Protein AF-0000000065952289 (afdb_homodimer)

Secondary structure (DSSP, 8-state):
------------HHHHHHHHT---EETTEEEEEEE--STTHHHHHHHHHHHHHHTT-SEEEEE----SS--HHHHHHHHHHHHHHSEEEE-PPP--TT--SS--HHHHHHHHHTEEEEEEEEE--TTS--SS---EEEEEEE-SSBGGG--EEEEETTEEEEEEEEEHHHHHHHHHHHHHHHHHTT--EEEEEE-TTTSTTHHHHHHHHHHHHHHHH-TTSEEEEEEHHHHHHHHHH-GGG-SEEEE-HHHHHHHHHHHHHHHT-GGG--EEEEESS-EEE--SS----GGGTTSS----HHHHHHHHHHHHHTT-HHHHHHHHHHHHHHHHH-TT--GGGT----HHHHHHHHHHHHHH-/------------HHHHHHHHT---EETTEEEEEEE--STTHHHHHHHHHHHHHHTT-SEEEEE----STT-HHHHHHHHHHHHHHSEEEE-PPP--TT--SS--HHHHHHHHHT--EEEEEEE--TTS--SS---EEEEEEE-SSBGGG--EEEEETTEEEEEEEEEHHHHHHHHHHHHHHHHHTT--EEEEEE-TTTSTTHHHHHHHHHHHHHHHH-TTSEEEEEEHHHHHHHHHH-GGG-SEEEE-HHHHHHHHHHHHHHHT-GGG--EEEE-SS-EEE--SS----GGGTTSS----HHHHHHHHHHHHHTT-HHHHHHHHHHHHHHHHH-TT--GGGT----HHHHHHHHHHHHHH-

Organism: Kluyveromyces lactis (strain ATCC 8585 / CBS 2359 / DSM 70799 / NBRC 1267 / NRRL Y-1140 / WM37) (NCBI:txid284590)

Foldseek 3Di:
DCPPPPPDCPDLVVVVLLVVLFFDQDPNAAEAEEEQAFFCSVLLVVLQVVLCVLVVPRYHYDYQYDDDDDDPVSLVVSLVVCVNRQEYEHEFYDDDPPDPDDADSVLVNCQSQVLFWKKKWQAAFALFDFPDHGFTAMEIEGRHFFQSVPDKDDPDPPDIDGDTDADLVSLQVSLVVQLSVCVVVVHAEEEEEFACVVVVPRRVSSLVSSVVCCVPPPVRHHYHYDYLVVVLVCCQVPNNVHYYYYYYHVSSLVSLQSSQNRNQHQLAMWMWTDDSNHIYTYRNHNDNNNVCGPVQQGRSNRSQLSVLVSCVSNVNNVSSVLLNVLLSVLSNVNAAGGPSRPHPHGSVSSSVSSSVSSVVD/DPPPDPDDPDDLPVVVLLVVLFFDQDPNAAEAEEEQAFFCSVLLVVLQVVLCVLVVPRYHYDYQYDDDDDDPVSLVVSLVVCVNRQEYEHEFYDDDPPDPDDADSVLVNCQSVVLFWKKKWQAAFALFDFPDHGFTAMEIEGRHFFQSVPDKDDPDPPDIDGDTDADLVSLQVSLVVQLSVCVVVVHAEEEEEFACVVVVPRRVSSLVSSVVCCVPPPVRHHYHYDYLVVVLVCCQVPNNVHYYYYYYHVSSLVSLQSSQNRNQHQLAMWMWTDDSNHIYTYRNHNDNNNVCGPVQQGRSNRSQLSVLVVCVSNVNNVSSVLLNVLLSVLSNVNAAGGPSRPHPHGSVSSSVSSSVSSVVD

Structure (mmCIF, N/CA/C/O backbone):
data_AF-0000000065952289-model_v1
#
loop_
_entity.id
_entity.type
_entity.pdbx_description
1 polymer 'Isocitrate dehydrogenase'
#
loop_
_atom_site.group_PDB
_atom_site.id
_atom_site.type_symbol
_atom_site.label_atom_id
_atom_site.label_alt_id
_atom_site.label_comp_id
_atom_site.label_asym_id
_atom_site.label_entity_id
_atom_site.label_seq_id
_atom_site.pdbx_PDB_ins_code
_atom_site.Cartn_x
_atom_site.Cartn_y
_atom_site.Cartn_z
_atom_site.occupancy
_atom_site.B_iso_or_equiv
_atom_site.auth_seq_id
_atom_site.auth_comp_id
_atom_site.auth_asym_id
_atom_site.auth_atom_id
_atom_site.pdbx_PDB_model_num
ATOM 1 N N . MET A 1 1 ? -7.734 -51.312 30.188 1 22.47 1 MET A N 1
ATOM 2 C CA . MET A 1 1 ? -7.016 -52 29.109 1 22.47 1 MET A CA 1
ATOM 3 C C . MET A 1 1 ? -7.164 -51.25 27.797 1 22.47 1 MET A C 1
ATOM 5 O O . MET A 1 1 ? -6.168 -50.844 27.172 1 22.47 1 MET A O 1
ATOM 9 N N . LEU A 1 2 ? -8 -51.656 26.734 1 18.92 2 LEU A N 1
ATOM 10 C CA . LEU A 1 2 ? -7.812 -51.594 25.281 1 18.92 2 LEU A CA 1
ATOM 11 C C . LEU A 1 2 ? -8.328 -50.281 24.719 1 18.92 2 LEU A C 1
ATOM 13 O O . LEU A 1 2 ? -8.812 -50.219 23.594 1 18.92 2 LEU A O 1
ATOM 17 N N . ARG A 1 3 ? -8.82 -49.25 25.484 1 30.06 3 ARG A N 1
ATOM 18 C CA . ARG A 1 3 ? -9.547 -48.188 24.781 1 30.06 3 ARG A CA 1
ATOM 19 C C . ARG A 1 3 ? -8.672 -47.531 23.703 1 30.06 3 ARG A C 1
ATOM 21 O O . ARG A 1 3 ? -7.758 -46.781 24.031 1 30.06 3 ARG A O 1
ATOM 28 N N . GLN A 1 4 ? -8.359 -48.281 22.562 1 25.22 4 GLN A N 1
ATOM 29 C CA . GLN A 1 4 ? -7.594 -48 21.359 1 25.22 4 GLN A CA 1
ATOM 30 C C . GLN A 1 4 ? -8.078 -46.719 20.672 1 25.22 4 GLN A C 1
ATOM 32 O O . GLN A 1 4 ? -9.258 -46.594 20.344 1 25.22 4 GLN A O 1
ATOM 37 N N . GLY A 1 5 ? -7.578 -45.562 20.984 1 28.11 5 GLY A N 1
ATOM 38 C CA . GLY A 1 5 ? -7.828 -44.156 20.625 1 28.11 5 GLY A CA 1
ATOM 39 C C . GLY A 1 5 ? -7.855 -43.938 19.125 1 28.11 5 GLY A C 1
ATOM 40 O O . GLY A 1 5 ? -6.902 -44.281 18.422 1 28.11 5 GLY A O 1
ATOM 41 N N . ILE A 1 6 ? -9.086 -44 18.406 1 31.05 6 ILE A N 1
ATOM 42 C CA . ILE A 1 6 ? -9.453 -43.781 17 1 31.05 6 ILE A CA 1
ATOM 43 C C . ILE A 1 6 ? -8.828 -42.5 16.484 1 31.05 6 ILE A C 1
ATOM 45 O O . ILE A 1 6 ? -9.172 -41.406 16.938 1 31.05 6 ILE A O 1
ATOM 49 N N . ALA A 1 7 ? -7.523 -42.5 16.125 1 31.25 7 ALA A N 1
ATOM 50 C CA . ALA A 1 7 ? -6.711 -41.594 15.328 1 31.25 7 ALA A CA 1
ATOM 51 C C . ALA A 1 7 ? -7.461 -41.125 14.078 1 31.25 7 ALA A C 1
ATOM 53 O O . ALA A 1 7 ? -7.805 -41.969 13.219 1 31.25 7 ALA A O 1
ATOM 54 N N . ALA A 1 8 ? -8.273 -40.031 14.164 1 30.66 8 ALA A N 1
ATOM 55 C CA . ALA A 1 8 ? -9.117 -39.344 13.195 1 30.66 8 ALA A CA 1
ATOM 56 C C . ALA A 1 8 ? -8.383 -39.125 11.875 1 30.66 8 ALA A C 1
ATOM 58 O O . ALA A 1 8 ? -7.297 -38.562 11.852 1 30.66 8 ALA A O 1
ATOM 59 N N . GLN A 1 9 ? -8.672 -39.844 10.812 1 28.78 9 GLN A N 1
ATOM 60 C CA . GLN A 1 9 ? -8.484 -39.781 9.367 1 28.78 9 GLN A CA 1
ATOM 61 C C . GLN A 1 9 ? -8.906 -38.438 8.812 1 28.78 9 GLN A C 1
ATOM 63 O O . GLN A 1 9 ? -9.969 -38.312 8.203 1 28.78 9 GLN A O 1
ATOM 68 N N . LYS A 1 10 ? -8.938 -37.344 9.461 1 28.34 10 LYS A N 1
ATOM 69 C CA . LYS A 1 10 ? -9.43 -36.125 8.789 1 28.34 10 LYS A CA 1
ATOM 70 C C . LYS A 1 10 ? -8.633 -35.844 7.52 1 28.34 10 LYS A C 1
ATOM 72 O O . LYS A 1 10 ? -7.449 -35.531 7.582 1 28.34 10 LYS A O 1
ATOM 77 N N . LYS A 1 11 ? -8.992 -36.531 6.484 1 33.41 11 LYS A N 1
ATOM 78 C CA . LYS A 1 11 ? -8.688 -36.625 5.059 1 33.41 11 LYS A CA 1
ATOM 79 C C . LYS A 1 11 ? -8.578 -35.25 4.426 1 33.41 11 LYS A C 1
ATOM 81 O O . LYS A 1 11 ? -9.398 -34.375 4.703 1 33.41 11 LYS A O 1
ATOM 86 N N . SER A 1 12 ? -7.352 -34.75 3.941 1 30.25 12 SER A N 1
ATOM 87 C CA . SER A 1 12 ? -6.695 -33.625 3.26 1 30.25 12 SER A CA 1
ATOM 88 C C . SER A 1 12 ? -7.539 -33.125 2.1 1 30.25 12 SER A C 1
ATOM 90 O O . SER A 1 12 ? -7.676 -33.781 1.076 1 30.25 12 SER A O 1
ATOM 92 N N . PHE A 1 13 ? -8.617 -32.562 2.215 1 31.38 13 PHE A N 1
ATOM 93 C CA . PHE A 1 13 ? -9.469 -32.125 1.123 1 31.38 13 PHE A CA 1
ATOM 94 C C . PHE A 1 13 ? -8.664 -31.359 0.087 1 31.38 13 PHE A C 1
ATOM 96 O O . PHE A 1 13 ? -8.938 -31.438 -1.112 1 31.38 13 PHE A O 1
ATOM 103 N N . ALA A 1 14 ? -7.77 -30.516 0.42 1 33.34 14 ALA A N 1
ATOM 104 C CA . ALA A 1 14 ? -7.082 -29.703 -0.573 1 33.34 14 ALA A CA 1
ATOM 105 C C . ALA A 1 14 ? -6.18 -30.547 -1.461 1 33.34 14 ALA A C 1
ATOM 107 O O . ALA A 1 14 ? -5.977 -30.234 -2.637 1 33.34 14 ALA A O 1
ATOM 108 N N . THR A 1 15 ? -5.555 -31.625 -0.958 1 34.53 15 THR A N 1
ATOM 109 C CA . THR A 1 15 ? -4.789 -32.594 -1.711 1 34.53 15 THR A CA 1
ATOM 110 C C . THR A 1 15 ? -5.707 -33.438 -2.596 1 34.53 15 THR A C 1
ATOM 112 O O . THR A 1 15 ? -5.352 -33.781 -3.727 1 34.53 15 THR A O 1
ATOM 115 N N . LEU A 1 16 ? -6.875 -33.938 -2.084 1 33.47 16 LEU A N 1
ATOM 116 C CA . LEU A 1 16 ? -7.758 -34.875 -2.768 1 33.47 16 LEU A CA 1
ATOM 117 C C . LEU A 1 16 ? -8.414 -34.219 -3.98 1 33.47 16 LEU A C 1
ATOM 119 O O . LEU A 1 16 ? -8.617 -34.875 -5.004 1 33.47 16 LEU A O 1
ATOM 123 N N . ALA A 1 17 ? -8.742 -32.906 -3.973 1 35.59 17 ALA A N 1
ATOM 124 C CA . ALA A 1 17 ? -9.297 -32.281 -5.168 1 35.59 17 ALA A CA 1
ATOM 125 C C . ALA A 1 17 ? -8.219 -32.062 -6.227 1 35.59 17 ALA A C 1
ATOM 127 O O . ALA A 1 17 ? -8.516 -32 -7.422 1 35.59 17 ALA A O 1
ATOM 128 N N . ALA A 1 18 ? -6.91 -31.953 -6.004 1 39.66 18 ALA A N 1
ATOM 129 C CA . ALA A 1 18 ? -5.789 -31.812 -6.93 1 39.66 18 ALA A CA 1
ATOM 130 C C . ALA A 1 18 ? -5.559 -33.094 -7.707 1 39.66 18 ALA A C 1
ATOM 132 O O . ALA A 1 18 ? -5.18 -33.062 -8.883 1 39.66 18 ALA A O 1
ATOM 133 N N . GLU A 1 19 ? -5.652 -34.188 -7.043 1 37.09 19 GLU A N 1
ATOM 134 C CA . GLU A 1 19 ? -5.324 -35.406 -7.766 1 37.09 19 GLU A CA 1
ATOM 135 C C . GLU A 1 19 ? -6.277 -35.625 -8.945 1 37.09 19 GLU A C 1
ATOM 137 O O . GLU A 1 19 ? -5.863 -36.094 -10 1 37.09 19 GLU A O 1
ATOM 142 N N . GLN A 1 20 ? -7.586 -35.438 -8.703 1 40.56 20 GLN A N 1
ATOM 143 C CA . GLN A 1 20 ? -8.555 -35.844 -9.711 1 40.56 20 GLN A CA 1
ATOM 144 C C . GLN A 1 20 ? -8.617 -34.844 -10.852 1 40.56 20 GLN A C 1
ATOM 146 O O . GLN A 1 20 ? -9.141 -35.156 -11.93 1 40.56 20 GLN A O 1
ATOM 151 N N . LEU A 1 21 ? -8.234 -33.562 -10.57 1 46.16 21 LEU A N 1
ATOM 152 C CA . LEU A 1 21 ? -8.547 -32.594 -11.602 1 46.16 21 LEU A CA 1
ATOM 153 C C . LEU A 1 21 ? -7.301 -32.25 -12.422 1 46.16 21 LEU A C 1
ATOM 155 O O . LEU A 1 21 ? -7.094 -31.109 -12.805 1 46.16 21 LEU A O 1
ATOM 159 N N . LEU A 1 22 ? -6.402 -33.281 -12.359 1 56.31 22 LEU A N 1
ATOM 160 C CA . LEU A 1 22 ? -5.266 -33.031 -13.242 1 56.31 22 LEU A CA 1
ATOM 161 C C . LEU A 1 22 ? -5.684 -33.125 -14.703 1 56.31 22 LEU A C 1
ATOM 163 O O . LEU A 1 22 ? -6.582 -33.875 -15.062 1 56.31 22 LEU A O 1
ATOM 167 N N . PRO A 1 23 ? -5.113 -32.125 -15.5 1 62.31 23 PRO A N 1
ATOM 168 C CA . PRO A 1 23 ? -5.414 -32.156 -16.938 1 62.31 23 PRO A CA 1
ATOM 169 C C . PRO A 1 23 ? -5.145 -33.531 -17.562 1 62.31 23 PRO A C 1
ATOM 171 O O . PRO A 1 23 ? -4.383 -34.312 -17.031 1 62.31 23 PRO A O 1
ATOM 174 N N . LYS A 1 24 ? -5.91 -33.938 -18.562 1 57.72 24 LYS A N 1
ATOM 175 C CA . LYS A 1 24 ? -5.852 -35.188 -19.312 1 57.72 24 LYS A CA 1
ATOM 176 C C . LYS A 1 24 ? -4.48 -35.375 -19.953 1 57.72 24 LYS A C 1
ATOM 178 O O . LYS A 1 24 ? -3.953 -34.469 -20.594 1 57.72 24 LYS A O 1
ATOM 183 N N . LYS A 1 25 ? -3.711 -36.312 -19.531 1 61.06 25 LYS A N 1
ATOM 184 C CA . LYS A 1 25 ? -2.473 -36.781 -20.156 1 61.06 25 LYS A CA 1
ATOM 185 C C . LYS A 1 25 ? -2.764 -37.656 -21.375 1 61.06 25 LYS A C 1
ATOM 187 O O . LYS A 1 25 ? -3.496 -38.656 -21.266 1 61.06 25 LYS A O 1
ATOM 192 N N . TYR A 1 26 ? -2.562 -37.031 -22.531 1 57.19 26 TYR A N 1
ATOM 193 C CA . TYR A 1 26 ? -2.695 -37.875 -23.734 1 57.19 26 TYR A CA 1
ATOM 194 C C . TYR A 1 26 ? -1.333 -38.344 -24.219 1 57.19 26 TYR A C 1
ATOM 196 O O . TYR A 1 26 ? -0.478 -37.531 -24.578 1 57.19 26 TYR A O 1
ATOM 204 N N . GLY A 1 27 ? -1.098 -39.688 -24.359 1 70.12 27 GLY A N 1
ATOM 205 C CA . GLY A 1 27 ? 0.163 -40.219 -24.844 1 70.12 27 GLY A CA 1
ATOM 206 C C . GLY A 1 27 ? 1.355 -39.781 -24.016 1 70.12 27 GLY A C 1
ATOM 207 O O . GLY A 1 27 ? 2.428 -39.5 -24.547 1 70.12 27 GLY A O 1
ATOM 208 N N . GLY A 1 28 ? 1.068 -39.406 -22.797 1 79.12 28 GLY A N 1
ATOM 209 C CA . GLY A 1 28 ? 2.148 -39.031 -21.906 1 79.12 28 GLY A CA 1
ATOM 210 C C . GLY A 1 28 ? 2.465 -37.562 -21.906 1 79.12 28 GLY A C 1
ATOM 211 O O . GLY A 1 28 ? 3.42 -37.094 -21.266 1 79.12 28 GLY A O 1
ATOM 212 N N . ARG A 1 29 ? 1.707 -36.781 -22.672 1 91 29 ARG A N 1
ATOM 213 C CA . ARG A 1 29 ? 1.938 -35.344 -22.781 1 91 29 ARG A CA 1
ATOM 214 C C . ARG A 1 29 ? 0.729 -34.562 -22.281 1 91 29 ARG A C 1
ATOM 216 O O . ARG A 1 29 ? -0.384 -35.094 -22.234 1 91 29 ARG A O 1
ATOM 223 N N . TYR A 1 30 ? 0.925 -33.375 -21.859 1 95.44 30 TYR A N 1
ATOM 224 C CA . TYR A 1 30 ? -0.133 -32.469 -21.406 1 95.44 30 TYR A CA 1
ATOM 225 C C . TYR A 1 30 ? -0.375 -31.359 -22.438 1 95.44 30 TYR A C 1
ATOM 227 O O . TYR A 1 30 ? 0.573 -30.781 -22.969 1 95.44 30 TYR A O 1
ATOM 235 N N . THR A 1 31 ? -1.64 -31.109 -22.734 1 96.81 31 THR A N 1
ATOM 236 C CA . THR A 1 31 ? -1.983 -29.922 -23.516 1 96.81 31 THR A CA 1
ATOM 237 C C . THR A 1 31 ? -2.238 -28.734 -22.609 1 96.81 31 THR A C 1
ATOM 239 O O . THR A 1 31 ? -3.078 -28.797 -21.703 1 96.81 31 THR A O 1
ATOM 242 N N . VAL A 1 32 ? -1.539 -27.688 -22.781 1 97.94 32 VAL A N 1
ATOM 243 C CA . VAL A 1 32 ? -1.631 -26.484 -21.953 1 97.94 32 VAL A CA 1
ATOM 244 C C . VAL A 1 32 ? -2.068 -25.297 -22.812 1 97.94 32 VAL A C 1
ATOM 246 O O . VAL A 1 32 ? -1.548 -25.094 -23.906 1 97.94 32 VAL A O 1
ATOM 249 N N . THR A 1 33 ? -3.068 -24.562 -22.344 1 97.44 33 THR A N 1
ATOM 250 C CA . THR A 1 33 ? -3.469 -23.328 -23 1 97.44 33 THR A CA 1
ATOM 251 C C . THR A 1 33 ? -2.414 -22.25 -22.812 1 97.44 33 THR A C 1
ATOM 253 O O . THR A 1 33 ? -2.035 -21.938 -21.688 1 97.44 33 THR A O 1
ATOM 256 N N . LEU A 1 34 ? -1.9 -21.703 -23.891 1 98 34 LEU A N 1
ATOM 257 C CA . LEU A 1 34 ? -0.94 -20.609 -23.859 1 98 34 LEU A CA 1
ATOM 258 C C . LEU A 1 34 ? -1.574 -19.312 -24.344 1 98 34 LEU A C 1
ATOM 260 O O . LEU A 1 34 ? -2.08 -19.25 -25.469 1 98 34 LEU A O 1
ATOM 264 N N . ILE A 1 35 ? -1.601 -18.328 -23.469 1 95.38 35 ILE A N 1
ATOM 265 C CA . ILE A 1 35 ? -2.078 -17 -23.828 1 95.38 35 ILE A CA 1
ATOM 266 C C . ILE A 1 35 ? -0.953 -15.977 -23.641 1 95.38 35 ILE A C 1
ATOM 268 O O . ILE A 1 35 ? -0.724 -15.484 -22.531 1 95.38 35 ILE A O 1
ATOM 272 N N . PRO A 1 36 ? -0.31 -15.594 -24.641 1 94.75 36 PRO A N 1
ATOM 273 C CA . PRO A 1 36 ? 0.869 -14.734 -24.516 1 94.75 36 PRO A CA 1
ATOM 274 C C . PRO A 1 36 ? 0.558 -13.406 -23.828 1 94.75 36 PRO A C 1
ATOM 276 O O . PRO A 1 36 ? 1.33 -12.945 -22.984 1 94.75 36 PRO A O 1
ATOM 279 N N . GLY A 1 37 ? -0.618 -12.789 -24.141 1 91.19 37 GLY A N 1
ATOM 280 C CA . GLY A 1 37 ? -1 -11.547 -23.516 1 91.19 37 GLY A CA 1
ATOM 281 C C . GLY A 1 37 ? -0.475 -10.32 -24.234 1 91.19 37 GLY A C 1
ATOM 282 O O . GLY A 1 37 ? -0.125 -10.391 -25.406 1 91.19 37 GLY A O 1
ATOM 283 N N . ASP A 1 38 ? -0.465 -9.203 -23.562 1 90.94 38 ASP A N 1
ATOM 284 C CA . ASP A 1 38 ? -0.113 -7.91 -24.141 1 90.94 38 ASP A CA 1
ATOM 285 C C . ASP A 1 38 ? 1.302 -7.496 -23.734 1 90.94 38 ASP A C 1
ATOM 287 O O . ASP A 1 38 ? 1.934 -8.148 -22.906 1 90.94 38 ASP A O 1
ATOM 291 N N . GLY A 1 39 ? 1.779 -6.457 -24.453 1 93.25 39 GLY A N 1
ATOM 292 C CA . GLY A 1 39 ? 3.092 -5.934 -24.109 1 93.25 39 GLY A CA 1
ATOM 293 C C . GLY A 1 39 ? 4.215 -6.918 -24.359 1 93.25 39 GLY A C 1
ATOM 294 O O . GLY A 1 39 ? 4.34 -7.445 -25.469 1 93.25 39 GLY A O 1
ATOM 295 N N . VAL A 1 40 ? 4.883 -7.234 -23.25 1 95.38 40 VAL A N 1
ATOM 296 C CA . VAL A 1 40 ? 6.043 -8.102 -23.391 1 95.38 40 VAL A CA 1
ATOM 297 C C . VAL A 1 40 ? 5.609 -9.562 -23.312 1 95.38 40 VAL A C 1
ATOM 299 O O . VAL A 1 40 ? 6.449 -10.469 -23.281 1 95.38 40 VAL A O 1
ATOM 302 N N . GLY A 1 41 ? 4.336 -9.789 -23.266 1 94.94 41 GLY A N 1
ATOM 303 C CA . GLY A 1 41 ? 3.793 -11.117 -23.062 1 94.94 41 GLY A CA 1
ATOM 304 C C . GLY A 1 41 ? 4.332 -12.148 -24.031 1 94.94 41 GLY A C 1
ATOM 305 O O . GLY A 1 41 ? 4.773 -13.227 -23.625 1 94.94 41 GLY A O 1
ATOM 306 N N . LYS A 1 42 ? 4.309 -11.805 -25.312 1 95.25 42 LYS A N 1
ATOM 307 C CA . LYS A 1 42 ? 4.789 -12.734 -26.328 1 95.25 42 LYS A CA 1
ATOM 308 C C . LYS A 1 42 ? 6.266 -13.062 -26.125 1 95.25 42 LYS A C 1
ATOM 310 O O . LYS A 1 42 ? 6.672 -14.219 -26.219 1 95.25 42 LYS A O 1
ATOM 315 N N . GLU A 1 43 ? 7.062 -12.086 -25.828 1 97.62 43 GLU A N 1
ATOM 316 C CA . GLU A 1 43 ? 8.5 -12.273 -25.656 1 97.62 43 GLU A CA 1
ATOM 317 C C . GLU A 1 43 ? 8.797 -13.203 -24.484 1 97.62 43 GLU A C 1
ATOM 319 O O . GLU A 1 43 ? 9.609 -14.125 -24.609 1 97.62 43 GLU A O 1
ATOM 324 N N . VAL A 1 44 ? 8.094 -13 -23.422 1 97.88 44 VAL A N 1
ATOM 325 C CA . VAL A 1 44 ? 8.438 -13.766 -22.219 1 97.88 44 VAL A CA 1
ATOM 326 C C . VAL A 1 44 ? 7.84 -15.164 -22.312 1 97.88 44 VAL A C 1
ATOM 328 O O . VAL A 1 44 ? 8.43 -16.141 -21.828 1 97.88 44 VAL A O 1
ATOM 331 N N . THR A 1 45 ? 6.691 -15.336 -22.969 1 98 45 THR A N 1
ATOM 332 C CA . THR A 1 45 ? 6.141 -16.672 -23.156 1 98 45 THR A CA 1
ATOM 333 C C . THR A 1 45 ? 6.957 -17.453 -24.172 1 98 45 THR A C 1
ATOM 335 O O . THR A 1 45 ? 7.105 -18.672 -24.062 1 98 45 THR A O 1
ATOM 338 N N . ASP A 1 46 ? 7.48 -16.766 -25.172 1 98.12 46 ASP A N 1
ATOM 339 C CA . ASP A 1 46 ? 8.367 -17.406 -26.141 1 98.12 46 ASP A CA 1
ATOM 340 C C . ASP A 1 46 ? 9.602 -17.984 -25.453 1 98.12 46 ASP A C 1
ATOM 342 O O . ASP A 1 46 ? 10.102 -19.047 -25.844 1 98.12 46 ASP A O 1
ATOM 346 N N . SER A 1 47 ? 10.07 -17.266 -24.5 1 98.75 47 SER A N 1
ATOM 347 C CA . SER A 1 47 ? 11.203 -17.766 -23.719 1 98.75 47 SER A CA 1
ATOM 348 C C . SER A 1 47 ? 10.883 -19.109 -23.078 1 98.75 47 SER A C 1
ATOM 350 O O . SER A 1 47 ? 11.695 -20.031 -23.141 1 98.75 47 SER A O 1
ATOM 352 N N . VAL A 1 48 ? 9.727 -19.219 -22.5 1 98.88 48 VAL A N 1
ATOM 353 C CA . VAL A 1 48 ? 9.312 -20.453 -21.844 1 98.88 48 VAL A CA 1
ATOM 354 C C . VAL A 1 48 ? 9.188 -21.578 -22.859 1 98.88 48 VAL A C 1
ATOM 356 O O . VAL A 1 48 ? 9.672 -22.688 -22.641 1 98.88 48 VAL A O 1
ATOM 359 N N . VAL A 1 49 ? 8.531 -21.312 -23.984 1 98.75 49 VAL A N 1
ATOM 360 C CA . VAL A 1 49 ? 8.32 -22.312 -25.031 1 98.75 49 VAL A CA 1
ATOM 361 C C . VAL A 1 49 ? 9.672 -22.828 -25.516 1 98.75 49 VAL A C 1
ATOM 363 O O . VAL A 1 49 ? 9.852 -24.047 -25.672 1 98.75 49 VAL A O 1
ATOM 366 N N . LYS A 1 50 ? 10.578 -21.922 -25.734 1 98.75 50 LYS A N 1
ATOM 367 C CA . LYS A 1 50 ? 11.906 -22.297 -26.219 1 98.75 50 LYS A CA 1
ATOM 368 C C . LYS A 1 50 ? 12.617 -23.188 -25.219 1 98.75 50 LYS A C 1
ATOM 370 O O . LYS A 1 50 ? 13.234 -24.188 -25.594 1 98.75 50 LYS A O 1
ATOM 375 N N . ILE A 1 51 ? 12.578 -22.828 -23.984 1 98.88 51 ILE A N 1
ATOM 376 C CA . ILE A 1 51 ? 13.211 -23.609 -22.922 1 98.88 51 ILE A CA 1
ATOM 377 C C . ILE A 1 51 ? 12.586 -25 -22.875 1 98.88 51 ILE A C 1
ATOM 379 O O . ILE A 1 51 ? 13.289 -26 -22.781 1 98.88 51 ILE A O 1
ATOM 383 N N . PHE A 1 52 ? 11.219 -25.078 -22.906 1 98.75 52 PHE A N 1
ATOM 384 C CA . PHE A 1 52 ? 10.508 -26.344 -22.828 1 98.75 52 PHE A CA 1
ATOM 385 C C . PHE A 1 52 ? 10.867 -27.234 -24.016 1 98.75 52 PHE A C 1
ATOM 387 O O . PHE A 1 52 ? 11.031 -28.453 -23.859 1 98.75 52 PHE A O 1
ATOM 394 N N . GLU A 1 53 ? 10.984 -26.625 -25.188 1 98.06 53 GLU A N 1
ATOM 395 C CA . GLU A 1 53 ? 11.359 -27.375 -26.391 1 98.06 53 GLU A CA 1
ATOM 396 C C . GLU A 1 53 ? 12.766 -27.953 -26.25 1 98.06 53 GLU A C 1
ATOM 398 O O . GLU A 1 53 ? 12.992 -29.125 -26.594 1 98.06 53 GLU A O 1
ATOM 403 N N . ASN A 1 54 ? 13.617 -27.156 -25.781 1 97.88 54 ASN A N 1
ATOM 404 C CA . ASN A 1 54 ? 15.008 -27.594 -25.641 1 97.88 54 ASN A CA 1
ATOM 405 C C . ASN A 1 54 ? 15.133 -28.734 -24.625 1 97.88 54 ASN A C 1
ATOM 407 O O . ASN A 1 54 ? 16 -29.594 -24.766 1 97.88 54 ASN A O 1
ATOM 411 N N . GLU A 1 55 ? 14.312 -28.75 -23.609 1 97.44 55 GLU A N 1
ATOM 412 C CA . GLU A 1 55 ? 14.352 -29.781 -22.562 1 97.44 55 GLU A CA 1
ATOM 413 C C . GLU A 1 55 ? 13.43 -30.938 -22.906 1 97.44 55 GLU A C 1
ATOM 415 O O . GLU A 1 55 ? 13.312 -31.891 -22.125 1 97.44 55 GLU A O 1
ATOM 420 N N . ASN A 1 56 ? 12.75 -30.938 -24.031 1 96.5 56 ASN A N 1
ATOM 421 C CA . ASN A 1 56 ? 11.812 -31.953 -24.484 1 96.5 56 ASN A CA 1
ATOM 422 C C . ASN A 1 56 ? 10.766 -32.25 -23.406 1 96.5 56 ASN A C 1
ATOM 424 O O . ASN A 1 56 ? 10.539 -33.406 -23.062 1 96.5 56 ASN A O 1
ATOM 428 N N . ILE A 1 57 ? 10.258 -31.234 -22.859 1 97.5 57 ILE A N 1
ATOM 429 C CA . ILE A 1 57 ? 9.227 -31.375 -21.828 1 97.5 57 ILE A CA 1
ATOM 430 C C . ILE A 1 57 ? 7.922 -31.844 -22.469 1 97.5 57 ILE A C 1
ATOM 432 O O . ILE A 1 57 ? 7.547 -31.359 -23.547 1 97.5 57 ILE A O 1
ATOM 436 N N . PRO A 1 58 ? 7.211 -32.781 -21.875 1 96.94 58 PRO A N 1
ATOM 437 C CA . PRO A 1 58 ? 6 -33.375 -22.453 1 96.94 58 PRO A CA 1
ATOM 438 C C . PRO A 1 58 ? 4.797 -32.438 -22.375 1 96.94 58 PRO A C 1
ATOM 440 O O . PRO A 1 58 ? 3.762 -32.812 -21.812 1 96.94 58 PRO A O 1
ATOM 443 N N . ILE A 1 59 ? 4.914 -31.234 -23 1 97.5 59 ILE A N 1
ATOM 444 C CA . ILE A 1 59 ? 3.857 -30.234 -23.047 1 97.5 59 ILE A CA 1
ATOM 445 C C . ILE A 1 59 ? 3.553 -29.859 -24.484 1 97.5 59 ILE A C 1
ATOM 447 O O . ILE A 1 59 ? 4.465 -29.578 -25.266 1 97.5 59 ILE A O 1
ATOM 451 N N . ASP A 1 60 ? 2.303 -29.969 -24.828 1 97.19 60 ASP A N 1
ATOM 452 C CA . ASP A 1 60 ? 1.796 -29.406 -26.078 1 97.19 60 ASP A CA 1
ATOM 453 C C . ASP A 1 60 ? 1.029 -28.109 -25.844 1 97.19 60 ASP A C 1
ATOM 455 O O . ASP A 1 60 ? 0.101 -28.078 -25.031 1 97.19 60 ASP A O 1
ATOM 459 N N . TRP A 1 61 ? 1.364 -27.094 -26.578 1 97.44 61 TRP A N 1
ATOM 460 C CA . TRP A 1 61 ? 0.754 -25.781 -26.359 1 97.44 61 TRP A CA 1
ATOM 461 C C . TRP A 1 61 ? -0.452 -25.594 -27.281 1 97.44 61 TRP A C 1
ATOM 463 O O . TRP A 1 61 ? -0.371 -25.844 -28.484 1 97.44 61 TRP A O 1
ATOM 473 N N . GLU A 1 62 ? -1.532 -25.219 -26.75 1 97.06 62 GLU A N 1
ATOM 474 C CA . GLU A 1 62 ? -2.623 -24.594 -27.5 1 97.06 62 GLU A CA 1
ATOM 475 C C . GLU A 1 62 ? -2.611 -23.078 -27.328 1 97.06 62 GLU A C 1
ATOM 477 O O . GLU A 1 62 ? -3.119 -22.562 -26.328 1 97.06 62 GLU A O 1
ATOM 482 N N . THR A 1 63 ? -2.17 -22.422 -28.312 1 96.12 63 THR A N 1
ATOM 483 C CA . THR A 1 63 ? -1.947 -20.984 -28.203 1 96.12 63 THR A CA 1
ATOM 484 C C . THR A 1 63 ? -3.186 -20.203 -28.641 1 96.12 63 THR A C 1
ATOM 486 O O . THR A 1 63 ? -3.725 -20.453 -29.734 1 96.12 63 THR A O 1
ATOM 489 N N . ILE A 1 64 ? -3.641 -19.406 -27.781 1 92.94 64 ILE A N 1
ATOM 490 C CA . ILE A 1 64 ? -4.738 -18.484 -28.078 1 92.94 64 ILE A CA 1
ATOM 491 C C . ILE A 1 64 ? -4.219 -17.062 -28.141 1 92.94 64 ILE A C 1
ATOM 493 O O . ILE A 1 64 ? -3.975 -16.438 -27.109 1 92.94 64 ILE A O 1
ATOM 497 N N . ASP A 1 65 ? -4.137 -16.5 -29.312 1 85.81 65 ASP A N 1
ATOM 498 C CA . ASP A 1 65 ? -3.635 -15.133 -29.484 1 85.81 65 ASP A CA 1
ATOM 499 C C . ASP A 1 65 ? -4.762 -14.109 -29.359 1 85.81 65 ASP A C 1
ATOM 501 O O . ASP A 1 65 ? -5.664 -14.07 -30.188 1 85.81 65 ASP A O 1
ATOM 505 N N . ILE A 1 66 ? -4.809 -13.625 -28.219 1 74.62 66 ILE A N 1
ATOM 506 C CA . ILE A 1 66 ? -5.789 -12.578 -27.984 1 74.62 66 ILE A CA 1
ATOM 507 C C . ILE A 1 66 ? -5.082 -11.227 -27.875 1 74.62 66 ILE A C 1
ATOM 509 O O . ILE A 1 66 ? -4.105 -11.086 -27.141 1 74.62 66 ILE A O 1
ATOM 513 N N . SER A 1 67 ? -5.02 -10.484 -29 1 57.12 67 SER A N 1
ATOM 514 C CA . SER A 1 67 ? -4.477 -9.125 -28.938 1 57.12 67 SER A CA 1
ATOM 515 C C . SER A 1 67 ? -5.594 -8.086 -28.875 1 57.12 67 SER A C 1
ATOM 517 O O . SER A 1 67 ? -6.691 -8.32 -29.391 1 57.12 67 SER A O 1
ATOM 519 N N . GLY A 1 68 ? -5.457 -6.902 -28 1 52.47 68 GLY A N 1
ATOM 520 C CA . GLY A 1 68 ? -6.242 -5.68 -28.094 1 52.47 68 GLY A CA 1
ATOM 521 C C . GLY A 1 68 ? -7.488 -5.703 -27.234 1 52.47 68 GLY A C 1
ATOM 522 O O . GLY A 1 68 ? -7.812 -6.73 -26.625 1 52.47 68 GLY A O 1
ATOM 523 N N . LEU A 1 69 ? -8.008 -4.453 -26.875 1 49.28 69 LEU A N 1
ATOM 524 C CA . LEU A 1 69 ? -9.125 -3.961 -26.078 1 49.28 69 LEU A CA 1
ATOM 525 C C . LEU A 1 69 ? -10.391 -4.758 -26.359 1 49.28 69 LEU A C 1
ATOM 527 O O . LEU A 1 69 ? -11.383 -4.637 -25.641 1 49.28 69 LEU A O 1
ATOM 531 N N . GLU A 1 70 ? -10.766 -5.059 -27.531 1 51.59 70 GLU A N 1
ATOM 532 C CA . GLU A 1 70 ? -12.188 -5.094 -27.875 1 51.59 70 GLU A CA 1
ATOM 533 C C . GLU A 1 70 ? -12.828 -6.402 -27.438 1 51.59 70 GLU A C 1
ATOM 535 O O . GLU A 1 70 ? -13.953 -6.406 -26.922 1 51.59 70 GLU A O 1
ATOM 540 N N . ASN A 1 71 ? -12.617 -7.762 -27.938 1 59.03 71 ASN A N 1
ATOM 541 C CA . ASN A 1 71 ? -13.695 -8.609 -28.422 1 59.03 71 ASN A CA 1
ATOM 542 C C . ASN A 1 71 ? -14.047 -9.695 -27.406 1 59.03 71 ASN A C 1
ATOM 544 O O . ASN A 1 71 ? -13.18 -10.469 -26.984 1 59.03 71 ASN A O 1
ATOM 548 N N . THR A 1 72 ? -15.031 -9.555 -26.734 1 63.91 72 THR A N 1
ATOM 549 C CA . THR A 1 72 ? -15.719 -10.578 -25.953 1 63.91 72 THR A CA 1
ATOM 550 C C . THR A 1 72 ? -15.523 -11.961 -26.562 1 63.91 72 THR A C 1
ATOM 552 O O . THR A 1 72 ? -15.391 -12.953 -25.844 1 63.91 72 THR A O 1
ATOM 555 N N . GLU A 1 73 ? -15.281 -11.906 -27.812 1 72.06 73 GLU A N 1
ATOM 556 C CA . GLU A 1 73 ? -15.148 -13.195 -28.5 1 72.06 73 GLU A CA 1
ATOM 557 C C . GLU A 1 73 ? -13.797 -13.836 -28.203 1 72.06 73 GLU A C 1
ATOM 559 O O . GLU A 1 73 ? -13.695 -15.055 -28.047 1 72.06 73 GLU A O 1
ATOM 564 N N . ASN A 1 74 ? -12.852 -13 -28 1 76.38 74 ASN A N 1
ATOM 565 C CA . ASN A 1 74 ? -11.516 -13.516 -27.703 1 76.38 74 ASN A CA 1
ATOM 566 C C . ASN A 1 74 ? -11.43 -14.07 -26.281 1 76.38 74 ASN A C 1
ATOM 568 O O . ASN A 1 74 ? -10.805 -15.109 -26.062 1 76.38 74 ASN A O 1
ATOM 572 N N . VAL A 1 75 ? -12.133 -13.508 -25.453 1 81.62 75 VAL A N 1
ATOM 573 C CA . VAL A 1 75 ? -12.141 -14 -24.078 1 81.62 75 VAL A CA 1
ATOM 574 C C . VAL A 1 75 ? -12.828 -15.359 -24.031 1 81.62 75 VAL A C 1
ATOM 576 O O . VAL A 1 75 ? -12.391 -16.266 -23.312 1 81.62 75 VAL A O 1
ATOM 579 N N . GLN A 1 76 ? -13.805 -15.492 -24.828 1 87.69 76 GLN A N 1
ATOM 580 C CA . GLN A 1 76 ? -14.547 -16.75 -24.844 1 87.69 76 GLN A CA 1
ATOM 581 C C . GLN A 1 76 ? -13.68 -17.891 -25.391 1 87.69 76 GLN A C 1
ATOM 583 O O . GLN A 1 76 ? -13.773 -19.016 -24.906 1 87.69 76 GLN A O 1
ATOM 588 N N . ARG A 1 77 ? -12.875 -17.578 -26.359 1 90.12 77 ARG A N 1
ATOM 589 C CA . ARG A 1 77 ? -11.969 -18.594 -26.891 1 90.12 77 ARG A CA 1
ATOM 590 C C . ARG A 1 77 ? -10.977 -19.047 -25.828 1 90.12 77 ARG A C 1
ATOM 592 O O . ARG A 1 77 ? -10.68 -20.234 -25.719 1 90.12 77 ARG A O 1
ATOM 599 N N . ALA A 1 78 ? -10.469 -18.094 -25.141 1 91.25 78 ALA A N 1
ATOM 600 C CA . ALA A 1 78 ? -9.539 -18.422 -24.062 1 91.25 78 ALA A CA 1
ATOM 601 C C . ALA A 1 78 ? -10.219 -19.266 -23 1 91.25 78 ALA A C 1
ATOM 603 O O . ALA A 1 78 ? -9.648 -20.25 -22.5 1 91.25 78 ALA A O 1
ATOM 604 N N . VAL A 1 79 ? -11.422 -18.906 -22.703 1 92.56 79 VAL A N 1
ATOM 605 C CA . VAL A 1 79 ? -12.188 -19.594 -21.672 1 92.56 79 VAL A CA 1
ATOM 606 C C . VAL A 1 79 ? -12.453 -21.047 -22.109 1 92.56 79 VAL A C 1
ATOM 608 O O . VAL A 1 79 ? -12.273 -21.984 -21.328 1 92.56 79 VAL A O 1
ATOM 611 N N . GLU A 1 80 ? -12.828 -21.188 -23.297 1 94.38 80 GLU A N 1
ATOM 612 C CA . GLU A 1 80 ? -13.125 -22.516 -23.812 1 94.38 80 GLU A CA 1
ATOM 613 C C . GLU A 1 80 ? -11.883 -23.391 -23.844 1 94.38 80 GLU A C 1
ATOM 615 O O . GLU A 1 80 ? -11.945 -24.578 -23.484 1 94.38 80 GLU A O 1
ATOM 620 N N . SER A 1 81 ? -10.836 -22.828 -24.25 1 94.81 81 SER A N 1
ATOM 621 C CA . SER A 1 81 ? -9.578 -23.562 -24.25 1 94.81 81 SER A CA 1
ATOM 622 C C . SER A 1 81 ? -9.188 -24 -22.844 1 94.81 81 SER A C 1
ATOM 624 O O . SER A 1 81 ? -8.805 -25.156 -22.625 1 94.81 81 SER A O 1
ATOM 626 N N . LEU A 1 82 ? -9.297 -23.094 -21.922 1 95.19 82 LEU A N 1
ATOM 627 C CA . LEU A 1 82 ? -8.93 -23.375 -20.531 1 95.19 82 LEU A CA 1
ATOM 628 C C . LEU A 1 82 ? -9.875 -24.391 -19.906 1 95.19 82 LEU A C 1
ATOM 630 O O . LEU A 1 82 ? -9.469 -25.203 -19.078 1 95.19 82 LEU A O 1
ATOM 634 N N . LYS A 1 83 ? -11.141 -24.281 -20.312 1 94.56 83 LYS A N 1
ATOM 635 C CA . LYS A 1 83 ? -12.094 -25.281 -19.812 1 94.56 83 LYS A CA 1
ATOM 636 C C . LYS A 1 83 ? -11.734 -26.672 -20.312 1 94.56 83 LYS A C 1
ATOM 638 O O . LYS A 1 83 ? -11.898 -27.656 -19.578 1 94.56 83 LYS A O 1
ATOM 643 N N . ARG A 1 84 ? -11.266 -26.719 -21.5 1 94.88 84 ARG A N 1
ATOM 644 C CA . ARG A 1 84 ? -10.906 -28 -22.094 1 94.88 84 ARG A CA 1
ATOM 645 C C . ARG A 1 84 ? -9.602 -28.516 -21.5 1 94.88 84 ARG A C 1
ATOM 647 O O . ARG A 1 84 ? -9.523 -29.688 -21.109 1 94.88 84 ARG A O 1
ATOM 654 N N . ASN A 1 85 ? -8.633 -27.703 -21.344 1 95.81 85 ASN A N 1
ATOM 655 C CA . ASN A 1 85 ? -7.285 -28.141 -20.984 1 95.81 85 ASN A CA 1
ATOM 656 C C . ASN A 1 85 ? -7.066 -28.078 -19.469 1 95.81 85 ASN A C 1
ATOM 658 O O . ASN A 1 85 ? -6.137 -28.703 -18.953 1 95.81 85 ASN A O 1
ATOM 662 N N . LYS A 1 86 ? -7.816 -27.219 -18.75 1 96.56 86 LYS A N 1
ATOM 663 C CA . LYS A 1 86 ? -7.871 -27.094 -17.297 1 96.56 86 LYS A CA 1
ATOM 664 C C . LYS A 1 86 ? -6.637 -26.375 -16.766 1 96.56 86 LYS A C 1
ATOM 666 O O . LYS A 1 86 ? -6.609 -25.969 -15.602 1 96.56 86 LYS A O 1
ATOM 671 N N . VAL A 1 87 ? -5.602 -26.281 -17.578 1 97.5 87 VAL A N 1
ATOM 672 C CA . VAL A 1 87 ? -4.355 -25.641 -17.188 1 97.5 87 VAL A CA 1
ATOM 673 C C . VAL A 1 87 ? -3.926 -24.641 -18.25 1 97.5 87 VAL A C 1
ATOM 675 O O . VAL A 1 87 ? -4.113 -24.891 -19.453 1 97.5 87 VAL A O 1
ATOM 678 N N . GLY A 1 88 ? -3.404 -23.531 -17.828 1 97.88 88 GLY A N 1
ATOM 679 C CA . GLY A 1 88 ? -2.949 -22.531 -18.781 1 97.88 88 GLY A CA 1
ATOM 680 C C . GLY A 1 88 ? -1.761 -21.734 -18.297 1 97.88 88 GLY A C 1
ATOM 681 O O . GLY A 1 88 ? -1.499 -21.672 -17.094 1 97.88 88 GLY A O 1
ATOM 682 N N . LEU A 1 89 ? -0.974 -21.234 -19.188 1 98.31 89 LEU A N 1
ATOM 683 C CA . LEU A 1 89 ? 0.064 -20.234 -19 1 98.31 89 LEU A CA 1
ATOM 684 C C . LEU A 1 89 ? -0.289 -18.938 -19.734 1 98.31 89 LEU A C 1
ATOM 686 O O . LEU A 1 89 ? -0.584 -18.953 -20.922 1 98.31 89 LEU A O 1
ATOM 690 N N . LYS A 1 90 ? -0.305 -17.875 -18.922 1 95.75 90 LYS A N 1
ATOM 691 C CA . LYS A 1 90 ? -0.869 -16.641 -19.469 1 95.75 90 LYS A CA 1
ATOM 692 C C . LYS A 1 90 ? 0.039 -15.453 -19.172 1 95.75 90 LYS A C 1
ATOM 694 O O . LYS A 1 90 ? 0.571 -15.32 -18.062 1 95.75 90 LYS A O 1
ATOM 699 N N . GLY A 1 91 ? 0.318 -14.648 -20.25 1 94.5 91 GLY A N 1
ATOM 700 C CA . GLY A 1 91 ? 0.862 -13.32 -20.016 1 94.5 91 GLY A CA 1
ATOM 701 C C . GLY A 1 91 ? -0.169 -12.336 -19.5 1 94.5 91 GLY A C 1
ATOM 702 O O . GLY A 1 91 ? -1.335 -12.695 -19.312 1 94.5 91 GLY A O 1
ATOM 703 N N . ILE A 1 92 ? 0.28 -11.125 -19.25 1 90.12 92 ILE A N 1
ATOM 704 C CA . ILE A 1 92 ? -0.595 -10.133 -18.641 1 90.12 92 ILE A CA 1
ATOM 705 C C . ILE A 1 92 ? -1.392 -9.414 -19.734 1 90.12 92 ILE A C 1
ATOM 707 O O . ILE A 1 92 ? -0.852 -9.078 -20.797 1 90.12 92 ILE A O 1
ATOM 711 N N . TRP A 1 93 ? -2.691 -9.25 -19.484 1 87.5 93 TRP A N 1
ATOM 712 C CA . TRP A 1 93 ? -3.523 -8.414 -20.344 1 87.5 93 TRP A CA 1
ATOM 713 C C . TRP A 1 93 ? -3.553 -6.973 -19.844 1 87.5 93 TRP A C 1
ATOM 715 O O . TRP A 1 93 ? -3.674 -6.73 -18.641 1 87.5 93 TRP A O 1
ATOM 725 N N . HIS A 1 94 ? -3.457 -6.086 -20.75 1 83.25 94 HIS A N 1
ATOM 726 C CA . HIS A 1 94 ? -3.529 -4.672 -20.406 1 83.25 94 HIS A CA 1
ATOM 727 C C . HIS A 1 94 ? -4.969 -4.242 -20.141 1 83.25 94 HIS A C 1
ATOM 729 O O . HIS A 1 94 ? -5.879 -4.621 -20.891 1 83.25 94 HIS A O 1
ATOM 735 N N . THR A 1 95 ? -5.219 -3.553 -19.031 1 75.56 95 THR A N 1
ATOM 736 C CA . THR A 1 95 ? -6.512 -2.945 -18.75 1 75.56 95 THR A CA 1
ATOM 737 C C . THR A 1 95 ? -6.402 -1.425 -18.703 1 75.56 95 THR A C 1
ATOM 739 O O . THR A 1 95 ? -5.945 -0.857 -17.719 1 75.56 95 THR A O 1
ATOM 742 N N . PRO A 1 96 ? -6.902 -0.799 -19.75 1 71.62 96 PRO A N 1
ATOM 743 C CA . PRO A 1 96 ? -6.789 0.662 -19.75 1 71.62 96 PRO A CA 1
ATOM 744 C C . PRO A 1 96 ? -7.738 1.335 -18.766 1 71.62 96 PRO A C 1
ATOM 746 O O . PRO A 1 96 ? -8.867 0.871 -18.578 1 71.62 96 PRO A O 1
ATOM 749 N N . ALA A 1 97 ? -7.336 2.395 -18.109 1 65.19 97 ALA A N 1
ATOM 750 C CA . ALA A 1 97 ? -8.156 3.145 -17.156 1 65.19 97 ALA A CA 1
ATOM 751 C C . ALA A 1 97 ? -9.312 3.846 -17.875 1 65.19 97 ALA A C 1
ATOM 753 O O . ALA A 1 97 ? -10.367 4.082 -17.281 1 65.19 97 ALA A O 1
ATOM 754 N N . ASP A 1 98 ? -9.102 4.254 -19.094 1 60.22 98 ASP A N 1
ATOM 755 C CA . ASP A 1 98 ? -10.062 5.074 -19.812 1 60.22 98 ASP A CA 1
ATOM 756 C C . ASP A 1 98 ? -11.094 4.207 -20.531 1 60.22 98 ASP A C 1
ATOM 758 O O . ASP A 1 98 ? -12.016 4.727 -21.172 1 60.22 98 ASP A O 1
ATOM 762 N N . GLN A 1 99 ? -10.922 2.949 -20.453 1 53.78 99 GLN A N 1
ATOM 763 C CA . GLN A 1 99 ? -11.867 2.127 -21.188 1 53.78 99 GLN A CA 1
ATOM 764 C C . GLN A 1 99 ? -13.25 2.166 -20.547 1 53.78 99 GLN A C 1
ATOM 766 O O . GLN A 1 99 ? -13.391 1.898 -19.344 1 53.78 99 GLN A O 1
ATOM 771 N N . THR A 1 100 ? -14.141 2.902 -21.297 1 49.72 100 THR A N 1
ATOM 772 C CA . THR A 1 100 ? -15.555 3.004 -20.953 1 49.72 100 THR A CA 1
ATOM 773 C C . THR A 1 100 ? -16.297 1.717 -21.297 1 49.72 100 THR A C 1
ATOM 775 O O . THR A 1 100 ? -15.977 1.065 -22.297 1 49.72 100 THR A O 1
ATOM 778 N N . GLY A 1 101 ? -17.078 1.104 -20.422 1 50.16 101 GLY A N 1
ATOM 779 C CA . GLY A 1 101 ? -18.156 0.172 -20.688 1 50.16 101 GLY A CA 1
ATOM 780 C C . GLY A 1 101 ? -17.781 -1.271 -20.406 1 50.16 101 GLY A C 1
ATOM 781 O O . GLY A 1 101 ? -18.641 -2.078 -20.047 1 50.16 101 GLY A O 1
ATOM 782 N N . HIS A 1 102 ? -16.516 -1.642 -21.047 1 55.5 102 HIS A N 1
ATOM 783 C CA . HIS A 1 102 ? -16.328 -3.084 -20.938 1 55.5 102 HIS A CA 1
ATOM 784 C C . HIS A 1 102 ? -15.367 -3.432 -19.812 1 55.5 102 HIS A C 1
ATOM 786 O O . HIS A 1 102 ? -14.414 -2.691 -19.547 1 55.5 102 HIS A O 1
ATOM 792 N N . GLY A 1 103 ? -15.891 -4.176 -18.875 1 61.47 103 GLY A N 1
ATOM 793 C CA . GLY A 1 103 ? -15.109 -4.684 -17.75 1 61.47 103 GLY A CA 1
ATOM 794 C C . GLY A 1 103 ? -13.766 -5.242 -18.156 1 61.47 103 GLY A C 1
ATOM 795 O O . GLY A 1 103 ? -13.508 -5.457 -19.344 1 61.47 103 GLY A O 1
ATOM 796 N N . SER A 1 104 ? -12.781 -5.297 -17.328 1 74.06 104 SER A N 1
ATOM 797 C CA . SER A 1 104 ? -11.453 -5.875 -17.5 1 74.06 104 SER A CA 1
ATOM 798 C C . SER A 1 104 ? -11.539 -7.324 -17.969 1 74.06 104 SER A C 1
ATOM 800 O O . SER A 1 104 ? -12.336 -8.109 -17.453 1 74.06 104 SER A O 1
ATOM 802 N N . LEU A 1 105 ? -10.852 -7.68 -19.125 1 76.75 105 LEU A N 1
ATOM 803 C CA . LEU A 1 105 ? -10.773 -9.039 -19.641 1 76.75 105 LEU A CA 1
ATOM 804 C C . LEU A 1 105 ? -10.281 -10.008 -18.562 1 76.75 105 LEU A C 1
ATOM 806 O O . LEU A 1 105 ? -10.766 -11.141 -18.469 1 76.75 105 LEU A O 1
ATOM 810 N N . ASN A 1 106 ? -9.367 -9.469 -17.75 1 82.88 106 ASN A N 1
ATOM 811 C CA . ASN A 1 106 ? -8.844 -10.289 -16.656 1 82.88 106 ASN A CA 1
ATOM 812 C C . ASN A 1 106 ? -9.945 -10.656 -15.664 1 82.88 106 ASN A C 1
ATOM 814 O O . ASN A 1 106 ? -10.039 -11.812 -15.242 1 82.88 106 ASN A O 1
ATOM 818 N N . VAL A 1 107 ? -10.734 -9.672 -15.445 1 79.19 107 VAL A N 1
ATOM 819 C CA . VAL A 1 107 ? -11.805 -9.891 -14.477 1 79.19 107 VAL A CA 1
ATOM 820 C C . VAL A 1 107 ? -12.828 -10.867 -15.047 1 79.19 107 VAL A C 1
ATOM 822 O O . VAL A 1 107 ? -13.305 -11.758 -14.344 1 79.19 107 VAL A O 1
ATOM 825 N N . ALA A 1 108 ? -13.125 -10.758 -16.328 1 80.44 108 ALA A N 1
ATOM 826 C CA . ALA A 1 108 ? -14.086 -11.633 -16.984 1 80.44 108 ALA A CA 1
ATOM 827 C C . ALA A 1 108 ? -13.594 -13.078 -17 1 80.44 108 ALA A C 1
ATOM 829 O O . ALA A 1 108 ? -14.359 -14 -16.703 1 80.44 108 ALA A O 1
ATOM 830 N N . LEU A 1 109 ? -12.352 -13.273 -17.266 1 86.69 109 LEU A N 1
ATOM 831 C CA . LEU A 1 109 ? -11.758 -14.602 -17.297 1 86.69 109 LEU A CA 1
ATOM 832 C C . LEU A 1 109 ? -11.82 -15.266 -15.93 1 86.69 109 LEU A C 1
ATOM 834 O O . LEU A 1 109 ? -12.211 -16.422 -15.812 1 86.69 109 LEU A O 1
ATOM 838 N N . ARG A 1 110 ? -11.508 -14.508 -14.922 1 87.88 110 ARG A N 1
ATOM 839 C CA . ARG A 1 110 ? -11.484 -15.023 -13.555 1 87.88 110 ARG A CA 1
ATOM 840 C C . ARG A 1 110 ? -12.891 -15.375 -13.086 1 87.88 110 ARG A C 1
ATOM 842 O O . ARG A 1 110 ? -13.086 -16.391 -12.398 1 87.88 110 ARG A O 1
ATOM 849 N N . LYS A 1 111 ? -13.797 -14.562 -13.477 1 84.25 111 LYS A N 1
ATOM 850 C CA . LYS A 1 111 ? -15.18 -14.805 -13.062 1 84.25 111 LYS A CA 1
ATOM 851 C C . LYS A 1 111 ? -15.766 -16.016 -13.789 1 84.25 111 LYS A C 1
ATOM 853 O O . LYS A 1 111 ? -16.406 -16.859 -13.164 1 84.25 111 LYS A O 1
ATOM 858 N N . GLN A 1 112 ? -15.516 -16.125 -15.062 1 87.94 112 GLN A N 1
ATOM 859 C CA . GLN A 1 112 ? -16.094 -17.203 -15.859 1 87.94 112 GLN A CA 1
ATOM 860 C C . GLN A 1 112 ? -15.5 -18.562 -15.453 1 87.94 112 GLN A C 1
ATOM 862 O O . GLN A 1 112 ? -16.203 -19.578 -15.5 1 87.94 112 GLN A O 1
ATOM 867 N N . LEU A 1 113 ? -14.281 -18.547 -15.039 1 92.94 113 LEU A N 1
ATOM 868 C CA . LEU A 1 113 ? -13.617 -19.797 -14.672 1 92.94 113 LEU A CA 1
ATOM 869 C C . LEU A 1 113 ? -13.641 -20 -13.164 1 92.94 113 LEU A C 1
ATOM 871 O O . LEU A 1 113 ? -13.203 -21.031 -12.664 1 92.94 113 LEU A O 1
ATOM 875 N N . ASP A 1 114 ? -14.102 -19 -12.453 1 93.06 114 ASP A N 1
ATOM 876 C CA . ASP A 1 114 ? -14.133 -19 -10.992 1 93.06 114 ASP A CA 1
ATOM 877 C C . ASP A 1 114 ? -12.75 -19.25 -10.414 1 93.06 114 ASP A C 1
ATOM 879 O O . ASP A 1 114 ? -12.578 -20.156 -9.578 1 93.06 114 ASP A O 1
ATOM 883 N N . ILE A 1 115 ? -11.836 -18.641 -10.969 1 95.12 115 ILE A N 1
ATOM 884 C CA . ILE A 1 115 ? -10.469 -18.594 -10.461 1 95.12 115 ILE A CA 1
ATOM 885 C C . ILE A 1 115 ? -10.375 -17.594 -9.305 1 95.12 115 ILE A C 1
ATOM 887 O O . ILE A 1 115 ? -10.133 -16.406 -9.531 1 95.12 115 ILE A O 1
ATOM 891 N N . PHE A 1 116 ? -10.445 -18.109 -8.094 1 96.69 116 PHE A N 1
ATOM 892 C CA . PHE A 1 116 ? -10.727 -17.234 -6.969 1 96.69 116 PHE A CA 1
ATOM 893 C C . PHE A 1 116 ? -9.445 -16.922 -6.199 1 96.69 116 PHE A C 1
ATOM 895 O O . PHE A 1 116 ? -9.406 -15.961 -5.418 1 96.69 116 PHE A O 1
ATOM 902 N N . ALA A 1 117 ? -8.398 -17.703 -6.344 1 98.19 117 ALA A N 1
ATOM 903 C CA . ALA A 1 117 ? -7.191 -17.516 -5.535 1 98.19 117 ALA A CA 1
ATOM 904 C C . ALA A 1 117 ? -6.004 -17.125 -6.406 1 98.19 117 ALA A C 1
ATOM 906 O O . ALA A 1 117 ? -5.59 -17.891 -7.281 1 98.19 117 ALA A O 1
ATOM 907 N N . ASN A 1 118 ? -5.516 -15.977 -6.242 1 97.81 118 ASN A N 1
ATOM 908 C CA . ASN A 1 118 ? -4.266 -15.547 -6.859 1 97.81 118 ASN A CA 1
ATOM 909 C C . ASN A 1 118 ? -3.082 -15.719 -5.91 1 97.81 118 ASN A C 1
ATOM 911 O O . ASN A 1 118 ? -3.131 -15.281 -4.762 1 97.81 118 ASN A O 1
ATOM 915 N N . VAL A 1 119 ? -2.064 -16.391 -6.348 1 98.56 119 VAL A N 1
ATOM 916 C CA . VAL A 1 119 ? -0.861 -16.625 -5.555 1 98.56 119 VAL A CA 1
ATOM 917 C C . VAL A 1 119 ? 0.326 -15.906 -6.195 1 98.56 119 VAL A C 1
ATOM 919 O O . VAL A 1 119 ? 0.592 -16.078 -7.387 1 98.56 119 VAL A O 1
ATOM 922 N N . ALA A 1 120 ? 0.982 -15.102 -5.504 1 98.75 120 ALA A N 1
ATOM 923 C CA . ALA A 1 120 ? 2.219 -14.453 -5.938 1 98.75 120 ALA A CA 1
ATOM 924 C C . ALA A 1 120 ? 3.346 -14.703 -4.941 1 98.75 120 ALA A C 1
ATOM 926 O O . ALA A 1 120 ? 3.15 -14.578 -3.73 1 98.75 120 ALA A O 1
ATOM 927 N N . LEU A 1 121 ? 4.48 -15.094 -5.398 1 98.62 121 LEU A N 1
ATOM 928 C CA . LEU A 1 121 ? 5.629 -15.43 -4.562 1 98.62 121 LEU A CA 1
ATOM 929 C C . LEU A 1 121 ? 6.684 -14.328 -4.617 1 98.62 121 LEU A C 1
ATOM 931 O O . LEU A 1 121 ? 7.18 -13.992 -5.695 1 98.62 121 LEU A O 1
ATOM 935 N N . PHE A 1 122 ? 6.98 -13.742 -3.525 1 98.5 122 PHE A N 1
ATOM 936 C CA . PHE A 1 122 ? 7.984 -12.695 -3.43 1 98.5 122 PHE A CA 1
ATOM 937 C C . PHE A 1 122 ? 9.211 -13.18 -2.668 1 98.5 122 PHE A C 1
ATOM 939 O O . PHE A 1 122 ? 9.227 -13.188 -1.436 1 98.5 122 PHE A O 1
ATOM 946 N N . LYS A 1 123 ? 10.172 -13.523 -3.434 1 97.94 123 LYS A N 1
ATOM 947 C CA . LYS A 1 123 ? 11.406 -14.062 -2.865 1 97.94 123 LYS A CA 1
ATOM 948 C C . LYS A 1 123 ? 12.625 -13.336 -3.426 1 97.94 123 LYS A C 1
ATOM 950 O O . LYS A 1 123 ? 12.734 -13.125 -4.637 1 97.94 123 LYS A O 1
ATOM 955 N N . SER A 1 124 ? 13.508 -12.922 -2.492 1 97.88 124 SER A N 1
ATOM 956 C CA . SER A 1 124 ? 14.781 -12.352 -2.93 1 97.88 124 SER A CA 1
ATOM 957 C C . SER A 1 124 ? 15.578 -13.359 -3.75 1 97.88 124 SER A C 1
ATOM 959 O O . SER A 1 124 ? 15.617 -14.547 -3.422 1 97.88 124 SER A O 1
ATOM 961 N N . ILE A 1 125 ? 16.109 -12.914 -4.793 1 97.19 125 ILE A N 1
ATOM 962 C CA . ILE A 1 125 ? 16.922 -13.758 -5.668 1 97.19 125 ILE A CA 1
ATOM 963 C C . ILE A 1 125 ? 18.391 -13.336 -5.566 1 97.19 125 ILE A C 1
ATOM 965 O O . ILE A 1 125 ? 18.734 -12.188 -5.84 1 97.19 125 ILE A O 1
ATOM 969 N N . PRO A 1 126 ? 19.266 -14.289 -5.203 1 95.94 126 PRO A N 1
ATOM 970 C CA . PRO A 1 126 ? 20.688 -13.938 -5.215 1 95.94 126 PRO A CA 1
ATOM 971 C C . PRO A 1 126 ? 21.156 -13.383 -6.559 1 95.94 126 PRO A C 1
ATOM 973 O O . PRO A 1 126 ? 20.797 -13.922 -7.609 1 95.94 126 PRO A O 1
ATOM 976 N N . GLY A 1 127 ? 21.875 -12.336 -6.535 1 96.06 127 GLY A N 1
ATOM 977 C CA . GLY A 1 127 ? 22.328 -11.703 -7.762 1 96.06 127 GLY A CA 1
ATOM 978 C C . GLY A 1 127 ? 21.578 -10.43 -8.094 1 96.06 127 GLY A C 1
ATOM 979 O O . GLY A 1 127 ? 22.047 -9.602 -8.867 1 96.06 127 GLY A O 1
ATOM 980 N N . VAL A 1 128 ? 20.406 -10.336 -7.578 1 97.31 128 VAL A N 1
ATOM 981 C CA . VAL A 1 128 ? 19.625 -9.117 -7.762 1 97.31 128 VAL A CA 1
ATOM 982 C C . VAL A 1 128 ? 19.906 -8.148 -6.617 1 97.31 128 VAL A C 1
ATOM 984 O O . VAL A 1 128 ? 19.719 -8.484 -5.445 1 97.31 128 VAL A O 1
ATOM 987 N N . LYS A 1 129 ? 20.359 -6.992 -6.93 1 94.19 129 LYS A N 1
ATOM 988 C CA . LYS A 1 129 ? 20.672 -5.988 -5.914 1 94.19 129 LYS A CA 1
ATOM 989 C C . LYS A 1 129 ? 19.406 -5.281 -5.438 1 94.19 129 LYS A C 1
ATOM 991 O O . LYS A 1 129 ? 18.734 -4.621 -6.227 1 94.19 129 LYS A O 1
ATOM 996 N N . THR A 1 130 ? 19.047 -5.484 -4.176 1 94.44 130 THR A N 1
ATOM 997 C CA . THR A 1 130 ? 17.906 -4.828 -3.561 1 94.44 130 THR A CA 1
ATOM 998 C C . THR A 1 130 ? 18.297 -4.188 -2.23 1 94.44 130 THR A C 1
ATOM 1000 O O . THR A 1 130 ? 19.391 -4.426 -1.723 1 94.44 130 THR A O 1
ATOM 1003 N N . ARG A 1 131 ? 17.469 -3.355 -1.755 1 91.25 131 ARG A N 1
ATOM 1004 C CA . ARG A 1 131 ? 17.734 -2.652 -0.505 1 91.25 131 ARG A CA 1
ATOM 1005 C C . ARG A 1 131 ? 17.594 -3.588 0.691 1 91.25 131 ARG A C 1
ATOM 1007 O O . ARG A 1 131 ? 18.25 -3.396 1.715 1 91.25 131 ARG A O 1
ATOM 1014 N N . LEU A 1 132 ? 16.688 -4.527 0.57 1 93.25 132 LEU A N 1
ATOM 1015 C CA . LEU A 1 132 ? 16.516 -5.594 1.547 1 93.25 132 LEU A CA 1
ATOM 1016 C C . LEU A 1 132 ? 16.75 -6.957 0.912 1 93.25 132 LEU A C 1
ATOM 1018 O O . LEU A 1 132 ? 16.469 -7.16 -0.27 1 93.25 132 LEU A O 1
ATOM 1022 N N . ASN A 1 133 ? 17.281 -7.828 1.753 1 94.69 133 ASN A N 1
ATOM 1023 C CA . ASN A 1 133 ? 17.547 -9.18 1.276 1 94.69 133 ASN A CA 1
ATOM 1024 C C . ASN A 1 133 ? 16.781 -10.227 2.084 1 94.69 133 ASN A C 1
ATOM 1026 O O . ASN A 1 133 ? 16.109 -9.891 3.066 1 94.69 133 ASN A O 1
ATOM 1030 N N . ASN A 1 134 ? 16.719 -11.359 1.529 1 97 134 ASN A N 1
ATOM 1031 C CA . ASN A 1 134 ? 16.172 -12.539 2.195 1 97 134 ASN A CA 1
ATOM 1032 C C . ASN A 1 134 ? 14.664 -12.398 2.432 1 97 134 ASN A C 1
ATOM 1034 O O . ASN A 1 134 ? 14.156 -12.812 3.475 1 97 134 ASN A O 1
ATOM 1038 N N . ILE A 1 135 ? 14.078 -11.711 1.544 1 97.94 135 ILE A N 1
ATOM 1039 C CA . ILE A 1 135 ? 12.617 -11.641 1.582 1 97.94 135 ILE A CA 1
ATOM 1040 C C . ILE A 1 135 ? 12.023 -12.945 1.062 1 97.94 135 ILE A C 1
ATOM 1042 O O . ILE A 1 135 ? 12.516 -13.508 0.08 1 97.94 135 ILE A O 1
ATOM 1046 N N . ASP A 1 136 ? 11.094 -13.5 1.742 1 98.38 136 ASP A N 1
ATOM 1047 C CA . ASP A 1 136 ? 10.328 -14.672 1.335 1 98.38 136 ASP A CA 1
ATOM 1048 C C . ASP A 1 136 ? 8.891 -14.602 1.842 1 98.38 136 ASP A C 1
ATOM 1050 O O . ASP A 1 136 ? 8.578 -15.109 2.922 1 98.38 136 ASP A O 1
ATOM 1054 N N . MET A 1 137 ? 8.031 -14.016 1.08 1 98.06 137 MET A N 1
ATOM 1055 C CA . MET A 1 137 ? 6.629 -13.922 1.479 1 98.06 137 MET A CA 1
ATOM 1056 C C . MET A 1 137 ? 5.707 -14.297 0.325 1 98.06 137 MET A C 1
ATOM 1058 O O . MET A 1 137 ? 6.094 -14.203 -0.841 1 98.06 137 MET A O 1
ATOM 1062 N N . VAL A 1 138 ? 4.566 -14.766 0.65 1 98.81 138 VAL A N 1
ATOM 1063 C CA . VAL A 1 138 ? 3.547 -15.172 -0.312 1 98.81 138 VAL A CA 1
ATOM 1064 C C . VAL A 1 138 ? 2.273 -14.359 -0.091 1 98.81 138 VAL A C 1
ATOM 1066 O O . VAL A 1 138 ? 1.862 -14.141 1.051 1 98.81 138 VAL A O 1
ATOM 1069 N N . ILE A 1 139 ? 1.744 -13.883 -1.12 1 98.81 139 ILE A N 1
ATOM 1070 C CA . ILE A 1 139 ? 0.458 -13.203 -1.035 1 98.81 139 ILE A CA 1
ATOM 1071 C C . ILE A 1 139 ? -0.607 -14.016 -1.77 1 98.81 139 ILE A C 1
ATOM 1073 O O . ILE A 1 139 ? -0.444 -14.336 -2.947 1 98.81 139 ILE A O 1
ATOM 1077 N N . ILE A 1 140 ? -1.595 -14.383 -1.072 1 98.88 140 ILE A N 1
ATOM 1078 C CA . ILE A 1 140 ? -2.775 -15.055 -1.603 1 98.88 140 ILE A CA 1
ATOM 1079 C C . ILE A 1 140 ? -3.963 -14.094 -1.599 1 98.88 140 ILE A C 1
ATOM 1081 O O . ILE A 1 140 ? -4.438 -13.688 -0.535 1 98.88 140 ILE A O 1
ATOM 1085 N N . ARG A 1 141 ? -4.426 -13.766 -2.734 1 98.06 141 ARG A N 1
ATOM 1086 C CA . ARG A 1 141 ? -5.418 -12.719 -2.93 1 98.06 141 ARG A CA 1
ATOM 1087 C C . ARG A 1 141 ? -6.734 -13.289 -3.439 1 98.06 141 ARG A C 1
ATOM 1089 O O . ARG A 1 141 ? -6.746 -14.07 -4.395 1 98.06 141 ARG A O 1
ATOM 1096 N N . GLU A 1 142 ? -7.895 -12.93 -2.766 1 97.56 142 GLU A N 1
ATOM 1097 C CA . GLU A 1 142 ? -9.227 -13.242 -3.279 1 97.56 142 GLU A CA 1
ATOM 1098 C C . GLU A 1 142 ? -9.508 -12.477 -4.57 1 97.56 142 GLU A C 1
ATOM 1100 O O . GLU A 1 142 ? -9.391 -11.25 -4.613 1 97.56 142 GLU A O 1
ATOM 1105 N N . ASN A 1 143 ? -9.93 -13.125 -5.609 1 93.31 143 ASN A N 1
ATOM 1106 C CA . ASN A 1 143 ? -9.867 -12.539 -6.945 1 93.31 143 ASN A CA 1
ATOM 1107 C C . ASN A 1 143 ? -11.25 -12.344 -7.543 1 93.31 143 ASN A C 1
ATOM 1109 O O . ASN A 1 143 ? -11.391 -11.867 -8.672 1 93.31 143 ASN A O 1
ATOM 1113 N N . THR A 1 144 ? -12.312 -12.648 -6.84 1 92.5 144 THR A N 1
ATOM 1114 C CA . THR A 1 144 ? -13.594 -12.711 -7.531 1 92.5 144 THR A CA 1
ATOM 1115 C C . THR A 1 144 ? -14.57 -11.688 -6.961 1 92.5 144 THR A C 1
ATOM 1117 O O . THR A 1 144 ? -15.641 -11.453 -7.531 1 92.5 144 THR A O 1
ATOM 1120 N N . GLU A 1 145 ? -14.242 -11.109 -5.793 1 92.81 145 GLU A N 1
ATOM 1121 C CA . GLU A 1 145 ? -15.164 -10.125 -5.234 1 92.81 145 GLU A CA 1
ATOM 1122 C C . GLU A 1 145 ? -14.414 -8.93 -4.648 1 92.81 145 GLU A C 1
ATOM 1124 O O . GLU A 1 145 ? -13.312 -8.602 -5.105 1 92.81 145 GLU A O 1
ATOM 1129 N N . GLY A 1 146 ? -15.031 -8.148 -3.789 1 92.44 146 GLY A N 1
ATOM 1130 C CA . GLY A 1 146 ? -14.469 -6.902 -3.297 1 92.44 146 GLY A CA 1
ATOM 1131 C C . GLY A 1 146 ? -14.82 -5.707 -4.164 1 92.44 146 GLY A C 1
ATOM 1132 O O . GLY A 1 146 ? -15.945 -5.594 -4.652 1 92.44 146 GLY A O 1
ATOM 1133 N N . GLU A 1 147 ? -13.891 -4.852 -4.316 1 89.44 147 GLU A N 1
ATOM 1134 C CA . GLU A 1 147 ? -14.078 -3.652 -5.129 1 89.44 147 GLU A CA 1
ATOM 1135 C C . GLU A 1 147 ? -14.125 -3.992 -6.613 1 89.44 147 GLU A C 1
ATOM 1137 O O . GLU A 1 147 ? -14.562 -3.178 -7.43 1 89.44 147 GLU A O 1
ATOM 1142 N N . TYR A 1 148 ? -13.711 -5.16 -6.941 1 80.69 148 TYR A N 1
ATOM 1143 C CA . TYR A 1 148 ? -13.586 -5.562 -8.336 1 80.69 148 TYR A CA 1
ATOM 1144 C C . TYR A 1 148 ? -14.883 -6.184 -8.844 1 80.69 148 TYR A C 1
ATOM 1146 O O . TYR A 1 148 ? -14.938 -6.715 -9.953 1 80.69 148 TYR A O 1
ATOM 1154 N N . SER A 1 149 ? -15.891 -6.082 -8.023 1 79 149 SER A N 1
ATOM 1155 C CA . SER A 1 149 ? -17.203 -6.562 -8.43 1 79 149 SER A CA 1
ATOM 1156 C C . SER A 1 149 ? -17.781 -5.703 -9.547 1 79 149 SER A C 1
ATOM 1158 O O . SER A 1 149 ? -18.719 -6.117 -10.234 1 79 149 SER A O 1
ATOM 1160 N N . GLY A 1 150 ? -17.25 -4.508 -9.703 1 75.5 150 GLY A N 1
ATOM 1161 C CA . GLY A 1 150 ? -17.656 -3.637 -10.797 1 75.5 150 GLY A CA 1
ATOM 1162 C C . GLY A 1 150 ? -19.031 -3.029 -10.609 1 75.5 150 GLY A C 1
ATOM 1163 O O . GLY A 1 150 ? -19.688 -2.639 -11.578 1 75.5 150 GLY A O 1
ATOM 1164 N N . LEU A 1 151 ? -19.438 -2.961 -9.391 1 85.19 151 LEU A N 1
ATOM 1165 C CA . LEU A 1 151 ? -20.766 -2.418 -9.102 1 85.19 151 LEU A CA 1
ATOM 1166 C C . LEU A 1 151 ? -20.672 -0.958 -8.672 1 85.19 151 LEU A C 1
ATOM 1168 O O . LEU A 1 151 ? -20.328 -0.667 -7.52 1 85.19 151 LEU A O 1
ATOM 1172 N N . GLU A 1 152 ? -20.828 -0.112 -9.672 1 91.19 152 GLU A N 1
ATOM 1173 C CA . GLU A 1 152 ? -20.828 1.328 -9.438 1 91.19 152 GLU A CA 1
ATOM 1174 C C . GLU A 1 152 ? -22.078 1.99 -10.008 1 91.19 152 GLU A C 1
ATOM 1176 O O . GLU A 1 152 ? -22.594 1.555 -11.031 1 91.19 152 GLU A O 1
ATOM 1181 N N . HIS A 1 153 ? -22.547 2.955 -9.375 1 91.44 153 HIS A N 1
ATOM 1182 C CA . HIS A 1 153 ? -23.703 3.697 -9.859 1 91.44 153 HIS A CA 1
ATOM 1183 C C . HIS A 1 153 ? -23.578 5.184 -9.539 1 91.44 153 HIS A C 1
ATOM 1185 O O . HIS A 1 153 ? -23 5.559 -8.523 1 91.44 153 HIS A O 1
ATOM 1191 N N . GLU A 1 154 ? -23.984 5.922 -10.477 1 90.5 154 GLU A N 1
ATOM 1192 C CA . GLU A 1 154 ? -24.125 7.359 -10.25 1 90.5 154 GLU A CA 1
ATOM 1193 C C . GLU A 1 154 ? -25.594 7.734 -10 1 90.5 154 GLU A C 1
ATOM 1195 O O . GLU A 1 154 ? -26.375 7.871 -10.938 1 90.5 154 GLU A O 1
ATOM 1200 N N . SER A 1 155 ? -26 7.992 -8.789 1 82.81 155 SER A N 1
ATOM 1201 C CA . SER A 1 155 ? -27.375 8.25 -8.398 1 82.81 155 SER A CA 1
ATOM 1202 C C . SER A 1 155 ? -27.844 9.625 -8.875 1 82.81 155 SER A C 1
ATOM 1204 O O . SER A 1 155 ? -28.984 9.781 -9.32 1 82.81 155 SER A O 1
ATOM 1206 N N . VAL A 1 156 ? -27.016 10.609 -8.68 1 88.31 156 VAL A N 1
ATOM 1207 C CA . VAL A 1 156 ? -27.172 11.961 -9.203 1 88.31 156 VAL A CA 1
ATOM 1208 C C . VAL A 1 156 ? -25.844 12.445 -9.789 1 88.31 156 VAL A C 1
ATOM 1210 O O . VAL A 1 156 ? -24.781 11.961 -9.398 1 88.31 156 VAL A O 1
ATOM 1213 N N . PRO A 1 157 ? -25.984 13.266 -10.672 1 89.12 157 PRO A N 1
ATOM 1214 C CA . PRO A 1 157 ? -24.734 13.719 -11.289 1 89.12 157 PRO A CA 1
ATOM 1215 C C . PRO A 1 157 ? -23.703 14.188 -10.258 1 89.12 157 PRO A C 1
ATOM 1217 O O . PRO A 1 157 ? -24.031 15 -9.383 1 89.12 157 PRO A O 1
ATOM 1220 N N . GLY A 1 158 ? -22.594 13.57 -10.367 1 92.56 158 GLY A N 1
ATOM 1221 C CA . GLY A 1 158 ? -21.5 14 -9.508 1 92.56 158 GLY A CA 1
ATOM 1222 C C . GLY A 1 158 ? -21.422 13.227 -8.203 1 92.56 158 GLY A C 1
ATOM 1223 O O . GLY A 1 158 ? -20.594 13.508 -7.348 1 92.56 158 GLY A O 1
ATOM 1224 N N . VAL A 1 159 ? -22.281 12.352 -8.016 1 94 159 VAL A N 1
ATOM 1225 C CA . VAL A 1 159 ? -22.25 11.5 -6.836 1 94 159 VAL A CA 1
ATOM 1226 C C . VAL A 1 159 ? -22.188 10.031 -7.258 1 94 159 VAL A C 1
ATOM 1228 O O . VAL A 1 159 ? -23.172 9.484 -7.77 1 94 159 VAL A O 1
ATOM 1231 N N . VAL A 1 160 ? -21.047 9.422 -7.02 1 94.44 160 VAL A N 1
ATOM 1232 C CA . VAL A 1 160 ? -20.859 8.039 -7.445 1 94.44 160 VAL A CA 1
ATOM 1233 C C . VAL A 1 160 ? -20.734 7.133 -6.223 1 94.44 160 VAL A C 1
ATOM 1235 O O . VAL A 1 160 ? -20.062 7.484 -5.246 1 94.44 160 VAL A O 1
ATOM 1238 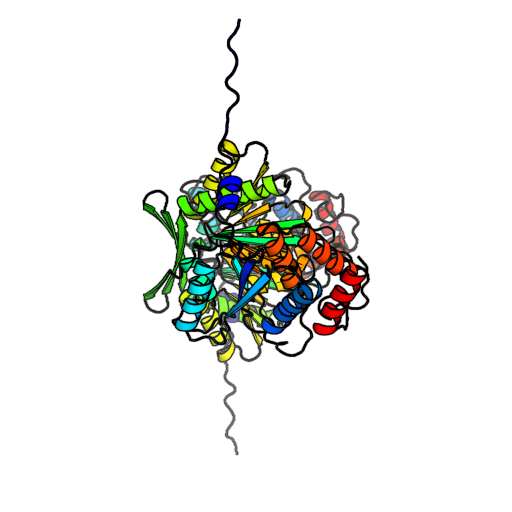N N . GLU A 1 161 ? -21.406 6.043 -6.273 1 93.75 161 GLU A N 1
ATOM 1239 C CA . GLU A 1 161 ? -21.328 4.992 -5.262 1 93.75 161 GLU A CA 1
ATOM 1240 C C . GLU A 1 161 ? -20.719 3.719 -5.844 1 93.75 161 GLU A C 1
ATOM 1242 O O . GLU A 1 161 ? -21.172 3.227 -6.879 1 93.75 161 GLU A O 1
ATOM 1247 N N . SER A 1 162 ? -19.656 3.285 -5.242 1 92.75 162 SER A N 1
ATOM 1248 C CA . SER A 1 162 ? -19.031 2.014 -5.605 1 92.75 162 SER A CA 1
ATOM 1249 C C . SER A 1 162 ? -19.219 0.973 -4.508 1 92.75 162 SER A C 1
ATOM 1251 O O . SER A 1 162 ? -19 1.256 -3.33 1 92.75 162 SER A O 1
ATOM 1253 N N . LEU A 1 163 ? -19.609 -0.181 -4.871 1 92 163 LEU A N 1
ATOM 1254 C CA . LEU A 1 163 ? -19.906 -1.224 -3.896 1 92 163 LEU A CA 1
ATOM 1255 C C . LEU A 1 163 ? -18.734 -2.182 -3.748 1 92 163 LEU A C 1
ATOM 1257 O O . LEU A 1 163 ? -18.156 -2.619 -4.746 1 92 163 LEU A O 1
ATOM 1261 N N . LYS A 1 164 ? -18.312 -2.379 -2.607 1 94.06 164 LYS A N 1
ATOM 1262 C CA . LYS A 1 164 ? -17.438 -3.477 -2.23 1 94.06 164 LYS A CA 1
ATOM 1263 C C . LYS A 1 164 ? -18.219 -4.633 -1.615 1 94.06 164 LYS A C 1
ATOM 1265 O O . LYS A 1 164 ? -18.891 -4.457 -0.6 1 94.06 164 LYS A O 1
ATOM 1270 N N . ILE A 1 165 ? -18.141 -5.805 -2.203 1 94.25 165 ILE A N 1
ATOM 1271 C CA . ILE A 1 165 ? -18.891 -6.957 -1.717 1 94.25 165 ILE A CA 1
ATOM 1272 C C . ILE A 1 165 ? -17.938 -7.945 -1.044 1 94.25 165 ILE A C 1
ATOM 1274 O O . ILE A 1 165 ? -16.859 -8.242 -1.57 1 94.25 165 ILE A O 1
ATOM 1278 N N . MET A 1 166 ? -18.312 -8.391 0.117 1 96.06 166 MET A N 1
ATOM 1279 C CA . MET A 1 166 ? -17.625 -9.453 0.842 1 96.06 166 MET A CA 1
ATOM 1280 C C . MET A 1 166 ? -18.609 -10.531 1.293 1 96.06 166 MET A C 1
ATOM 1282 O O . MET A 1 166 ? -19.625 -10.227 1.905 1 96.06 166 MET A O 1
ATOM 1286 N N . THR A 1 167 ? -18.344 -11.773 0.973 1 97.06 167 THR A N 1
ATOM 1287 C CA . THR A 1 167 ? -19.234 -12.859 1.377 1 97.06 167 THR A CA 1
ATOM 1288 C C . THR A 1 167 ? -18.484 -13.867 2.244 1 97.06 167 THR A C 1
ATOM 1290 O O . THR A 1 167 ? -17.281 -14.078 2.074 1 97.06 167 THR A O 1
ATOM 1293 N N . ARG A 1 168 ? -19.219 -14.453 3.096 1 97.81 168 ARG A N 1
ATOM 1294 C CA . ARG A 1 168 ? -18.656 -15.492 3.945 1 97.81 168 ARG A CA 1
ATOM 1295 C C . ARG A 1 168 ? -18.156 -16.672 3.111 1 97.81 168 ARG A C 1
ATOM 1297 O O . ARG A 1 168 ? -17.062 -17.188 3.359 1 97.81 168 ARG A O 1
ATOM 1304 N N . ALA A 1 169 ? -18.938 -17.078 2.172 1 97.19 169 ALA A N 1
ATOM 1305 C CA . ALA A 1 169 ? -18.594 -18.234 1.338 1 97.19 169 ALA A CA 1
ATOM 1306 C C . ALA A 1 169 ? -17.25 -18.047 0.642 1 97.19 169 ALA A C 1
ATOM 1308 O O . ALA A 1 169 ? -16.406 -18.938 0.643 1 97.19 169 ALA A O 1
ATOM 1309 N N . LYS A 1 170 ? -17.047 -16.891 0.056 1 97 170 LYS A N 1
ATOM 1310 C CA . LYS A 1 170 ? -15.82 -16.641 -0.692 1 97 170 LYS A CA 1
ATOM 1311 C C . LYS A 1 170 ? -14.648 -16.375 0.248 1 97 170 LYS A C 1
ATOM 1313 O O . LYS A 1 170 ? -13.5 -16.688 -0.067 1 97 170 LYS A O 1
ATOM 1318 N N . SER A 1 171 ? -14.914 -15.766 1.434 1 98.5 171 SER A N 1
ATOM 1319 C CA . SER A 1 171 ? -13.883 -15.602 2.455 1 98.5 171 SER A CA 1
ATOM 1320 C C . SER A 1 171 ? -13.422 -16.953 2.996 1 98.5 171 SER A C 1
ATOM 1322 O O . SER A 1 171 ? -12.227 -17.156 3.24 1 98.5 171 SER A O 1
ATOM 1324 N N . GLU A 1 172 ? -14.367 -17.906 3.143 1 98.56 172 GLU A N 1
ATOM 1325 C CA . GLU A 1 172 ? -14.039 -19.234 3.65 1 98.56 172 GLU A CA 1
ATOM 1326 C C . GLU A 1 172 ? -13.133 -19.984 2.678 1 98.56 172 GLU A C 1
ATOM 1328 O O . GLU A 1 172 ? -12.133 -20.578 3.084 1 98.56 172 GLU A O 1
ATOM 1333 N N . ARG A 1 173 ? -13.508 -20.016 1.454 1 97.94 173 ARG A N 1
ATOM 1334 C CA . ARG A 1 173 ? -12.758 -20.797 0.488 1 97.94 173 ARG A CA 1
ATOM 1335 C C . ARG A 1 173 ? -11.336 -20.266 0.315 1 97.94 173 ARG A C 1
ATOM 1337 O O . ARG A 1 173 ? -10.383 -21.031 0.2 1 97.94 173 ARG A O 1
ATOM 1344 N N . ILE A 1 174 ? -11.172 -18.859 0.285 1 98.62 174 ILE A N 1
ATOM 1345 C CA . ILE A 1 174 ? -9.828 -18.312 0.124 1 98.62 174 ILE A CA 1
ATOM 1346 C C . ILE A 1 174 ? -9.008 -18.578 1.388 1 98.62 174 ILE A C 1
ATOM 1348 O O . ILE A 1 174 ? -7.793 -18.781 1.317 1 98.62 174 ILE A O 1
ATOM 1352 N N . ALA A 1 175 ? -9.664 -18.531 2.541 1 98.81 175 ALA A N 1
ATOM 1353 C CA . ALA A 1 175 ? -8.977 -18.844 3.793 1 98.81 175 ALA A CA 1
ATOM 1354 C C . ALA A 1 175 ? -8.438 -20.281 3.779 1 98.81 175 ALA A C 1
ATOM 1356 O O . ALA A 1 175 ? -7.262 -20.516 4.059 1 98.81 175 ALA A O 1
ATOM 1357 N N . ARG A 1 176 ? -9.273 -21.203 3.453 1 98.69 176 ARG A N 1
ATOM 1358 C CA . ARG A 1 176 ? -8.859 -22.594 3.41 1 98.69 176 ARG A CA 1
ATOM 1359 C C . ARG A 1 176 ? -7.742 -22.812 2.391 1 98.69 176 ARG A C 1
ATOM 1361 O O . ARG A 1 176 ? -6.797 -23.547 2.645 1 98.69 176 ARG A O 1
ATOM 1368 N N . PHE A 1 177 ? -7.918 -22.172 1.275 1 98.56 177 PHE A N 1
ATOM 1369 C CA . PHE A 1 177 ? -6.859 -22.25 0.274 1 98.56 177 PHE A CA 1
ATOM 1370 C C . PHE A 1 177 ? -5.527 -21.781 0.852 1 98.56 177 PHE A C 1
ATOM 1372 O O . PHE A 1 177 ? -4.5 -22.438 0.664 1 98.56 177 PHE A O 1
ATOM 1379 N N . ALA A 1 178 ? -5.516 -20.609 1.508 1 98.88 178 ALA A N 1
ATOM 1380 C CA . ALA A 1 178 ? -4.293 -20.031 2.062 1 98.88 178 ALA A CA 1
ATOM 1381 C C . ALA A 1 178 ? -3.672 -20.969 3.105 1 98.88 178 ALA A C 1
ATOM 1383 O O . ALA A 1 178 ? -2.455 -21.156 3.119 1 98.88 178 ALA A O 1
ATOM 1384 N N . PHE A 1 179 ? -4.488 -21.531 3.979 1 98.81 179 PHE A N 1
ATOM 1385 C CA . PHE A 1 179 ? -3.984 -22.422 5.016 1 98.81 179 PHE A CA 1
ATOM 1386 C C . PHE A 1 179 ? -3.463 -23.719 4.41 1 98.81 179 PHE A C 1
ATOM 1388 O O . PHE A 1 179 ? -2.424 -24.234 4.832 1 98.81 179 PHE A O 1
ATOM 1395 N N . ASP A 1 180 ? -4.188 -24.266 3.451 1 98.31 180 ASP A N 1
ATOM 1396 C CA . ASP A 1 180 ? -3.717 -25.453 2.746 1 98.31 180 ASP A CA 1
ATOM 1397 C C . ASP A 1 180 ? -2.369 -25.203 2.074 1 98.31 180 ASP A C 1
ATOM 1399 O O . ASP A 1 180 ? -1.465 -26.031 2.143 1 98.31 180 ASP A O 1
ATOM 1403 N N . PHE A 1 181 ? -2.314 -24.094 1.439 1 97.69 181 PHE A N 1
ATOM 1404 C CA . PHE A 1 181 ? -1.06 -23.719 0.8 1 97.69 181 PHE A CA 1
ATOM 1405 C C . PHE A 1 181 ? 0.074 -23.672 1.817 1 97.69 181 PHE A C 1
ATOM 1407 O O . PHE A 1 181 ? 1.171 -24.156 1.556 1 97.69 181 PHE A O 1
ATOM 1414 N N . ALA A 1 182 ? -0.182 -22.969 2.896 1 98.56 182 ALA A N 1
ATOM 1415 C CA . ALA A 1 182 ? 0.83 -22.812 3.941 1 98.56 182 ALA A CA 1
ATOM 1416 C C . ALA A 1 182 ? 1.321 -24.188 4.418 1 98.56 182 ALA A C 1
ATOM 1418 O O . ALA A 1 182 ? 2.529 -24.422 4.512 1 98.56 182 ALA A O 1
ATOM 1419 N N . LEU A 1 183 ? 0.44 -25.094 4.648 1 97.62 183 LEU A N 1
ATOM 1420 C CA . LEU A 1 183 ? 0.805 -26.438 5.117 1 97.62 183 LEU A CA 1
ATOM 1421 C C . LEU A 1 183 ? 1.611 -27.172 4.055 1 97.62 183 LEU A C 1
ATOM 1423 O O . LEU A 1 183 ? 2.658 -27.75 4.359 1 97.62 183 LEU A O 1
ATOM 1427 N N . LYS A 1 184 ? 1.126 -27.141 2.844 1 95.5 184 LYS A N 1
ATOM 1428 C CA . LYS A 1 184 ? 1.746 -27.875 1.748 1 95.5 184 LYS A CA 1
ATOM 1429 C C . LYS A 1 184 ? 3.154 -27.359 1.465 1 95.5 184 LYS A C 1
ATOM 1431 O O . LYS A 1 184 ? 4.012 -28.109 0.993 1 95.5 184 LYS A O 1
ATOM 1436 N N . ASN A 1 185 ? 3.393 -26.109 1.747 1 96.31 185 ASN A N 1
ATOM 1437 C CA . ASN A 1 185 ? 4.676 -25.5 1.401 1 96.31 185 ASN A CA 1
ATOM 1438 C C . ASN A 1 185 ? 5.512 -25.219 2.645 1 96.31 185 ASN A C 1
ATOM 1440 O O . ASN A 1 185 ? 6.406 -24.375 2.611 1 96.31 185 ASN A O 1
ATOM 1444 N N . ASN A 1 186 ? 5.203 -25.828 3.803 1 96.81 186 ASN A N 1
ATOM 1445 C CA . ASN A 1 186 ? 5.945 -25.766 5.055 1 96.81 186 ASN A CA 1
ATOM 1446 C C . ASN A 1 186 ? 6.086 -24.344 5.562 1 96.81 186 ASN A C 1
ATOM 1448 O O . ASN A 1 186 ? 7.172 -23.922 5.961 1 96.81 186 ASN A O 1
ATOM 1452 N N . ARG A 1 187 ? 5.027 -23.578 5.352 1 98.25 187 ARG A N 1
ATOM 1453 C CA . ARG A 1 187 ? 4.945 -22.25 5.949 1 98.25 187 ARG A CA 1
ATOM 1454 C C . ARG A 1 187 ? 4.441 -22.328 7.387 1 98.25 187 ARG A C 1
ATOM 1456 O O . ARG A 1 187 ? 3.928 -23.359 7.812 1 98.25 187 ARG A O 1
ATOM 1463 N N . LYS A 1 188 ? 4.582 -21.188 8.125 1 98.25 188 LYS A N 1
ATOM 1464 C CA . LYS A 1 188 ? 4.34 -21.266 9.562 1 98.25 188 LYS A CA 1
ATOM 1465 C C . LYS A 1 188 ? 3.141 -20.406 9.961 1 98.25 188 LYS A C 1
ATOM 1467 O O . LYS A 1 188 ? 2.539 -20.625 11.016 1 98.25 188 LYS A O 1
ATOM 1472 N N . SER A 1 189 ? 2.82 -19.438 9.172 1 98.69 189 SER A N 1
ATOM 1473 C CA . SER A 1 189 ? 1.772 -18.516 9.594 1 98.69 189 SER A CA 1
ATOM 1474 C C . SER A 1 189 ? 1.011 -17.953 8.398 1 98.69 189 SER A C 1
ATOM 1476 O O . SER A 1 189 ? 1.552 -17.875 7.293 1 98.69 189 SER A O 1
ATOM 1478 N N . VAL A 1 190 ? -0.266 -17.672 8.594 1 98.88 190 VAL A N 1
ATOM 1479 C CA . VAL A 1 190 ? -1.134 -16.969 7.66 1 98.88 190 VAL A CA 1
ATOM 1480 C C . VAL A 1 190 ? -1.674 -15.703 8.305 1 98.88 190 VAL A C 1
ATOM 1482 O O . VAL A 1 190 ? -2.234 -15.742 9.406 1 98.88 190 VAL A O 1
ATOM 1485 N N . CYS A 1 191 ? -1.471 -14.602 7.68 1 98.88 191 CYS A N 1
ATOM 1486 C CA . CYS A 1 191 ? -1.899 -13.312 8.195 1 98.88 191 CYS A CA 1
ATOM 1487 C C . CYS A 1 191 ? -3.025 -12.727 7.344 1 98.88 191 CYS A C 1
ATOM 1489 O O . CYS A 1 191 ? -2.844 -12.477 6.152 1 98.88 191 CYS A O 1
ATOM 1491 N N . ALA A 1 192 ? -4.195 -12.508 7.977 1 98.88 192 ALA A N 1
ATOM 1492 C CA . ALA A 1 192 ? -5.32 -11.883 7.293 1 98.88 192 ALA A CA 1
ATOM 1493 C C . ALA A 1 192 ? -5.148 -10.367 7.227 1 98.88 192 ALA A C 1
ATOM 1495 O O . ALA A 1 192 ? -5.008 -9.711 8.258 1 98.88 192 ALA A O 1
ATOM 1496 N N . VAL A 1 193 ? -5.148 -9.844 6.059 1 98.81 193 VAL A N 1
ATOM 1497 C CA . VAL A 1 193 ? -5.059 -8.398 5.848 1 98.81 193 VAL A CA 1
ATOM 1498 C C . VAL A 1 193 ? -6.461 -7.82 5.656 1 98.81 193 VAL A C 1
ATOM 1500 O O . VAL A 1 193 ? -7.25 -8.336 4.863 1 98.81 193 VAL A O 1
ATOM 1503 N N . HIS A 1 194 ? -6.766 -6.781 6.332 1 97.75 194 HIS A N 1
ATOM 1504 C CA . HIS A 1 194 ? -8.117 -6.23 6.32 1 97.75 194 HIS A CA 1
ATOM 1505 C C . HIS A 1 194 ? -8.117 -4.758 6.715 1 97.75 194 HIS A C 1
ATOM 1507 O O . HIS A 1 194 ? -7.051 -4.168 6.934 1 97.75 194 HIS A O 1
ATOM 1513 N N . LYS A 1 195 ? -9.211 -4.148 6.648 1 95.62 195 LYS A N 1
ATOM 1514 C CA . LYS A 1 195 ? -9.453 -2.805 7.16 1 95.62 195 LYS A CA 1
ATOM 1515 C C . LYS A 1 195 ? -10.68 -2.775 8.062 1 95.62 195 LYS A C 1
ATOM 1517 O O . LYS A 1 195 ? -11.539 -1.904 7.926 1 95.62 195 LYS A O 1
ATOM 1522 N N . ALA A 1 196 ? -10.758 -3.592 9.031 1 93.81 196 ALA A N 1
ATOM 1523 C CA . ALA A 1 196 ? -11.953 -3.826 9.836 1 93.81 196 ALA A CA 1
ATOM 1524 C C . ALA A 1 196 ? -12.172 -2.699 10.836 1 93.81 196 ALA A C 1
ATOM 1526 O O . ALA A 1 196 ? -13.258 -2.57 11.414 1 93.81 196 ALA A O 1
ATOM 1527 N N . ASN A 1 197 ? -11.195 -1.829 11.078 1 87.25 197 ASN A N 1
ATOM 1528 C CA . ASN A 1 197 ? -11.398 -0.692 11.969 1 87.25 197 ASN A CA 1
ATOM 1529 C C . ASN A 1 197 ? -12.297 0.365 11.336 1 87.25 197 ASN A C 1
ATOM 1531 O O . ASN A 1 197 ? -12.922 1.163 12.031 1 87.25 197 ASN A O 1
ATOM 1535 N N . ILE A 1 198 ? -12.312 0.32 10.023 1 87.94 198 ILE A N 1
ATOM 1536 C CA . ILE A 1 198 ? -13.148 1.275 9.312 1 87.94 198 ILE A CA 1
ATOM 1537 C C . ILE A 1 198 ? -14.352 0.553 8.703 1 87.94 198 ILE A C 1
ATOM 1539 O O . ILE A 1 198 ? -15.492 0.991 8.859 1 87.94 198 ILE A O 1
ATOM 1543 N N . MET A 1 199 ? -14.086 -0.485 7.953 1 92.06 199 MET A N 1
ATOM 1544 C CA . MET A 1 199 ? -15.148 -1.312 7.395 1 92.06 199 MET A CA 1
ATOM 1545 C C . MET A 1 199 ? -15.43 -2.516 8.289 1 92.06 199 MET A C 1
ATOM 1547 O O . MET A 1 199 ? -14.977 -3.625 8.008 1 92.06 199 MET A O 1
ATOM 1551 N N . LYS A 1 200 ? -16.219 -2.338 9.242 1 91.19 200 LYS A N 1
ATOM 1552 C CA . LYS A 1 200 ? -16.406 -3.256 10.359 1 91.19 200 LYS A CA 1
ATOM 1553 C C . LYS A 1 200 ? -17.156 -4.508 9.922 1 91.19 200 LYS A C 1
ATOM 1555 O O . LYS A 1 200 ? -16.859 -5.613 10.367 1 91.19 200 LYS A O 1
ATOM 1560 N N . LEU A 1 201 ? -18.125 -4.312 9.008 1 93 201 LEU A N 1
ATOM 1561 C CA . LEU A 1 201 ? -18.922 -5.461 8.602 1 93 201 LEU A CA 1
ATOM 1562 C C . LEU A 1 201 ? -18.234 -6.25 7.496 1 93 201 LEU A C 1
ATOM 1564 O O . LEU A 1 201 ? -17.984 -7.449 7.641 1 93 201 LEU A O 1
ATOM 1568 N N . GLY A 1 202 ? -17.875 -5.547 6.426 1 94.25 202 GLY A N 1
ATOM 1569 C CA . GLY A 1 202 ? -17.266 -6.227 5.293 1 94.25 202 GLY A CA 1
ATOM 1570 C C . GLY A 1 202 ? -15.914 -6.836 5.617 1 94.25 202 GLY A C 1
ATOM 1571 O O . GLY A 1 202 ? -15.758 -8.055 5.59 1 94.25 202 GLY A O 1
ATOM 1572 N N . ASP A 1 203 ? -14.969 -6.016 5.969 1 96.25 203 ASP A N 1
ATOM 1573 C CA . ASP A 1 203 ? -13.633 -6.496 6.305 1 96.25 203 ASP A CA 1
ATOM 1574 C C . ASP A 1 203 ? -13.641 -7.277 7.617 1 96.25 203 ASP A C 1
ATOM 1576 O O . ASP A 1 203 ? -12.828 -8.188 7.816 1 96.25 203 ASP A O 1
ATOM 1580 N N . GLY A 1 204 ? -14.57 -6.855 8.516 1 95.69 204 GLY A N 1
ATOM 1581 C CA . GLY A 1 204 ? -14.742 -7.668 9.711 1 95.69 204 GLY A CA 1
ATOM 1582 C C . GLY A 1 204 ? -15.133 -9.102 9.406 1 95.69 204 GLY A C 1
ATOM 1583 O O . GLY A 1 204 ? -14.617 -10.031 10.031 1 95.69 204 GLY A O 1
ATOM 1584 N N . LEU A 1 205 ? -16.047 -9.273 8.453 1 96.81 205 LEU A N 1
ATOM 1585 C CA . LEU A 1 205 ? -16.453 -10.602 8.023 1 96.81 205 LEU A CA 1
ATOM 1586 C C . LEU A 1 205 ? -15.258 -11.398 7.512 1 96.81 205 LEU A C 1
ATOM 1588 O O . LEU A 1 205 ? -15.094 -12.57 7.855 1 96.81 205 LEU A O 1
ATOM 1592 N N . PHE A 1 206 ? -14.445 -10.805 6.695 1 98.19 206 PHE A N 1
ATOM 1593 C CA . PHE A 1 206 ? -13.273 -11.461 6.133 1 98.19 206 PHE A CA 1
ATOM 1594 C C . PHE A 1 206 ? -12.305 -11.883 7.238 1 98.19 206 PHE A C 1
ATOM 1596 O O . PHE A 1 206 ? -11.922 -13.047 7.312 1 98.19 206 PHE A O 1
ATOM 1603 N N . ARG A 1 207 ? -11.922 -10.93 8.07 1 98.19 207 ARG A N 1
ATOM 1604 C CA . ARG A 1 207 ? -11 -11.172 9.172 1 98.19 207 ARG A CA 1
ATOM 1605 C C . ARG A 1 207 ? -11.5 -12.297 10.078 1 98.19 207 ARG A C 1
ATOM 1607 O O . ARG A 1 207 ? -10.758 -13.227 10.383 1 98.19 207 ARG A O 1
ATOM 1614 N N . ASN A 1 208 ? -12.75 -12.203 10.5 1 97.69 208 ASN A N 1
ATOM 1615 C CA . ASN A 1 208 ? -13.32 -13.18 11.422 1 97.69 208 ASN A CA 1
ATOM 1616 C C . ASN A 1 208 ? -13.398 -14.57 10.797 1 97.69 208 ASN A C 1
ATOM 1618 O O . ASN A 1 208 ? -13.148 -15.57 11.477 1 97.69 208 ASN A O 1
ATOM 1622 N N . THR A 1 209 ? -13.781 -14.594 9.547 1 98.5 209 THR A N 1
ATOM 1623 C CA . THR A 1 209 ? -13.883 -15.867 8.844 1 98.5 209 THR A CA 1
ATOM 1624 C C . THR A 1 209 ? -12.523 -16.562 8.766 1 98.5 209 THR A C 1
ATOM 1626 O O . THR A 1 209 ? -12.398 -17.75 9.047 1 98.5 209 THR A O 1
ATOM 1629 N N . VAL A 1 210 ? -11.461 -15.852 8.383 1 98.75 210 VAL A N 1
ATOM 1630 C CA . VAL A 1 210 ? -10.117 -16.406 8.289 1 98.75 210 VAL A CA 1
ATOM 1631 C C . VAL A 1 210 ? -9.664 -16.922 9.656 1 98.75 210 VAL A C 1
ATOM 1633 O O . VAL A 1 210 ? -9.117 -18.016 9.766 1 98.75 210 VAL A O 1
ATOM 1636 N N . ASN A 1 211 ? -9.914 -16.094 10.695 1 98.62 211 ASN A N 1
ATOM 1637 C CA . ASN A 1 211 ? -9.531 -16.484 12.047 1 98.62 211 ASN A CA 1
ATOM 1638 C C . ASN A 1 211 ? -10.234 -17.766 12.484 1 98.62 211 ASN A C 1
ATOM 1640 O O . ASN A 1 211 ? -9.609 -18.656 13.07 1 98.62 211 ASN A O 1
ATOM 1644 N N . GLU A 1 212 ? -11.523 -17.812 12.211 1 98.5 212 GLU A N 1
ATOM 1645 C CA . GLU A 1 212 ? -12.32 -18.969 12.602 1 98.5 212 GLU A CA 1
ATOM 1646 C C . GLU A 1 212 ? -11.828 -20.234 11.906 1 98.5 212 GLU A C 1
ATOM 1648 O O . GLU A 1 212 ? -11.648 -21.266 12.555 1 98.5 212 GLU A O 1
ATOM 1653 N N . ILE A 1 213 ? -11.617 -20.141 10.664 1 98.69 213 ILE A N 1
ATOM 1654 C CA . ILE A 1 213 ? -11.148 -21.297 9.898 1 98.69 213 ILE A CA 1
ATOM 1655 C C . ILE A 1 213 ? -9.766 -21.719 10.383 1 98.69 213 ILE A C 1
ATOM 1657 O O . ILE A 1 213 ? -9.508 -22.906 10.594 1 98.69 213 ILE A O 1
ATOM 1661 N N . GLY A 1 214 ? -8.844 -20.75 10.57 1 98.56 214 GLY A N 1
ATOM 1662 C CA . GLY A 1 214 ? -7.508 -21.047 11.062 1 98.56 214 GLY A CA 1
ATOM 1663 C C . GLY A 1 214 ? -7.508 -21.734 12.414 1 98.56 214 GLY A C 1
ATOM 1664 O O . GLY A 1 214 ? -6.84 -22.766 12.594 1 98.56 214 GLY A O 1
ATOM 1665 N N . ALA A 1 215 ? -8.281 -21.266 13.352 1 97.94 215 ALA A N 1
ATOM 1666 C CA . ALA A 1 215 ? -8.328 -21.781 14.719 1 97.94 215 ALA A CA 1
ATOM 1667 C C . ALA A 1 215 ? -8.953 -23.172 14.75 1 97.94 215 ALA A C 1
ATOM 1669 O O . ALA A 1 215 ? -8.5 -24.047 15.492 1 97.94 215 ALA A O 1
ATOM 1670 N N . ASN A 1 216 ? -9.961 -23.406 13.93 1 98.19 216 ASN A N 1
ATOM 1671 C CA . ASN A 1 216 ? -10.758 -24.625 14.039 1 98.19 216 ASN A CA 1
ATOM 1672 C C . ASN A 1 216 ? -10.211 -25.734 13.141 1 98.19 216 ASN A C 1
ATOM 1674 O O . ASN A 1 216 ? -10.312 -26.922 13.477 1 98.19 216 ASN A O 1
ATOM 1678 N N . GLU A 1 217 ? -9.703 -25.328 12.031 1 98.25 217 GLU A N 1
ATOM 1679 C CA . GLU A 1 217 ? -9.391 -26.344 11.031 1 98.25 217 GLU A CA 1
ATOM 1680 C C . GLU A 1 217 ? -7.883 -26.484 10.852 1 98.25 217 GLU A C 1
ATOM 1682 O O . GLU A 1 217 ? -7.406 -27.516 10.359 1 98.25 217 GLU A O 1
ATOM 1687 N N . TYR A 1 218 ? -7.113 -25.484 11.289 1 98.31 218 TYR A N 1
ATOM 1688 C CA . TYR A 1 218 ? -5.672 -25.516 11.07 1 98.31 218 TYR A CA 1
ATOM 1689 C C . TYR A 1 218 ? -4.922 -25.094 12.328 1 98.31 218 TYR A C 1
ATOM 1691 O O . TYR A 1 218 ? -4.109 -24.156 12.289 1 98.31 218 TYR A O 1
ATOM 1699 N N . PRO A 1 219 ? -4.977 -25.75 13.406 1 97.06 219 PRO A N 1
ATOM 1700 C CA . PRO A 1 219 ? -4.395 -25.344 14.688 1 97.06 219 PRO A CA 1
ATOM 1701 C C . PRO A 1 219 ? -2.869 -25.344 14.672 1 97.06 219 PRO A C 1
ATOM 1703 O O . PRO A 1 219 ? -2.238 -24.719 15.531 1 97.06 219 PRO A O 1
ATOM 1706 N N . GLU A 1 220 ? -2.242 -26 13.727 1 97.12 220 GLU A N 1
ATOM 1707 C CA . GLU A 1 220 ? -0.787 -26.094 13.664 1 97.12 220 GLU A CA 1
ATOM 1708 C C . GLU A 1 220 ? -0.173 -24.812 13.117 1 97.12 220 GLU A C 1
ATOM 1710 O O . GLU A 1 220 ? 1.035 -24.594 13.227 1 97.12 220 GLU A O 1
ATOM 1715 N N . LEU A 1 221 ? -0.961 -23.953 12.477 1 98.38 221 LEU A N 1
ATOM 1716 C CA . LEU A 1 221 ? -0.476 -22.719 11.891 1 98.38 221 LEU A CA 1
ATOM 1717 C C . LEU A 1 221 ? -0.803 -21.531 12.781 1 98.38 221 LEU A C 1
ATOM 1719 O O . LEU A 1 221 ? -1.842 -21.516 13.445 1 98.38 221 LEU A O 1
ATOM 1723 N N . ASP A 1 222 ? 0.066 -20.562 12.781 1 98.5 222 ASP A N 1
ATOM 1724 C CA . ASP A 1 222 ? -0.22 -19.297 13.453 1 98.5 222 ASP A CA 1
ATOM 1725 C C . ASP A 1 222 ? -1.116 -18.406 12.586 1 98.5 222 ASP A C 1
ATOM 1727 O O . ASP A 1 222 ? -0.83 -18.188 11.406 1 98.5 222 ASP A O 1
ATOM 1731 N N . VAL A 1 223 ? -2.232 -17.953 13.203 1 98.56 223 VAL A N 1
ATOM 1732 C CA . VAL A 1 223 ? -3.131 -17.047 12.508 1 98.56 223 VAL A CA 1
ATOM 1733 C C . VAL A 1 223 ? -2.902 -15.617 13.008 1 98.56 223 VAL A C 1
ATOM 1735 O O . VAL A 1 223 ? -2.963 -15.359 14.211 1 98.56 223 VAL A O 1
ATOM 1738 N N . LYS A 1 224 ? -2.639 -14.703 12.164 1 98.31 224 LYS A N 1
ATOM 1739 C CA . LYS A 1 224 ? -2.373 -13.305 12.492 1 98.31 224 LYS A CA 1
ATOM 1740 C C . LYS A 1 224 ? -3.318 -12.375 11.734 1 98.31 224 LYS A C 1
ATOM 1742 O O . LYS A 1 224 ? -3.99 -12.797 10.797 1 98.31 224 LYS A O 1
ATOM 1747 N N . ASN A 1 225 ? -3.439 -11.172 12.234 1 97.94 225 ASN A N 1
ATOM 1748 C CA . ASN A 1 225 ? -4.246 -10.125 11.617 1 97.94 225 ASN A CA 1
ATOM 1749 C C . ASN A 1 225 ? -3.479 -8.805 11.523 1 97.94 225 ASN A C 1
ATOM 1751 O O . ASN A 1 225 ? -2.678 -8.484 12.398 1 97.94 225 ASN A O 1
ATOM 1755 N N . ILE A 1 226 ? -3.801 -8.07 10.477 1 97.44 226 ILE A N 1
ATOM 1756 C CA . ILE A 1 226 ? -3.168 -6.762 10.336 1 97.44 226 ILE A CA 1
ATOM 1757 C C . ILE A 1 226 ? -4.016 -5.871 9.43 1 97.44 226 ILE A C 1
ATOM 1759 O O . ILE A 1 226 ? -4.586 -6.348 8.445 1 97.44 226 ILE A O 1
ATOM 1763 N N . ILE A 1 227 ? -4.129 -4.629 9.719 1 95.94 227 ILE A N 1
ATOM 1764 C CA . ILE A 1 227 ? -4.852 -3.705 8.852 1 95.94 227 ILE A CA 1
ATOM 1765 C C . ILE A 1 227 ? -3.979 -3.334 7.652 1 95.94 227 ILE A C 1
ATOM 1767 O O . ILE A 1 227 ? -2.76 -3.201 7.781 1 95.94 227 ILE A O 1
ATOM 1771 N N . VAL A 1 228 ? -4.555 -3.094 6.535 1 97.75 228 VAL A N 1
ATOM 1772 C CA . VAL A 1 228 ? -3.873 -2.996 5.25 1 97.75 228 VAL A CA 1
ATOM 1773 C C . VAL A 1 228 ? -2.873 -1.841 5.281 1 97.75 228 VAL A C 1
ATOM 1775 O O . VAL A 1 228 ? -1.792 -1.932 4.695 1 97.75 228 VAL A O 1
ATOM 1778 N N . ASP A 1 229 ? -3.207 -0.706 5.922 1 95.75 229 ASP A N 1
ATOM 1779 C CA . ASP A 1 229 ? -2.268 0.41 5.969 1 95.75 229 ASP A CA 1
ATOM 1780 C C . ASP A 1 229 ? -1.01 0.037 6.754 1 95.75 229 ASP A C 1
ATOM 1782 O O . ASP A 1 229 ? 0.107 0.329 6.32 1 95.75 229 ASP A O 1
ATOM 1786 N N . ASN A 1 230 ? -1.239 -0.6 7.91 1 95.94 230 ASN A N 1
ATOM 1787 C CA . ASN A 1 230 ? -0.078 -1.047 8.672 1 95.94 230 ASN A CA 1
ATOM 1788 C C . ASN A 1 230 ? 0.662 -2.174 7.953 1 95.94 230 ASN A C 1
ATOM 1790 O O . ASN A 1 230 ? 1.884 -2.287 8.062 1 95.94 230 ASN A O 1
ATOM 1794 N N . ALA A 1 231 ? -0.076 -3.078 7.301 1 98.38 231 ALA A N 1
ATOM 1795 C CA . ALA A 1 231 ? 0.564 -4.117 6.5 1 98.38 231 ALA A CA 1
ATOM 1796 C C . ALA A 1 231 ? 1.517 -3.51 5.473 1 98.38 231 ALA A C 1
ATOM 1798 O O . ALA A 1 231 ? 2.621 -4.016 5.27 1 98.38 231 ALA A O 1
ATOM 1799 N N . SER A 1 232 ? 1.072 -2.467 4.863 1 98.19 232 SER A N 1
ATOM 1800 C CA . SER A 1 232 ? 1.896 -1.783 3.873 1 98.19 232 SER A CA 1
ATOM 1801 C C . SER A 1 232 ? 3.145 -1.181 4.508 1 98.19 232 SER A C 1
ATOM 1803 O O . SER A 1 232 ? 4.238 -1.269 3.949 1 98.19 232 SER A O 1
ATOM 1805 N N . MET A 1 233 ? 2.957 -0.568 5.672 1 97.31 233 MET A N 1
ATOM 1806 C CA . MET A 1 233 ? 4.102 -0.024 6.398 1 97.31 233 MET A CA 1
ATOM 1807 C C . MET A 1 233 ? 5.102 -1.123 6.742 1 97.31 233 MET A C 1
ATOM 1809 O O . MET A 1 233 ? 6.297 -0.979 6.492 1 97.31 233 MET A O 1
ATOM 1813 N N . GLN A 1 234 ? 4.629 -2.223 7.293 1 97.44 234 GLN A N 1
ATOM 1814 C CA . GLN A 1 234 ? 5.473 -3.312 7.77 1 97.44 234 GLN A CA 1
ATOM 1815 C C . GLN A 1 234 ? 6.148 -4.031 6.605 1 97.44 234 GLN A C 1
ATOM 1817 O O . GLN A 1 234 ? 7.277 -4.504 6.73 1 97.44 234 GLN A O 1
ATOM 1822 N N . ALA A 1 235 ? 5.414 -4.137 5.52 1 98.25 235 ALA A N 1
ATOM 1823 C CA . ALA A 1 235 ? 6.016 -4.758 4.34 1 98.25 235 ALA A CA 1
ATOM 1824 C C . ALA A 1 235 ? 7.262 -3.998 3.898 1 98.25 235 ALA A C 1
ATOM 1826 O O . ALA A 1 235 ? 8.234 -4.602 3.439 1 98.25 235 ALA A O 1
ATOM 1827 N N . VAL A 1 236 ? 7.25 -2.701 4.039 1 97.31 236 VAL A N 1
ATOM 1828 C CA . VAL A 1 236 ? 8.367 -1.865 3.625 1 97.31 236 VAL A CA 1
ATOM 1829 C C . VAL A 1 236 ? 9.445 -1.869 4.707 1 97.31 236 VAL A C 1
ATOM 1831 O O . VAL A 1 236 ? 10.641 -1.977 4.406 1 97.31 236 VAL A O 1
ATOM 1834 N N . ALA A 1 237 ? 9.023 -1.838 5.973 1 95.75 237 ALA A N 1
ATOM 1835 C CA . ALA A 1 237 ? 9.953 -1.669 7.078 1 95.75 237 ALA A CA 1
ATOM 1836 C C . ALA A 1 237 ? 10.547 -3.01 7.508 1 95.75 237 ALA A C 1
ATOM 1838 O O . ALA A 1 237 ? 11.758 -3.119 7.734 1 95.75 237 ALA A O 1
ATOM 1839 N N . LYS A 1 238 ? 9.672 -4.004 7.676 1 96.44 238 LYS A N 1
ATOM 1840 C CA . LYS A 1 238 ? 10.062 -5.301 8.219 1 96.44 238 LYS A CA 1
ATOM 1841 C C . LYS A 1 238 ? 9.352 -6.441 7.5 1 96.44 238 LYS A C 1
ATOM 1843 O O . LYS A 1 238 ? 8.664 -7.246 8.133 1 96.44 238 LYS A O 1
ATOM 1848 N N . PRO A 1 239 ? 9.656 -6.617 6.23 1 97.56 239 PRO A N 1
ATOM 1849 C CA . PRO A 1 239 ? 8.93 -7.613 5.441 1 97.56 239 PRO A CA 1
ATOM 1850 C C . PRO A 1 239 ? 9.18 -9.039 5.918 1 97.56 239 PRO A C 1
ATOM 1852 O O . PRO A 1 239 ? 8.375 -9.938 5.66 1 97.56 239 PRO A O 1
ATOM 1855 N N . HIS A 1 240 ? 10.266 -9.352 6.664 1 97.81 240 HIS A N 1
ATOM 1856 C CA . HIS A 1 240 ? 10.664 -10.688 7.086 1 97.81 240 HIS A CA 1
ATOM 1857 C C . HIS A 1 240 ? 9.656 -11.273 8.07 1 97.81 240 HIS A C 1
ATOM 1859 O O . HIS A 1 240 ? 9.633 -12.484 8.289 1 97.81 240 HIS A O 1
ATOM 1865 N N . GLN A 1 241 ? 8.883 -10.43 8.648 1 97.75 241 GLN A N 1
ATOM 1866 C CA . GLN A 1 241 ? 7.906 -10.914 9.625 1 97.75 241 GLN A CA 1
ATOM 1867 C C . GLN A 1 241 ? 6.758 -11.641 8.93 1 97.75 241 GLN A C 1
ATOM 1869 O O . GLN A 1 241 ? 6.004 -12.375 9.57 1 97.75 241 GLN A O 1
ATOM 1874 N N . PHE A 1 242 ? 6.609 -11.391 7.625 1 98.31 242 PHE A N 1
ATOM 1875 C CA . PHE A 1 242 ? 5.484 -11.961 6.895 1 98.31 242 PHE A CA 1
ATOM 1876 C C . PHE A 1 242 ? 5.855 -13.312 6.301 1 98.31 242 PHE A C 1
ATOM 1878 O O . PHE A 1 242 ? 6.984 -13.508 5.836 1 98.31 242 PHE A O 1
ATOM 1885 N N . ASP A 1 243 ? 4.969 -14.227 6.352 1 98.69 243 ASP A N 1
ATOM 1886 C CA . ASP A 1 243 ? 5.059 -15.547 5.742 1 98.69 243 ASP A CA 1
ATOM 1887 C C . ASP A 1 243 ? 4.027 -15.711 4.629 1 98.69 243 ASP A C 1
ATOM 1889 O O . ASP A 1 243 ? 4.262 -15.289 3.492 1 98.69 243 ASP A O 1
ATOM 1893 N N . VAL A 1 244 ? 2.793 -16 4.938 1 98.88 244 VAL A N 1
ATOM 1894 C CA . VAL A 1 244 ? 1.696 -16.016 3.975 1 98.88 244 VAL A CA 1
ATOM 1895 C C . VAL A 1 244 ? 0.675 -14.938 4.348 1 98.88 244 VAL A C 1
ATOM 1897 O O . VAL A 1 244 ? 0.198 -14.891 5.484 1 98.88 244 VAL A O 1
ATOM 1900 N N . LEU A 1 245 ? 0.379 -14.062 3.424 1 98.94 245 LEU A N 1
ATOM 1901 C CA . LEU A 1 245 ? -0.691 -13.086 3.594 1 98.94 245 LEU A CA 1
ATOM 1902 C C . LEU A 1 245 ? -1.915 -13.469 2.77 1 98.94 245 LEU A C 1
ATOM 1904 O O . LEU A 1 245 ? -1.795 -13.789 1.585 1 98.94 245 LEU A O 1
ATOM 1908 N N . VAL A 1 246 ? -3.055 -13.523 3.381 1 98.94 246 VAL A N 1
ATOM 1909 C CA . VAL A 1 246 ? -4.316 -13.703 2.67 1 98.94 246 VAL A CA 1
ATOM 1910 C C . VAL A 1 246 ? -5.105 -12.398 2.678 1 98.94 246 VAL A C 1
ATOM 1912 O O . VAL A 1 246 ? -5.234 -11.75 3.717 1 98.94 246 VAL A O 1
ATOM 1915 N N . THR A 1 247 ? -5.551 -12 1.5 1 98.88 247 THR A N 1
ATOM 1916 C CA . THR A 1 247 ? -6.059 -10.633 1.363 1 98.88 247 THR A CA 1
ATOM 1917 C C . THR A 1 247 ? -7.305 -10.609 0.485 1 98.88 247 THR A C 1
ATOM 1919 O O . THR A 1 247 ? -7.465 -11.453 -0.402 1 98.88 247 THR A O 1
ATOM 1922 N N . PRO A 1 248 ? -8.188 -9.586 0.721 1 98 248 PRO A N 1
ATOM 1923 C CA . PRO A 1 248 ? -9.141 -9.219 -0.332 1 98 248 PRO A CA 1
ATOM 1924 C C . PRO A 1 248 ? -8.453 -8.688 -1.588 1 98 248 PRO A C 1
ATOM 1926 O O . PRO A 1 248 ? -7.246 -8.438 -1.578 1 98 248 PRO A O 1
ATOM 1929 N N . ASN A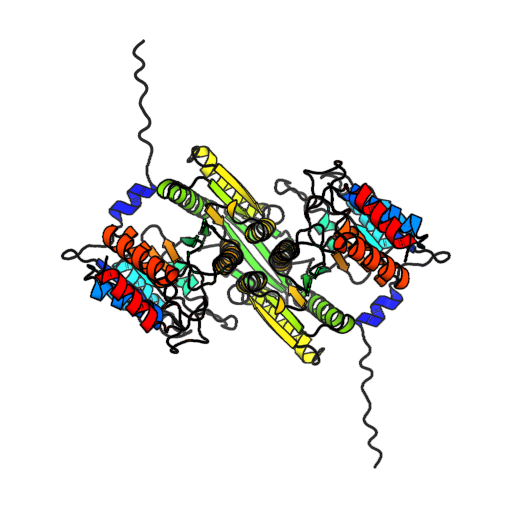 1 249 ? -9.203 -8.477 -2.609 1 95.81 249 ASN A N 1
ATOM 1930 C CA . ASN A 1 249 ? -8.734 -8.219 -3.965 1 95.81 249 ASN A CA 1
ATOM 1931 C C . ASN A 1 249 ? -7.848 -6.973 -4.023 1 95.81 249 ASN A C 1
ATOM 1933 O O . ASN A 1 249 ? -6.668 -7.062 -4.375 1 95.81 249 ASN A O 1
ATOM 1937 N N . LEU A 1 250 ? -8.336 -5.863 -3.578 1 96.5 250 LEU A N 1
ATOM 1938 C CA . LEU A 1 250 ? -7.625 -4.598 -3.693 1 96.5 250 LEU A CA 1
ATOM 1939 C C . LEU A 1 250 ? -6.367 -4.602 -2.83 1 96.5 250 LEU A C 1
ATOM 1941 O O . LEU A 1 250 ? -5.309 -4.141 -3.264 1 96.5 250 LEU A O 1
ATOM 1945 N N . TYR A 1 251 ? -6.473 -5.109 -1.619 1 98.31 251 TYR A N 1
ATOM 1946 C CA . TYR A 1 251 ? -5.359 -5.102 -0.681 1 98.31 251 TYR A CA 1
ATOM 1947 C C . TYR A 1 251 ? -4.211 -5.965 -1.194 1 98.31 251 TYR A C 1
ATOM 1949 O O . TYR A 1 251 ? -3.043 -5.578 -1.09 1 98.31 251 TYR A O 1
ATOM 1957 N N . GLY A 1 252 ? -4.586 -7.086 -1.778 1 98.19 252 GLY A N 1
ATOM 1958 C CA . GLY A 1 252 ? -3.572 -7.949 -2.361 1 98.19 252 GLY A CA 1
ATOM 1959 C C . GLY A 1 252 ? -2.842 -7.309 -3.527 1 98.19 252 GLY A C 1
ATOM 1960 O O . GLY A 1 252 ? -1.634 -7.492 -3.686 1 98.19 252 GLY A O 1
ATOM 1961 N N . SER A 1 253 ? -3.598 -6.609 -4.324 1 96.44 253 SER A N 1
ATOM 1962 C CA . SER A 1 253 ? -2.986 -5.906 -5.445 1 96.44 253 SER A CA 1
ATOM 1963 C C . SER A 1 253 ? -1.964 -4.879 -4.965 1 96.44 253 SER A C 1
ATOM 1965 O O . SER A 1 253 ? -0.856 -4.801 -5.5 1 96.44 253 SER A O 1
ATOM 1967 N N . ILE A 1 254 ? -2.295 -4.152 -3.959 1 98.06 254 ILE A N 1
ATOM 1968 C CA . ILE A 1 254 ? -1.425 -3.104 -3.436 1 98.06 254 ILE A CA 1
ATOM 1969 C C . ILE A 1 254 ? -0.191 -3.73 -2.793 1 98.06 254 ILE A C 1
ATOM 1971 O O . ILE A 1 254 ? 0.941 -3.377 -3.133 1 98.06 254 ILE A O 1
ATOM 1975 N N . LEU A 1 255 ? -0.395 -4.723 -1.938 1 98.75 255 LEU A N 1
ATOM 1976 C CA . LEU A 1 255 ? 0.713 -5.367 -1.243 1 98.75 255 LEU A CA 1
ATOM 1977 C C . LEU A 1 255 ? 1.599 -6.129 -2.223 1 98.75 255 LEU A C 1
ATOM 1979 O O . LEU A 1 255 ? 2.814 -6.211 -2.033 1 98.75 255 LEU A O 1
ATOM 1983 N N . GLY A 1 256 ? 0.967 -6.715 -3.242 1 98.38 256 GLY A N 1
ATOM 1984 C CA . GLY A 1 256 ? 1.747 -7.379 -4.273 1 98.38 256 GLY A CA 1
ATOM 1985 C C . GLY A 1 256 ? 2.713 -6.449 -4.984 1 98.38 256 GLY A C 1
ATOM 1986 O O . GLY A 1 256 ? 3.852 -6.824 -5.266 1 98.38 256 GLY A O 1
ATOM 1987 N N . ASN A 1 257 ? 2.273 -5.27 -5.266 1 98 257 ASN A N 1
ATOM 1988 C CA . ASN A 1 257 ? 3.139 -4.293 -5.914 1 98 257 ASN A CA 1
ATOM 1989 C C . ASN A 1 257 ? 4.258 -3.826 -4.988 1 98 257 ASN A C 1
ATOM 1991 O O . ASN A 1 257 ? 5.383 -3.602 -5.43 1 98 257 ASN A O 1
ATOM 1995 N N . ILE A 1 258 ? 3.93 -3.67 -3.713 1 98.38 258 ILE A N 1
ATOM 1996 C CA . ILE A 1 258 ? 4.969 -3.381 -2.73 1 98.38 258 ILE A CA 1
ATOM 1997 C C . ILE A 1 258 ? 6.004 -4.5 -2.732 1 98.38 258 ILE A C 1
ATOM 1999 O O . ILE A 1 258 ? 7.207 -4.242 -2.811 1 98.38 258 ILE A O 1
ATOM 2003 N N . GLY A 1 259 ? 5.539 -5.766 -2.697 1 98.19 259 GLY A N 1
ATOM 2004 C CA . GLY A 1 259 ? 6.434 -6.91 -2.742 1 98.19 259 GLY A CA 1
ATOM 2005 C C . GLY A 1 259 ? 7.332 -6.918 -3.963 1 98.19 259 GLY A C 1
ATOM 2006 O O . GLY A 1 259 ? 8.523 -7.223 -3.863 1 98.19 259 GLY A O 1
ATOM 2007 N N . SER A 1 260 ? 6.746 -6.598 -5.105 1 97.88 260 SER A N 1
ATOM 2008 C CA . SER A 1 260 ? 7.512 -6.551 -6.348 1 97.88 260 SER A CA 1
ATOM 2009 C C . SER A 1 260 ? 8.672 -5.566 -6.246 1 97.88 260 SER A C 1
ATOM 2011 O O . SER A 1 260 ? 9.789 -5.863 -6.676 1 97.88 260 SER A O 1
ATOM 2013 N N . ALA A 1 261 ? 8.383 -4.402 -5.695 1 97.12 261 ALA A N 1
ATOM 2014 C CA . ALA A 1 261 ? 9.414 -3.381 -5.547 1 97.12 261 ALA A CA 1
ATOM 2015 C C . ALA A 1 261 ? 10.516 -3.848 -4.602 1 97.12 261 ALA A C 1
ATOM 2017 O O . ALA A 1 261 ? 11.688 -3.541 -4.809 1 97.12 261 ALA A O 1
ATOM 2018 N N . LEU A 1 262 ? 10.156 -4.605 -3.578 1 97.38 262 LEU A N 1
ATOM 2019 C CA . LEU A 1 262 ? 11.094 -5.027 -2.539 1 97.38 262 LEU A CA 1
ATOM 2020 C C . LEU A 1 262 ? 12.102 -6.027 -3.09 1 97.38 262 LEU A C 1
ATOM 2022 O O . LEU A 1 262 ? 13.258 -6.051 -2.662 1 97.38 262 LEU A O 1
ATOM 2026 N N . ILE A 1 263 ? 11.695 -6.836 -4.051 1 97.38 263 ILE A N 1
ATOM 2027 C CA . ILE A 1 263 ? 12.586 -7.926 -4.441 1 97.38 263 ILE A CA 1
ATOM 2028 C C . ILE A 1 263 ? 13.305 -7.562 -5.738 1 97.38 263 ILE A C 1
ATOM 2030 O O . ILE A 1 263 ? 14.062 -8.375 -6.281 1 97.38 263 ILE A O 1
ATOM 2034 N N . GLY A 1 264 ? 12.992 -6.449 -6.293 1 96.06 264 GLY A N 1
ATOM 2035 C CA . GLY A 1 264 ? 13.805 -6 -7.406 1 96.06 264 GLY A CA 1
ATOM 2036 C C . GLY A 1 264 ? 12.984 -5.602 -8.625 1 96.06 264 GLY A C 1
ATOM 2037 O O . GLY A 1 264 ? 13.508 -4.973 -9.547 1 96.06 264 GLY A O 1
ATOM 2038 N N . GLY A 1 265 ? 11.719 -6.027 -8.633 1 95.62 265 GLY A N 1
ATOM 2039 C CA . GLY A 1 265 ? 10.883 -5.59 -9.742 1 95.62 265 GLY A CA 1
ATOM 2040 C C . GLY A 1 265 ? 9.82 -6.602 -10.133 1 95.62 265 GLY A C 1
ATOM 2041 O O . GLY A 1 265 ? 9.875 -7.758 -9.695 1 95.62 265 GLY A O 1
ATOM 2042 N N . PRO A 1 266 ? 8.93 -6.148 -10.953 1 94.88 266 PRO A N 1
ATOM 2043 C CA . PRO A 1 266 ? 7.805 -7.012 -11.336 1 94.88 266 PRO A CA 1
ATOM 2044 C C . PRO A 1 266 ? 8.234 -8.188 -12.203 1 94.88 266 PRO A C 1
ATOM 2046 O O . PRO A 1 266 ? 7.551 -9.211 -12.25 1 94.88 266 PRO A O 1
ATOM 2049 N N . GLY A 1 267 ? 9.367 -8.109 -12.922 1 96.31 267 GLY A N 1
ATOM 2050 C CA . GLY A 1 267 ? 9.836 -9.172 -13.797 1 96.31 267 GLY A CA 1
ATOM 2051 C C . GLY A 1 267 ? 10.359 -10.383 -13.039 1 96.31 267 GLY A C 1
ATOM 2052 O O . GLY A 1 267 ? 10.727 -11.391 -13.648 1 96.31 267 GLY A O 1
ATOM 2053 N N . LEU A 1 268 ? 10.273 -10.352 -11.734 1 98.06 268 LEU A N 1
ATOM 2054 C CA . LEU A 1 268 ? 10.898 -11.406 -10.938 1 98.06 268 LEU A CA 1
ATOM 2055 C C . LEU A 1 268 ? 9.852 -12.203 -10.172 1 98.06 268 LEU A C 1
ATOM 2057 O O . LEU A 1 268 ? 10.18 -13.195 -9.516 1 98.06 268 LEU A O 1
ATOM 2061 N N . VAL A 1 269 ? 8.586 -11.867 -10.273 1 98.44 269 VAL A N 1
ATOM 2062 C CA . VAL A 1 269 ? 7.582 -12.383 -9.352 1 98.44 269 VAL A CA 1
ATOM 2063 C C . VAL A 1 269 ? 6.75 -13.461 -10.039 1 98.44 269 VAL A C 1
ATOM 2065 O O . VAL A 1 269 ? 5.852 -13.156 -10.828 1 98.44 269 VAL A O 1
ATOM 2068 N N . PRO A 1 270 ? 6.949 -14.734 -9.711 1 98.56 270 PRO A N 1
ATOM 2069 C CA . PRO A 1 270 ? 6.062 -15.766 -10.258 1 98.56 270 PRO A CA 1
ATOM 2070 C C . PRO A 1 270 ? 4.688 -15.773 -9.594 1 98.56 270 PRO A C 1
ATOM 2072 O O . PRO A 1 270 ? 4.543 -15.297 -8.461 1 98.56 270 PRO A O 1
ATOM 2075 N N . GLY A 1 271 ? 3.725 -16.281 -10.305 1 98.25 271 GLY A N 1
ATOM 2076 C CA . GLY A 1 271 ? 2.377 -16.344 -9.758 1 98.25 271 GLY A CA 1
ATOM 2077 C C . GLY A 1 271 ? 1.511 -17.406 -10.422 1 98.25 271 GLY A C 1
ATOM 2078 O O . GLY A 1 271 ? 1.951 -18.078 -11.359 1 98.25 271 GLY A O 1
ATOM 2079 N N . ALA A 1 272 ? 0.376 -17.562 -9.898 1 98.06 272 ALA A N 1
ATOM 2080 C CA . ALA A 1 272 ? -0.625 -18.516 -10.367 1 98.06 272 ALA A CA 1
ATOM 2081 C C . ALA A 1 272 ? -2.02 -18.125 -9.883 1 98.06 272 ALA A C 1
ATOM 2083 O O . ALA A 1 272 ? -2.164 -17.422 -8.883 1 98.06 272 ALA A O 1
ATOM 2084 N N . ASN A 1 273 ? -2.965 -18.5 -10.609 1 97.19 273 ASN A N 1
ATOM 2085 C CA . ASN A 1 273 ? -4.379 -18.359 -10.273 1 97.19 273 ASN A CA 1
ATOM 2086 C C . ASN A 1 273 ? -5.078 -19.719 -10.234 1 97.19 273 ASN A C 1
ATOM 2088 O O . ASN A 1 273 ? -4.965 -20.5 -11.172 1 97.19 273 ASN A O 1
ATOM 2092 N N . PHE A 1 274 ? -5.793 -19.906 -9.164 1 97.5 274 PHE A N 1
ATOM 2093 C CA . PHE A 1 274 ? -6.406 -21.203 -8.969 1 97.5 274 PHE A CA 1
ATOM 2094 C C . PHE A 1 274 ? -7.914 -21.078 -8.781 1 97.5 274 PHE A C 1
ATOM 2096 O O . PHE A 1 274 ? -8.383 -20.141 -8.125 1 97.5 274 PHE A O 1
ATOM 2103 N N . GLY A 1 275 ? -8.594 -21.922 -9.391 1 95.31 275 GLY A N 1
ATOM 2104 C CA . GLY A 1 275 ? -9.977 -22.234 -9.078 1 95.31 275 GLY A CA 1
ATOM 2105 C C . GLY A 1 275 ? -10.18 -23.672 -8.617 1 95.31 275 GLY A C 1
ATOM 2106 O O . GLY A 1 275 ? -9.219 -24.344 -8.227 1 95.31 275 GLY A O 1
ATOM 2107 N N . ARG A 1 276 ? -11.391 -24.047 -8.57 1 91.5 276 ARG A N 1
ATOM 2108 C CA . ARG A 1 276 ? -11.688 -25.422 -8.172 1 91.5 276 ARG A CA 1
ATOM 2109 C C . ARG A 1 276 ? -11.258 -26.406 -9.25 1 91.5 276 ARG A C 1
ATOM 2111 O O . ARG A 1 276 ? -10.773 -27.5 -8.945 1 91.5 276 ARG A O 1
ATOM 2118 N N . GLU A 1 277 ? -11.391 -25.938 -10.5 1 93.69 277 GLU A N 1
ATOM 2119 C CA . GLU A 1 277 ? -11.195 -26.875 -11.602 1 93.69 277 GLU A CA 1
ATOM 2120 C C . GLU A 1 277 ? -10.047 -26.453 -12.5 1 93.69 277 GLU A C 1
ATOM 2122 O O . GLU A 1 277 ? -9.531 -27.25 -13.281 1 93.69 277 GLU A O 1
ATOM 2127 N N . TYR A 1 278 ? -9.68 -25.266 -12.383 1 95.44 278 TYR A N 1
ATOM 2128 C CA . TYR A 1 278 ? -8.75 -24.703 -13.359 1 95.44 278 TYR A CA 1
ATOM 2129 C C . TYR A 1 278 ? -7.562 -24.047 -12.672 1 95.44 278 TYR A C 1
ATOM 2131 O O . TYR A 1 278 ? -7.688 -23.562 -11.547 1 95.44 278 TYR A O 1
ATOM 2139 N N . ALA A 1 279 ? -6.43 -24.062 -13.281 1 97.5 279 ALA A N 1
ATOM 2140 C CA . ALA A 1 279 ? -5.227 -23.359 -12.828 1 97.5 279 ALA A CA 1
ATOM 2141 C C . ALA A 1 279 ? -4.578 -22.578 -13.969 1 97.5 279 ALA A C 1
ATOM 2143 O O . ALA A 1 279 ? -4.348 -23.125 -15.055 1 97.5 279 ALA A O 1
ATOM 2144 N N . VAL A 1 280 ? -4.371 -21.359 -13.75 1 97.44 280 VAL A N 1
ATOM 2145 C CA . VAL A 1 280 ? -3.727 -20.5 -14.742 1 97.44 280 VAL A CA 1
ATOM 2146 C C . VAL A 1 280 ? -2.477 -19.859 -14.141 1 97.44 280 VAL A C 1
ATOM 2148 O O . VAL A 1 280 ? -2.559 -19.141 -13.141 1 97.44 280 VAL A O 1
ATOM 2151 N N . PHE A 1 281 ? -1.38 -20.125 -14.703 1 98.19 281 PHE A N 1
ATOM 2152 C CA . PHE A 1 281 ? -0.106 -19.609 -14.219 1 98.19 281 PHE A CA 1
ATOM 2153 C C . PHE A 1 281 ? 0.286 -18.344 -14.969 1 98.19 281 PHE A C 1
ATOM 2155 O O . PHE A 1 281 ? 0.152 -18.281 -16.188 1 98.19 281 PHE A O 1
ATOM 2162 N N . GLU A 1 282 ? 0.646 -17.375 -14.219 1 97.12 282 GLU A N 1
ATOM 2163 C CA . GLU A 1 282 ? 0.946 -16.031 -14.734 1 97.12 282 GLU A CA 1
ATOM 2164 C C . GLU A 1 282 ? 1.892 -15.289 -13.797 1 97.12 282 GLU A C 1
ATOM 2166 O O . GLU A 1 282 ? 1.912 -15.547 -12.594 1 97.12 282 GLU A O 1
ATOM 2171 N N . PRO A 1 283 ? 2.711 -14.344 -14.383 1 97.44 283 PRO A N 1
ATOM 2172 C CA . PRO A 1 283 ? 3.525 -13.531 -13.484 1 97.44 283 PRO A CA 1
ATOM 2173 C C . PRO A 1 283 ? 2.709 -12.898 -12.359 1 97.44 283 PRO A C 1
ATOM 2175 O O . PRO A 1 283 ? 1.567 -12.484 -12.578 1 97.44 283 PRO A O 1
ATOM 2178 N N . GLY A 1 284 ? 3.303 -12.805 -11.211 1 95.69 284 GLY A N 1
ATOM 2179 C CA . GLY A 1 284 ? 2.604 -12.359 -10.016 1 95.69 284 GLY A CA 1
ATOM 2180 C C . GLY A 1 284 ? 2.346 -10.867 -9.992 1 95.69 284 GLY A C 1
ATOM 2181 O O . GLY A 1 284 ? 1.465 -10.398 -9.273 1 95.69 284 GLY A O 1
ATOM 2182 N N . SER A 1 285 ? 3.127 -10.125 -10.625 1 90.31 285 SER A N 1
ATOM 2183 C CA . SER A 1 285 ? 2.904 -8.688 -10.758 1 90.31 285 SER A CA 1
ATOM 2184 C C . SER A 1 285 ? 2.316 -8.344 -12.117 1 90.31 285 SER A C 1
ATOM 2186 O O . SER A 1 285 ? 2.859 -8.734 -13.148 1 90.31 285 SER A O 1
ATOM 2188 N N . ARG A 1 286 ? 1.33 -7.621 -12.18 1 83.06 286 ARG A N 1
ATOM 2189 C CA . ARG A 1 286 ? 0.549 -7.422 -13.398 1 83.06 286 ARG A CA 1
ATOM 2190 C C . ARG A 1 286 ? 1.006 -6.172 -14.141 1 83.06 286 ARG A C 1
ATOM 2192 O O . ARG A 1 286 ? 0.186 -5.328 -14.508 1 83.06 286 ARG A O 1
ATOM 2199 N N . HIS A 1 287 ? 2.246 -6.152 -14.422 1 86.81 287 HIS A N 1
ATOM 2200 C CA . HIS A 1 287 ? 2.816 -5.113 -15.273 1 86.81 287 HIS A CA 1
ATOM 2201 C C . HIS A 1 287 ? 3.018 -5.617 -16.703 1 86.81 287 HIS A C 1
ATOM 2203 O O . HIS A 1 287 ? 3.803 -6.539 -16.922 1 86.81 287 HIS A O 1
ATOM 2209 N N . VAL A 1 288 ? 2.492 -4.953 -17.609 1 87.56 288 VAL A N 1
ATOM 2210 C CA . VAL A 1 288 ? 2.361 -5.449 -18.984 1 87.56 288 VAL A CA 1
ATOM 2211 C C . VAL A 1 288 ? 3.602 -5.074 -19.781 1 87.56 288 VAL A C 1
ATOM 2213 O O . VAL A 1 288 ? 3.898 -5.703 -20.812 1 87.56 288 VAL A O 1
ATOM 2216 N N . GLY A 1 289 ? 4.27 -4.012 -19.438 1 90.06 289 GLY A N 1
ATOM 2217 C CA . GLY A 1 289 ? 5.477 -3.588 -20.141 1 90.06 289 GLY A CA 1
ATOM 2218 C C . GLY A 1 289 ? 5.215 -3.111 -21.547 1 90.06 289 GLY A C 1
ATOM 2219 O O . GLY A 1 289 ? 5.906 -3.518 -22.484 1 90.06 289 GLY A O 1
ATOM 2220 N N . LEU A 1 290 ? 4.227 -2.328 -21.703 1 89.12 290 LEU A N 1
ATOM 2221 C CA . LEU A 1 290 ? 3.848 -1.825 -23.016 1 89.12 290 LEU A CA 1
ATOM 2222 C C . LEU A 1 290 ? 4.969 -0.985 -23.625 1 89.12 290 LEU A C 1
ATOM 2224 O O . LEU A 1 290 ? 5.18 -1.011 -24.844 1 89.12 290 LEU A O 1
ATOM 2228 N N . ASP A 1 291 ? 5.695 -0.318 -22.828 1 90.38 291 ASP A N 1
ATOM 2229 C CA . ASP A 1 291 ? 6.711 0.631 -23.266 1 90.38 291 ASP A CA 1
ATOM 2230 C C . ASP A 1 291 ? 7.926 -0.094 -23.844 1 90.38 291 ASP A C 1
ATOM 2232 O O . ASP A 1 291 ? 8.695 0.486 -24.609 1 90.38 291 ASP A O 1
ATOM 2236 N N . ILE A 1 292 ? 8.078 -1.335 -23.547 1 94.06 292 ILE A N 1
ATOM 2237 C CA . ILE A 1 292 ? 9.258 -2.043 -24.016 1 94.06 292 ILE A CA 1
ATOM 2238 C C . ILE A 1 292 ? 8.836 -3.211 -24.906 1 94.06 292 ILE A C 1
ATOM 2240 O O . ILE A 1 292 ? 9.656 -4.078 -25.234 1 94.06 292 ILE A O 1
ATOM 2244 N N . LYS A 1 293 ? 7.598 -3.201 -25.297 1 94.25 293 LYS A N 1
ATOM 2245 C CA . LYS A 1 293 ? 7.09 -4.254 -26.172 1 94.25 293 LYS A CA 1
ATOM 2246 C C . LYS A 1 293 ? 7.945 -4.387 -27.422 1 94.25 293 LYS A C 1
ATOM 2248 O O . LYS A 1 293 ? 8.25 -3.393 -28.078 1 94.25 293 LYS A O 1
ATOM 2253 N N . GLY A 1 294 ? 8.32 -5.605 -27.672 1 94.75 294 GLY A N 1
ATOM 2254 C CA . GLY A 1 294 ? 8.984 -5.895 -28.938 1 94.75 294 GLY A CA 1
ATOM 2255 C C . GLY A 1 294 ? 10.438 -5.453 -28.953 1 94.75 294 GLY A C 1
ATOM 2256 O O . GLY A 1 294 ? 11.102 -5.531 -29.984 1 94.75 294 GLY A O 1
ATOM 2257 N N . GLN A 1 295 ? 10.961 -5.055 -27.828 1 97.25 295 GLN A N 1
ATOM 2258 C CA . GLN A 1 295 ? 12.312 -4.504 -27.797 1 97.25 295 GLN A CA 1
ATOM 2259 C C . GLN A 1 295 ? 13.328 -5.551 -27.344 1 97.25 295 GLN A C 1
ATOM 2261 O O . GLN A 1 295 ? 14.531 -5.293 -27.328 1 97.25 295 GLN A O 1
ATOM 2266 N N . ASN A 1 296 ? 12.867 -6.699 -27.016 1 98.06 296 ASN A N 1
ATOM 2267 C CA . ASN A 1 296 ? 13.742 -7.789 -26.625 1 98.06 296 ASN A CA 1
ATOM 2268 C C . ASN A 1 296 ? 14.578 -7.422 -25.391 1 98.06 296 ASN A C 1
ATOM 2270 O O . ASN A 1 296 ? 15.766 -7.742 -25.328 1 98.06 296 ASN A O 1
ATOM 2274 N N . VAL A 1 297 ? 13.977 -6.664 -24.438 1 97.81 297 VAL A N 1
ATOM 2275 C CA . VAL A 1 297 ? 14.711 -6.262 -23.25 1 97.81 297 VAL A CA 1
ATOM 2276 C C . VAL A 1 297 ? 13.969 -6.723 -22 1 97.81 297 VAL A C 1
ATOM 2278 O O . VAL A 1 297 ? 14.438 -6.52 -20.875 1 97.81 297 VAL A O 1
ATOM 2281 N N . ALA A 1 298 ? 12.805 -7.383 -22.141 1 97.62 298 ALA A N 1
ATOM 2282 C CA . ALA A 1 298 ? 11.969 -7.812 -21.016 1 97.62 298 ALA A CA 1
ATOM 2283 C C . ALA A 1 298 ? 12.648 -8.93 -20.234 1 97.62 298 ALA A C 1
ATOM 2285 O O . ALA A 1 298 ? 13.281 -9.812 -20.812 1 97.62 298 ALA A O 1
ATOM 2286 N N . ASN A 1 299 ? 12.562 -8.898 -18.969 1 98.06 299 ASN A N 1
ATOM 2287 C CA . ASN A 1 299 ? 13.016 -9.969 -18.078 1 98.06 299 ASN A CA 1
ATOM 2288 C C . ASN A 1 299 ? 12.016 -11.125 -18.047 1 98.06 299 ASN A C 1
ATOM 2290 O O . ASN A 1 299 ? 10.906 -10.984 -17.531 1 98.06 299 ASN A O 1
ATOM 2294 N N . PRO A 1 300 ? 12.391 -12.266 -18.547 1 98.44 300 PRO A N 1
ATOM 2295 C CA . PRO A 1 300 ? 11.414 -13.352 -18.625 1 98.44 300 PRO A CA 1
ATOM 2296 C C . PRO A 1 300 ? 11.359 -14.188 -17.344 1 98.44 300 PRO A C 1
ATOM 2298 O O . PRO A 1 300 ? 10.648 -15.195 -17.297 1 98.44 300 PRO A O 1
ATOM 2301 N N . THR A 1 301 ? 12.055 -13.812 -16.297 1 98.69 301 THR A N 1
ATOM 2302 C CA . THR A 1 301 ? 12.234 -14.617 -15.094 1 98.69 301 THR A CA 1
ATOM 2303 C C . THR A 1 301 ? 10.891 -14.961 -14.461 1 98.69 301 THR A C 1
ATOM 2305 O O . THR A 1 301 ? 10.633 -16.125 -14.133 1 98.69 301 THR A O 1
ATOM 2308 N N . ALA A 1 302 ? 10.039 -13.961 -14.289 1 98.62 302 ALA A N 1
ATOM 2309 C CA . ALA A 1 302 ? 8.742 -14.195 -13.656 1 98.62 302 ALA A CA 1
ATOM 2310 C C . ALA A 1 302 ? 7.938 -15.242 -14.422 1 98.62 302 ALA A C 1
ATOM 2312 O O . ALA A 1 302 ? 7.32 -16.125 -13.82 1 98.62 302 ALA A O 1
ATOM 2313 N N . MET A 1 303 ? 7.93 -15.156 -15.734 1 98.62 303 MET A N 1
ATOM 2314 C CA . MET A 1 303 ? 7.188 -16.094 -16.562 1 98.62 303 MET A CA 1
ATOM 2315 C C . MET A 1 303 ? 7.801 -17.5 -16.484 1 98.62 303 MET A C 1
ATOM 2317 O O . MET A 1 303 ? 7.086 -18.484 -16.375 1 98.62 303 MET A O 1
ATOM 2321 N N . ILE A 1 304 ? 9.117 -17.578 -16.562 1 98.88 304 ILE A N 1
ATOM 2322 C CA . ILE A 1 304 ? 9.82 -18.859 -16.469 1 98.88 304 ILE A CA 1
ATOM 2323 C C . ILE A 1 304 ? 9.492 -19.531 -15.133 1 98.88 304 ILE A C 1
ATOM 2325 O O . ILE A 1 304 ? 9.117 -20.703 -15.094 1 98.88 304 ILE A O 1
ATOM 2329 N N . LEU A 1 305 ? 9.617 -18.734 -14.086 1 98.81 305 LEU A N 1
ATOM 2330 C CA . LEU A 1 305 ? 9.367 -19.312 -12.766 1 98.81 305 LEU A CA 1
ATOM 2331 C C . LEU A 1 305 ? 7.895 -19.672 -12.594 1 98.81 305 LEU A C 1
ATOM 2333 O O . LEU A 1 305 ? 7.559 -20.641 -11.922 1 98.81 305 LEU A O 1
ATOM 2337 N N . SER A 1 306 ? 6.949 -18.875 -13.188 1 98.75 306 SER A N 1
ATOM 2338 C CA . SER A 1 306 ? 5.535 -19.25 -13.188 1 98.75 306 SER A CA 1
ATOM 2339 C C . SER A 1 306 ? 5.316 -20.578 -13.914 1 98.75 306 SER A C 1
ATOM 2341 O O . SER A 1 306 ? 4.48 -21.391 -13.508 1 98.75 306 SER A O 1
ATOM 2343 N N . SER A 1 307 ? 6.035 -20.781 -14.984 1 98.81 307 SER A N 1
ATOM 2344 C CA . SER A 1 307 ? 5.918 -22.047 -15.719 1 98.81 307 SER A CA 1
ATOM 2345 C C . SER A 1 307 ? 6.43 -23.219 -14.883 1 98.81 307 SER A C 1
ATOM 2347 O O . SER A 1 307 ? 5.941 -24.344 -15.023 1 98.81 307 SER A O 1
ATOM 2349 N N . THR A 1 308 ? 7.422 -23 -14.023 1 98.69 308 THR A N 1
ATOM 2350 C CA . THR A 1 308 ? 7.879 -24.062 -13.141 1 98.69 308 THR A CA 1
ATOM 2351 C C . THR A 1 308 ? 6.805 -24.422 -12.117 1 98.69 308 THR A C 1
ATOM 2353 O O . THR A 1 308 ? 6.672 -25.578 -11.727 1 98.69 308 THR A O 1
ATOM 2356 N N . LEU A 1 309 ? 6.055 -23.375 -11.68 1 98.38 309 LEU A N 1
ATOM 2357 C CA . LEU A 1 309 ? 4.898 -23.656 -10.836 1 98.38 309 LEU A CA 1
ATOM 2358 C C . LEU A 1 309 ? 3.893 -24.531 -11.57 1 98.38 309 LEU A C 1
ATOM 2360 O O . LEU A 1 309 ? 3.307 -25.453 -10.984 1 98.38 309 LEU A O 1
ATOM 2364 N N . MET A 1 310 ? 3.682 -24.25 -12.828 1 98.5 310 MET A N 1
ATOM 2365 C CA . MET A 1 310 ? 2.781 -25.031 -13.664 1 98.5 310 MET A CA 1
ATOM 2366 C C . MET A 1 310 ? 3.252 -26.484 -13.766 1 98.5 310 MET A C 1
ATOM 2368 O O . MET A 1 310 ? 2.457 -27.422 -13.617 1 98.5 310 MET A O 1
ATOM 2372 N N . LEU A 1 311 ? 4.543 -26.703 -13.977 1 98.31 311 LEU A N 1
ATOM 2373 C CA . LEU A 1 311 ? 5.105 -28.047 -14.078 1 98.31 311 LEU A CA 1
ATOM 2374 C C . LEU A 1 311 ? 4.91 -28.812 -12.773 1 98.31 311 LEU A C 1
ATOM 2376 O O . LEU A 1 311 ? 4.582 -30 -12.789 1 98.31 311 LEU A O 1
ATOM 2380 N N . ARG A 1 312 ? 5.125 -28.125 -11.656 1 97 312 ARG A N 1
ATOM 2381 C CA . ARG A 1 312 ? 4.902 -28.781 -10.367 1 97 312 ARG A CA 1
ATOM 2382 C C . ARG A 1 312 ? 3.438 -29.172 -10.203 1 97 312 ARG A C 1
ATOM 2384 O O . ARG A 1 312 ? 3.135 -30.219 -9.641 1 97 312 ARG A O 1
ATOM 2391 N N . HIS A 1 313 ? 2.574 -28.297 -10.672 1 96.12 313 HIS A N 1
ATOM 2392 C CA . HIS A 1 313 ? 1.144 -28.594 -10.633 1 96.12 313 HIS A CA 1
ATOM 2393 C C . HIS A 1 313 ? 0.81 -29.844 -11.438 1 96.12 313 HIS A C 1
ATOM 2395 O O . HIS A 1 313 ? -0.093 -30.594 -11.07 1 96.12 313 HIS A O 1
ATOM 2401 N N . LEU A 1 314 ? 1.557 -30.109 -12.453 1 96.12 314 LEU A N 1
ATOM 2402 C CA . LEU A 1 314 ? 1.319 -31.25 -13.344 1 96.12 314 LEU A CA 1
ATOM 2403 C C . LEU A 1 314 ? 2.102 -32.469 -12.883 1 96.12 314 LEU A C 1
ATOM 2405 O O . LEU A 1 314 ? 2.074 -33.5 -13.547 1 96.12 314 LEU A O 1
ATOM 2409 N N . GLY A 1 315 ? 2.887 -32.344 -11.812 1 94.94 315 GLY A N 1
ATOM 2410 C CA . GLY A 1 315 ? 3.658 -33.469 -11.281 1 94.94 315 GLY A CA 1
ATOM 2411 C C . GLY A 1 315 ? 5 -33.625 -11.969 1 94.94 315 GLY A C 1
ATOM 2412 O O . GLY A 1 315 ? 5.652 -34.656 -11.805 1 94.94 315 GLY A O 1
ATOM 2413 N N . LEU A 1 316 ? 5.332 -32.719 -12.781 1 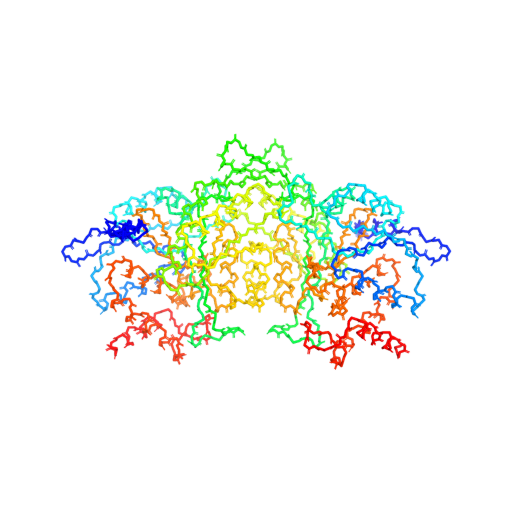96.88 316 LEU A N 1
ATOM 2414 C CA . LEU A 1 316 ? 6.602 -32.75 -13.492 1 96.88 316 LEU A CA 1
ATOM 2415 C C . LEU A 1 316 ? 7.691 -32.031 -12.711 1 96.88 316 LEU A C 1
ATOM 2417 O O . LEU A 1 316 ? 8.367 -31.141 -13.242 1 96.88 316 LEU A O 1
ATOM 2421 N N . ASN A 1 317 ? 8 -32.469 -11.508 1 97.38 317 ASN A N 1
ATOM 2422 C CA . ASN A 1 317 ? 8.82 -31.797 -10.508 1 97.38 317 ASN A CA 1
ATOM 2423 C C . ASN A 1 317 ? 10.289 -31.719 -10.938 1 97.38 317 ASN A C 1
ATOM 2425 O O . ASN A 1 317 ? 10.961 -30.719 -10.695 1 97.38 317 ASN A O 1
ATOM 2429 N N . ALA A 1 318 ? 10.742 -32.75 -11.531 1 97.69 318 ALA A N 1
ATOM 2430 C CA . ALA A 1 318 ? 12.148 -32.812 -11.914 1 97.69 318 ALA A CA 1
ATOM 2431 C C . ALA A 1 318 ? 12.477 -31.719 -12.938 1 97.69 318 ALA A C 1
ATOM 2433 O O . ALA A 1 318 ? 13.516 -31.062 -12.836 1 97.69 318 ALA A O 1
ATOM 2434 N N . TYR A 1 319 ? 11.555 -31.609 -13.922 1 98 319 TYR A N 1
ATOM 2435 C CA . TYR A 1 319 ? 11.734 -30.547 -14.914 1 98 319 TYR A CA 1
ATOM 2436 C C . TYR A 1 319 ? 11.68 -29.172 -14.258 1 98 319 TYR A C 1
ATOM 2438 O O . TYR A 1 319 ? 12.492 -28.297 -14.562 1 98 319 TYR A O 1
ATOM 2446 N N . ALA A 1 320 ? 10.727 -28.969 -13.359 1 98.56 320 ALA A N 1
ATOM 2447 C CA . ALA A 1 320 ? 10.547 -27.703 -12.648 1 98.56 320 ALA A CA 1
ATOM 2448 C C . ALA A 1 320 ? 11.797 -27.328 -11.859 1 98.56 320 ALA A C 1
ATOM 2450 O O . ALA A 1 320 ? 12.258 -26.188 -11.914 1 98.56 320 ALA A O 1
ATOM 2451 N N . ASP A 1 321 ? 12.375 -28.281 -11.148 1 98.25 321 ASP A N 1
ATOM 2452 C CA . ASP A 1 321 ? 13.555 -28.047 -10.32 1 98.25 321 ASP A CA 1
ATOM 2453 C C . ASP A 1 321 ? 14.758 -27.641 -11.18 1 98.25 321 ASP A C 1
ATOM 2455 O O . ASP A 1 321 ? 15.5 -26.734 -10.82 1 98.25 321 ASP A O 1
ATOM 2459 N N . ARG A 1 322 ? 14.922 -28.359 -12.312 1 98.38 322 ARG A N 1
ATOM 2460 C CA . ARG A 1 322 ? 16.047 -28.078 -13.203 1 98.38 322 ARG A CA 1
ATOM 2461 C C . ARG A 1 322 ? 15.945 -26.672 -13.773 1 98.38 322 ARG A C 1
ATOM 2463 O O . ARG A 1 322 ? 16.922 -25.922 -13.758 1 98.38 322 ARG A O 1
ATOM 2470 N N . ILE A 1 323 ? 14.812 -26.328 -14.219 1 98.81 323 ILE A N 1
ATOM 2471 C CA . ILE A 1 323 ? 14.625 -25.031 -14.859 1 98.81 323 ILE A CA 1
ATOM 2472 C C . ILE A 1 323 ? 14.781 -23.922 -13.828 1 98.81 323 ILE A C 1
ATOM 2474 O O . ILE A 1 323 ? 15.438 -22.906 -14.094 1 98.81 323 ILE A O 1
ATOM 2478 N N . SER A 1 324 ? 14.148 -24.062 -12.672 1 98.5 324 SER A N 1
ATOM 2479 C CA . SER A 1 324 ? 14.273 -23.062 -11.609 1 98.5 324 SER A CA 1
ATOM 2480 C C . SER A 1 324 ? 15.734 -22.875 -11.211 1 98.5 324 SER A C 1
ATOM 2482 O O . SER A 1 324 ? 16.203 -21.734 -11.086 1 98.5 324 SER A O 1
ATOM 2484 N N . LYS A 1 325 ? 16.422 -23.969 -11.008 1 98.44 325 LYS A N 1
ATOM 2485 C CA . LYS A 1 325 ? 17.812 -23.891 -10.617 1 98.44 325 LYS A CA 1
ATOM 2486 C C . LYS A 1 325 ? 18.641 -23.172 -11.68 1 98.44 325 LYS A C 1
ATOM 2488 O O . LYS A 1 325 ? 19.453 -22.297 -11.352 1 98.44 325 LYS A O 1
ATOM 2493 N N . ALA A 1 326 ? 18.453 -23.531 -12.922 1 98.81 326 ALA A N 1
ATOM 2494 C CA . ALA A 1 326 ? 19.188 -22.906 -14.016 1 98.81 326 ALA A CA 1
ATOM 2495 C C . ALA A 1 326 ? 18.922 -21.406 -14.062 1 98.81 326 ALA A C 1
ATOM 2497 O O . ALA A 1 326 ? 19.844 -20.609 -14.273 1 98.81 326 ALA A O 1
ATOM 2498 N N . THR A 1 327 ? 17.688 -21.047 -13.898 1 98.81 327 THR A N 1
ATOM 2499 C CA . THR A 1 327 ? 17.297 -19.641 -13.938 1 98.81 327 THR A CA 1
ATOM 2500 C C . THR A 1 327 ? 17.953 -18.859 -12.812 1 98.81 327 THR A C 1
ATOM 2502 O O . THR A 1 327 ? 18.531 -17.797 -13.039 1 98.81 327 THR A O 1
ATOM 2505 N N . TYR A 1 328 ? 17.891 -19.406 -11.586 1 98.44 328 TYR A N 1
ATOM 2506 C CA . TYR A 1 328 ? 18.5 -18.75 -10.438 1 98.44 328 TYR A CA 1
ATOM 2507 C C . TYR A 1 328 ? 20.016 -18.656 -10.602 1 98.44 328 TYR A C 1
ATOM 2509 O O . TYR A 1 328 ? 20.625 -17.656 -10.234 1 98.44 328 TYR A O 1
ATOM 2517 N N . ASP A 1 329 ? 20.594 -19.688 -11.148 1 98.38 329 ASP A N 1
ATOM 2518 C CA . ASP A 1 329 ? 22.047 -19.688 -11.352 1 98.38 329 ASP A CA 1
ATOM 2519 C C . ASP A 1 329 ? 22.469 -18.594 -12.328 1 98.38 329 ASP A C 1
ATOM 2521 O O . ASP A 1 329 ? 23.469 -17.906 -12.109 1 98.38 329 ASP A O 1
ATOM 2525 N N . VAL A 1 330 ? 21.75 -18.484 -13.406 1 98.62 330 VAL A N 1
ATOM 2526 C CA . VAL A 1 330 ? 22.062 -17.469 -14.406 1 98.62 330 VAL A CA 1
ATOM 2527 C C . VAL A 1 330 ? 22 -16.078 -13.766 1 98.62 330 VAL A C 1
ATOM 2529 O O . VAL A 1 330 ? 22.891 -15.242 -13.992 1 98.62 330 VAL A O 1
ATOM 2532 N N . ILE A 1 331 ? 21 -15.836 -12.938 1 98.56 331 ILE A N 1
ATOM 2533 C CA . ILE A 1 331 ? 20.828 -14.539 -12.289 1 98.56 331 ILE A CA 1
ATOM 2534 C C . ILE A 1 331 ? 21.953 -14.32 -11.281 1 98.56 331 ILE A C 1
ATOM 2536 O O . ILE A 1 331 ? 22.547 -13.242 -11.219 1 98.56 331 ILE A O 1
ATOM 2540 N N . SER A 1 332 ? 22.281 -15.328 -10.531 1 97.62 332 SER A N 1
ATOM 2541 C CA . SER A 1 332 ? 23.297 -15.242 -9.5 1 97.62 332 SER A CA 1
ATOM 2542 C C . SER A 1 332 ? 24.672 -14.953 -10.102 1 97.62 332 SER A C 1
ATOM 2544 O O . SER A 1 332 ? 25.484 -14.234 -9.516 1 97.62 332 SER A O 1
ATOM 2546 N N . GLU A 1 333 ? 24.938 -15.516 -11.25 1 96.88 333 GLU A N 1
ATOM 2547 C CA . GLU A 1 333 ? 26.203 -15.305 -11.93 1 96.88 333 GLU A CA 1
ATOM 2548 C C . GLU A 1 333 ? 26.312 -13.883 -12.469 1 96.88 333 GLU A C 1
ATOM 2550 O O . GLU A 1 333 ? 27.406 -13.32 -12.547 1 96.88 333 GLU A O 1
ATOM 2555 N N . GLY A 1 334 ? 25.203 -13.312 -12.969 1 96.88 334 GLY A N 1
ATOM 2556 C CA . GLY A 1 334 ? 25.141 -11.891 -13.281 1 96.88 334 GLY A CA 1
ATOM 2557 C C . GLY A 1 334 ? 25.672 -11.562 -14.664 1 96.88 334 GLY A C 1
ATOM 2558 O O . GLY A 1 334 ? 25.734 -10.398 -15.055 1 96.88 334 GLY A O 1
ATOM 2559 N N . LYS A 1 335 ? 26 -12.547 -15.469 1 96.5 335 LYS A N 1
ATOM 2560 C CA . LYS A 1 335 ? 26.656 -12.32 -16.75 1 96.5 335 LYS A CA 1
ATOM 2561 C C . LYS A 1 335 ? 25.641 -12.008 -17.844 1 96.5 335 LYS A C 1
ATOM 2563 O O . LYS A 1 335 ? 25.938 -11.273 -18.797 1 96.5 335 LYS A O 1
ATOM 2568 N N . SER A 1 336 ? 24.484 -12.57 -17.766 1 97.88 336 SER A N 1
ATOM 2569 C CA . SER A 1 336 ? 23.484 -12.453 -18.812 1 97.88 336 SER A CA 1
ATOM 2570 C C . SER A 1 336 ? 22.141 -12.031 -18.25 1 97.88 336 SER A C 1
ATOM 2572 O O . SER A 1 336 ? 21.109 -12.641 -18.547 1 97.88 336 SER A O 1
ATOM 2574 N N . THR A 1 337 ? 22.172 -11.023 -17.375 1 98 337 THR A N 1
ATOM 2575 C CA . THR A 1 337 ? 20.922 -10.539 -16.797 1 98 337 THR A CA 1
ATOM 2576 C C . THR A 1 337 ? 20.406 -9.312 -17.547 1 98 337 THR A C 1
ATOM 2578 O O . THR A 1 337 ? 21.188 -8.633 -18.234 1 98 337 THR A O 1
ATOM 2581 N N . THR A 1 338 ? 19.141 -9.109 -17.484 1 98.12 338 THR A N 1
ATOM 2582 C CA . THR A 1 338 ? 18.5 -8.031 -18.219 1 98.12 338 THR A CA 1
ATOM 2583 C C . THR A 1 338 ? 18.672 -6.699 -17.5 1 98.12 338 THR A C 1
ATOM 2585 O O . THR A 1 338 ? 19.156 -6.66 -16.375 1 98.12 338 THR A O 1
ATOM 2588 N N . ARG A 1 339 ? 18.312 -5.609 -18.141 1 96.06 339 ARG A N 1
ATOM 2589 C CA . ARG A 1 339 ? 18.594 -4.242 -17.703 1 96.06 339 ARG A CA 1
ATOM 2590 C C . ARG A 1 339 ? 17.859 -3.92 -16.406 1 96.06 339 ARG A C 1
ATOM 2592 O O . ARG A 1 339 ? 18.375 -3.18 -15.57 1 96.06 339 ARG A O 1
ATOM 2599 N N . ASP A 1 340 ? 16.672 -4.441 -16.219 1 95.12 340 ASP A N 1
ATOM 2600 C CA . ASP A 1 340 ? 15.859 -4.113 -15.047 1 95.12 340 ASP A CA 1
ATOM 2601 C C . ASP A 1 340 ? 16.562 -4.535 -13.75 1 95.12 340 ASP A C 1
ATOM 2603 O O . ASP A 1 340 ? 16.297 -3.975 -12.688 1 95.12 340 ASP A O 1
ATOM 2607 N N . ILE A 1 341 ? 17.422 -5.488 -13.875 1 96.94 341 ILE A N 1
ATOM 2608 C CA . ILE A 1 341 ? 18.109 -5.922 -12.656 1 96.94 341 ILE A CA 1
ATOM 2609 C C . ILE A 1 341 ? 19.609 -5.672 -12.789 1 96.94 341 ILE A C 1
ATOM 2611 O O . ILE A 1 341 ? 20.406 -6.398 -12.211 1 96.94 341 ILE A O 1
ATOM 2615 N N . GLY A 1 342 ? 19.984 -4.742 -13.664 1 95.12 342 GLY A N 1
ATOM 2616 C CA . GLY A 1 342 ? 21.328 -4.203 -13.664 1 95.12 342 GLY A CA 1
ATOM 2617 C C . GLY A 1 342 ? 22.203 -4.75 -14.789 1 95.12 342 GLY A C 1
ATOM 2618 O O . GLY A 1 342 ? 23.375 -4.422 -14.883 1 95.12 342 GLY A O 1
ATOM 2619 N N . GLY A 1 343 ? 21.656 -5.59 -15.602 1 97.25 343 GLY A N 1
ATOM 2620 C CA . GLY A 1 343 ? 22.422 -6.156 -16.688 1 97.25 343 GLY A CA 1
ATOM 2621 C C . GLY A 1 343 ? 22.188 -5.461 -18.016 1 97.25 343 GLY A C 1
ATOM 2622 O O . GLY A 1 343 ? 21.672 -4.34 -18.047 1 97.25 343 GLY A O 1
ATOM 2623 N N . SER A 1 344 ? 22.672 -6.141 -19.078 1 97.81 344 SER A N 1
ATOM 2624 C CA . SER A 1 344 ? 22.531 -5.562 -20.422 1 97.81 344 SER A CA 1
ATOM 2625 C C . SER A 1 344 ? 22.031 -6.602 -21.422 1 97.81 344 SER A C 1
ATOM 2627 O O . SER A 1 344 ? 21.844 -6.293 -22.594 1 97.81 344 SER A O 1
ATOM 2629 N N . ALA A 1 345 ? 21.781 -7.758 -20.938 1 98.5 345 ALA A N 1
ATOM 2630 C CA . ALA A 1 345 ? 21.359 -8.836 -21.828 1 98.5 345 ALA A CA 1
ATOM 2631 C C . ALA A 1 345 ? 19.953 -8.602 -22.344 1 98.5 345 ALA A C 1
ATOM 2633 O O . ALA A 1 345 ? 19.109 -8.008 -21.656 1 98.5 345 ALA A O 1
ATOM 2634 N N . SER A 1 346 ? 19.703 -9.07 -23.516 1 98.62 346 SER A N 1
ATOM 2635 C CA . SER A 1 346 ? 18.359 -9.094 -24.062 1 98.62 346 SER A CA 1
ATOM 2636 C C . SER A 1 346 ? 17.547 -10.25 -23.484 1 98.62 346 SER A C 1
ATOM 2638 O O . SER A 1 346 ? 18.078 -11.125 -22.812 1 98.62 346 SER A O 1
ATOM 2640 N N . THR A 1 347 ? 16.234 -10.203 -23.766 1 98.62 347 THR A N 1
ATOM 2641 C CA . THR A 1 347 ? 15.367 -11.312 -23.375 1 98.62 347 THR A CA 1
ATOM 2642 C C . THR A 1 347 ? 15.891 -12.625 -23.953 1 98.62 347 THR A C 1
ATOM 2644 O O . THR A 1 347 ? 15.961 -13.633 -23.25 1 98.62 347 THR A O 1
ATOM 2647 N N . SER A 1 348 ? 16.281 -12.57 -25.219 1 98.62 348 SER A N 1
ATOM 2648 C CA . SER A 1 348 ? 16.766 -13.766 -25.922 1 98.62 348 SER A CA 1
ATOM 2649 C C . SER A 1 348 ? 18.094 -14.25 -25.344 1 98.62 348 SER A C 1
ATOM 2651 O O . SER A 1 348 ? 18.312 -15.453 -25.203 1 98.62 348 SER A O 1
ATOM 2653 N N . GLU A 1 349 ? 18.938 -13.289 -25.047 1 98.75 349 GLU A N 1
ATOM 2654 C CA . GLU A 1 349 ? 20.219 -13.656 -24.469 1 98.75 349 GLU A CA 1
ATOM 2655 C C . GLU A 1 349 ? 20.047 -14.312 -23.094 1 98.75 349 GLU A C 1
ATOM 2657 O O . GLU A 1 349 ? 20.719 -15.289 -22.781 1 98.75 349 GLU A O 1
ATOM 2662 N N . PHE A 1 350 ? 19.203 -13.789 -22.312 1 98.81 350 PHE A N 1
ATOM 2663 C CA . PHE A 1 350 ? 18.906 -14.391 -21.016 1 98.81 350 PHE A CA 1
ATOM 2664 C C . PHE A 1 350 ? 18.344 -15.797 -21.188 1 98.81 350 PHE A C 1
ATOM 2666 O O . PHE A 1 350 ? 18.781 -16.719 -20.5 1 98.81 350 PHE A O 1
ATOM 2673 N N . THR A 1 351 ? 17.406 -15.977 -22.078 1 98.88 351 THR A N 1
ATOM 2674 C CA . THR A 1 351 ? 16.781 -17.266 -22.344 1 98.88 351 THR A CA 1
ATOM 2675 C C . THR A 1 351 ? 17.828 -18.297 -22.781 1 98.88 351 THR A C 1
ATOM 2677 O O . THR A 1 351 ? 17.828 -19.422 -22.297 1 98.88 351 THR A O 1
ATOM 2680 N N . ASN A 1 352 ? 18.672 -17.875 -23.656 1 98.81 352 ASN A N 1
ATOM 2681 C CA . ASN A 1 352 ? 19.734 -18.766 -24.141 1 98.81 352 ASN A CA 1
ATOM 2682 C C . ASN A 1 352 ? 20.688 -19.141 -23.016 1 98.81 352 ASN A C 1
ATOM 2684 O O . ASN A 1 352 ? 21.172 -20.281 -22.953 1 98.81 352 ASN A O 1
ATOM 2688 N N . ALA A 1 353 ? 20.953 -18.203 -22.156 1 98.81 353 ALA A N 1
ATOM 2689 C CA . ALA A 1 353 ? 21.812 -18.484 -21.016 1 98.81 353 ALA A CA 1
ATOM 2690 C C . ALA A 1 353 ? 21.188 -19.562 -20.125 1 98.81 353 ALA A C 1
ATOM 2692 O O . ALA A 1 353 ? 21.906 -20.422 -19.594 1 98.81 353 ALA A O 1
ATOM 2693 N N . VAL A 1 354 ? 19.922 -19.469 -19.906 1 98.88 354 VAL A N 1
ATOM 2694 C CA . VAL A 1 354 ? 19.219 -20.469 -19.109 1 98.88 354 VAL A CA 1
ATOM 2695 C C . VAL A 1 354 ? 19.312 -21.828 -19.781 1 98.88 354 VAL A C 1
ATOM 2697 O O . VAL A 1 354 ? 19.594 -22.844 -19.125 1 98.88 354 VAL A O 1
ATOM 2700 N N . ILE A 1 355 ? 19.141 -21.891 -21.094 1 98.81 355 ILE A N 1
ATOM 2701 C CA . ILE A 1 355 ? 19.203 -23.125 -21.859 1 98.81 355 ILE A CA 1
ATOM 2702 C C . ILE A 1 355 ? 20.609 -23.719 -21.766 1 98.81 355 ILE A C 1
ATOM 2704 O O . ILE A 1 355 ? 20.766 -24.938 -21.578 1 98.81 355 ILE A O 1
ATOM 2708 N N . GLU A 1 356 ? 21.594 -22.828 -21.891 1 98.5 356 GLU A N 1
ATOM 2709 C CA . GLU A 1 356 ? 22.969 -23.281 -21.781 1 98.5 356 GLU A CA 1
ATOM 2710 C C . GLU A 1 356 ? 23.25 -23.859 -20.391 1 98.5 356 GLU A C 1
ATOM 2712 O O . GLU A 1 356 ? 23.953 -24.859 -20.266 1 98.5 356 GLU A O 1
ATOM 2717 N N . LYS A 1 357 ? 22.734 -23.188 -19.422 1 98.38 357 LYS A N 1
ATOM 2718 C CA . LYS A 1 357 ? 22.906 -23.672 -18.062 1 98.38 357 LYS A CA 1
ATOM 2719 C C . LYS A 1 357 ? 22.234 -25.031 -17.875 1 98.38 357 LYS A C 1
ATOM 2721 O O . LYS A 1 357 ? 22.781 -25.906 -17.188 1 98.38 357 LYS A O 1
ATOM 2726 N N . LEU A 1 358 ? 21.078 -25.234 -18.438 1 98.44 358 LEU A N 1
ATOM 2727 C CA . LEU A 1 358 ? 20.328 -26.484 -18.359 1 98.44 358 LEU A CA 1
ATOM 2728 C C . LEU A 1 358 ? 21.125 -27.625 -18.984 1 98.44 358 LEU A C 1
ATOM 2730 O O . LEU A 1 358 ? 21.109 -28.75 -18.469 1 98.44 358 LEU A O 1
ATOM 2734 N N . ALA A 1 359 ? 21.828 -27.344 -20.016 1 97.12 359 ALA A N 1
ATOM 2735 C CA . ALA A 1 359 ? 22.625 -28.359 -20.703 1 97.12 359 ALA A CA 1
ATOM 2736 C C . ALA A 1 359 ? 23.766 -28.859 -19.828 1 97.12 359 ALA A C 1
ATOM 2738 O O . ALA A 1 359 ? 24.25 -29.984 -20 1 97.12 359 ALA A O 1
ATOM 2739 N N . LYS A 1 360 ? 24.125 -28.047 -18.891 1 94.81 360 LYS A N 1
ATOM 2740 C CA . LYS A 1 360 ? 25.266 -28.375 -18.031 1 94.81 360 LYS A CA 1
ATOM 2741 C C . LYS A 1 360 ? 24.797 -29.031 -16.734 1 94.81 360 LYS A C 1
ATOM 2743 O O . LYS A 1 360 ? 25.609 -29.562 -15.969 1 94.81 360 LYS A O 1
ATOM 2748 N N . LEU A 1 361 ? 23.578 -28.875 -16.438 1 91.31 361 LEU A N 1
ATOM 2749 C CA . LEU A 1 361 ? 23.016 -29.469 -15.227 1 91.31 361 LEU A CA 1
ATOM 2750 C C . LEU A 1 361 ? 22.719 -30.953 -15.453 1 91.31 361 LEU A C 1
ATOM 2752 O O . LEU A 1 361 ? 22.266 -31.344 -16.531 1 91.31 361 LEU A O 1
ATOM 2756 N N . MET B 1 1 ? -4.324 51.094 -32.375 1 22.75 1 MET B N 1
ATOM 2757 C CA . MET B 1 1 ? -3.02 50.969 -31.719 1 22.75 1 MET B CA 1
ATOM 2758 C C . MET B 1 1 ? -3.18 50.75 -30.219 1 22.75 1 MET B C 1
ATOM 2760 O O . MET B 1 1 ? -2.365 50.031 -29.609 1 22.75 1 MET B O 1
ATOM 2764 N N . LEU B 1 2 ? -4.047 51.438 -29.453 1 19.41 2 LEU B N 1
ATOM 2765 C CA . LEU B 1 2 ? -4.023 51.688 -28.016 1 19.41 2 LEU B CA 1
ATOM 2766 C C . LEU B 1 2 ? -4.613 50.5 -27.25 1 19.41 2 LEU B C 1
ATOM 2768 O O . LEU B 1 2 ? -5.164 50.688 -26.156 1 19.41 2 LEU B O 1
ATOM 2772 N N . ARG B 1 3 ? -4.973 49.312 -27.812 1 28.67 3 ARG B N 1
ATOM 2773 C CA . ARG B 1 3 ? -5.73 48.281 -27.094 1 28.67 3 ARG B CA 1
ATOM 2774 C C . ARG B 1 3 ? -4.984 47.812 -25.844 1 28.67 3 ARG B C 1
ATOM 2776 O O . ARG B 1 3 ? -3.992 47.094 -25.938 1 28.67 3 ARG B O 1
ATOM 2783 N N . GLN B 1 4 ? -4.863 48.594 -24.75 1 25.56 4 GLN B N 1
ATOM 2784 C CA . GLN B 1 4 ? -4.289 48.469 -23.406 1 25.56 4 GLN B CA 1
ATOM 2785 C C . GLN B 1 4 ? -4.816 47.25 -22.688 1 25.56 4 GLN B C 1
ATOM 2787 O O . GLN B 1 4 ? -6.02 47.125 -22.469 1 25.56 4 GLN B O 1
ATOM 2792 N N . GLY B 1 5 ? -4.289 46.062 -22.844 1 27.53 5 GLY B N 1
ATOM 2793 C CA . GLY B 1 5 ? -4.672 44.688 -22.484 1 27.53 5 GLY B CA 1
ATOM 2794 C C . GLY B 1 5 ? -4.848 44.5 -21 1 27.53 5 GLY B C 1
ATOM 2795 O O . GLY B 1 5 ? -3.959 44.844 -20.219 1 27.53 5 GLY B O 1
ATOM 2796 N N . ILE B 1 6 ? -6.129 44.531 -20.359 1 31.7 6 ILE B N 1
ATOM 2797 C CA . ILE B 1 6 ? -6.664 44.375 -19.016 1 31.7 6 ILE B CA 1
ATOM 2798 C C . ILE B 1 6 ? -6.105 43.094 -18.391 1 31.7 6 ILE B C 1
ATOM 2800 O O . ILE B 1 6 ? -6.367 42 -18.859 1 31.7 6 ILE B O 1
ATOM 2804 N N . ALA B 1 7 ? -4.859 43.125 -17.812 1 30.62 7 ALA B N 1
ATOM 2805 C CA . ALA B 1 7 ? -4.133 42.219 -16.906 1 30.62 7 ALA B CA 1
ATOM 2806 C C . ALA B 1 7 ? -5.047 41.656 -15.828 1 30.62 7 ALA B C 1
ATOM 2808 O O . ALA B 1 7 ? -5.688 42.406 -15.094 1 30.62 7 ALA B O 1
ATOM 2809 N N . ALA B 1 8 ? -5.488 40.344 -15.914 1 30.12 8 ALA B N 1
ATOM 2810 C CA . ALA B 1 8 ? -6.371 39.438 -15.188 1 30.12 8 ALA B CA 1
ATOM 2811 C C . ALA B 1 8 ? -6.039 39.438 -13.695 1 30.12 8 ALA B C 1
ATOM 2813 O O . ALA B 1 8 ? -4.918 39.094 -13.305 1 30.12 8 ALA B O 1
ATOM 2814 N N . GLN B 1 9 ? -6.688 40.156 -12.789 1 30.17 9 GLN B N 1
ATOM 2815 C CA . GLN B 1 9 ? -6.883 40.156 -11.344 1 30.17 9 GLN B CA 1
ATOM 2816 C C . GLN B 1 9 ? -7.242 38.781 -10.82 1 30.17 9 GLN B C 1
ATOM 2818 O O . GLN B 1 9 ? -8.406 38.5 -10.539 1 30.17 9 GLN B O 1
ATOM 2823 N N . LYS B 1 10 ? -6.816 37.688 -11.273 1 26.67 10 LYS B N 1
ATOM 2824 C CA . LYS B 1 10 ? -7.336 36.438 -10.734 1 26.67 10 LYS B CA 1
ATOM 2825 C C . LYS B 1 10 ? -7.16 36.375 -9.219 1 26.67 10 LYS B C 1
ATOM 2827 O O . LYS B 1 10 ? -6.223 36.969 -8.672 1 26.67 10 LYS B O 1
ATOM 2832 N N . LYS B 1 11 ? -8.141 35.562 -8.609 1 33.84 11 LYS B N 1
ATOM 2833 C CA . LYS B 1 11 ? -8.906 35.031 -7.477 1 33.84 11 LYS B CA 1
ATOM 2834 C C . LYS B 1 11 ? -8.031 34.188 -6.57 1 33.84 11 LYS B C 1
ATOM 2836 O O . LYS B 1 11 ? -7.707 33.031 -6.906 1 33.84 11 LYS B O 1
ATOM 2841 N N . SER B 1 12 ? -6.961 34.594 -5.934 1 29.5 12 SER B N 1
ATOM 2842 C CA . SER B 1 12 ? -6.176 34 -4.867 1 29.5 12 SER B CA 1
ATOM 2843 C C . SER B 1 12 ? -7.074 33.375 -3.801 1 29.5 12 SER B C 1
ATOM 2845 O O . SER B 1 12 ? -7.449 34.062 -2.838 1 29.5 12 SER B O 1
ATOM 2847 N N . PHE B 1 13 ? -8.023 32.656 -4.082 1 31.36 13 PHE B N 1
ATOM 2848 C CA . PHE B 1 13 ? -8.969 32.188 -3.076 1 31.36 13 PHE B CA 1
ATOM 2849 C C . PHE B 1 13 ? -8.242 31.469 -1.943 1 31.36 13 PHE B C 1
ATOM 2851 O O . PHE B 1 13 ? -8.664 31.531 -0.787 1 31.36 13 PHE B O 1
ATOM 2858 N N . ALA B 1 14 ? -7.305 30.625 -2.193 1 33.12 14 ALA B N 1
ATOM 2859 C CA . ALA B 1 14 ? -6.762 29.828 -1.102 1 33.12 14 ALA B CA 1
ATOM 2860 C C . ALA B 1 14 ? -6.012 30.703 -0.099 1 33.12 14 ALA B C 1
ATOM 2862 O O . ALA B 1 14 ? -6.043 30.438 1.105 1 33.12 14 ALA B O 1
ATOM 2863 N N . THR B 1 15 ? -5.301 31.75 -0.511 1 33.78 15 THR B N 1
ATOM 2864 C CA . THR B 1 15 ? -4.652 32.719 0.346 1 33.78 15 THR B CA 1
ATOM 2865 C C . THR B 1 15 ? -5.688 33.594 1.073 1 33.78 15 THR B C 1
ATOM 2867 O O . THR B 1 15 ? -5.508 33.938 2.244 1 33.78 15 THR B O 1
ATOM 2870 N N . LEU B 1 16 ? -6.766 34.031 0.396 1 33.44 16 LEU B N 1
ATOM 2871 C CA . LEU B 1 16 ? -7.746 34.969 0.917 1 33.44 16 LEU B CA 1
ATOM 2872 C C . LEU B 1 16 ? -8.578 34.344 2.025 1 33.44 16 LEU B C 1
ATOM 2874 O O . LEU B 1 16 ? -8.984 35.031 2.973 1 33.44 16 LEU B O 1
ATOM 2878 N N . ALA B 1 17 ? -8.859 33 1.997 1 35.75 17 ALA B N 1
ATOM 2879 C CA . ALA B 1 17 ? -9.586 32.406 3.107 1 35.75 17 ALA B CA 1
ATOM 2880 C C . ALA B 1 17 ? -8.688 32.25 4.332 1 35.75 17 ALA B C 1
ATOM 2882 O O . ALA B 1 17 ? -9.172 32.25 5.469 1 35.75 17 ALA B O 1
ATOM 2883 N N . ALA B 1 18 ? -7.355 32.156 4.34 1 39.81 18 ALA B N 1
ATOM 2884 C CA . ALA B 1 18 ? -6.402 32.031 5.441 1 39.81 18 ALA B CA 1
ATOM 2885 C C . ALA B 1 18 ? -6.32 33.312 6.234 1 39.81 18 ALA B C 1
ATOM 2887 O O . ALA B 1 18 ? -6.152 33.312 7.457 1 39.81 18 ALA B O 1
ATOM 2888 N N . GLU B 1 19 ? -6.293 34.406 5.559 1 37.06 19 GLU B N 1
ATOM 2889 C CA . GLU B 1 19 ? -6.102 35.625 6.32 1 37.06 19 GLU B CA 1
ATOM 2890 C C . GLU B 1 19 ? -7.242 35.844 7.309 1 37.06 19 GLU B C 1
ATOM 2892 O O . GLU B 1 19 ? -7.02 36.312 8.43 1 37.06 19 GLU B O 1
ATOM 2897 N N . GLN B 1 20 ? -8.492 35.688 6.844 1 40.56 20 GLN B N 1
ATOM 2898 C CA . GLN B 1 20 ? -9.625 36.094 7.66 1 40.56 20 GLN B CA 1
ATOM 2899 C C . GLN B 1 20 ? -9.906 35.094 8.766 1 40.56 20 GLN B C 1
ATOM 2901 O O . GLN B 1 20 ? -10.633 35.375 9.719 1 40.56 20 GLN B O 1
ATOM 2906 N N . LEU B 1 21 ? -9.492 33.781 8.555 1 46.25 21 LEU B N 1
ATOM 2907 C CA . LEU B 1 21 ? -9.992 32.812 9.508 1 46.25 21 LEU B CA 1
ATOM 2908 C C . LEU B 1 21 ? -8.938 32.469 10.555 1 46.25 21 LEU B C 1
ATOM 2910 O O . LEU B 1 21 ? -8.82 31.328 10.977 1 46.25 21 LEU B O 1
ATOM 2914 N N . LEU B 1 22 ? -8.039 33.5 10.664 1 56.12 22 LEU B N 1
ATOM 2915 C CA . LEU B 1 22 ? -7.098 33.25 11.742 1 56.12 22 LEU B CA 1
ATOM 2916 C C . LEU B 1 22 ? -7.789 33.344 13.102 1 56.12 22 LEU B C 1
ATOM 2918 O O . LEU B 1 22 ? -8.727 34.125 13.273 1 56.12 22 LEU B O 1
ATOM 2922 N N . PRO B 1 23 ? -7.398 32.344 14 1 62.25 23 PRO B N 1
ATOM 2923 C CA . PRO B 1 23 ? -7.969 32.375 15.344 1 62.25 23 PRO B CA 1
ATOM 2924 C C . PRO B 1 23 ? -7.809 33.75 16.016 1 62.25 23 PRO B C 1
ATOM 2926 O O . PRO B 1 23 ? -6.949 34.531 15.617 1 62.25 23 PRO B O 1
ATOM 2929 N N . LYS B 1 24 ? -8.75 34.156 16.875 1 57.44 24 LYS B N 1
ATOM 2930 C CA . LYS B 1 24 ? -8.812 35.406 17.625 1 57.44 24 LYS B CA 1
ATOM 2931 C C . LYS B 1 24 ? -7.578 35.594 18.5 1 57.44 24 LYS B C 1
ATOM 2933 O O . LYS B 1 24 ? -7.184 34.688 19.219 1 57.44 24 LYS B O 1
ATOM 2938 N N . LYS B 1 25 ? -6.742 36.562 18.219 1 61.88 25 LYS B N 1
ATOM 2939 C CA . LYS B 1 25 ? -5.633 37 19.047 1 61.88 25 LYS B CA 1
ATOM 2940 C C . LYS B 1 25 ? -6.125 37.906 20.188 1 61.88 25 LYS B C 1
ATOM 2942 O O . LYS B 1 25 ? -6.809 38.906 19.953 1 61.88 25 LYS B O 1
ATOM 2947 N N . TYR B 1 26 ? -6.148 37.281 21.359 1 57.28 26 TYR B N 1
ATOM 2948 C CA . TYR B 1 26 ? -6.484 38.094 22.516 1 57.28 26 TYR B CA 1
ATOM 2949 C C . TYR B 1 26 ? -5.223 38.531 23.25 1 57.28 26 TYR B C 1
ATOM 2951 O O . TYR B 1 26 ? -4.457 37.719 23.75 1 57.28 26 TYR B O 1
ATOM 2959 N N . GLY B 1 27 ? -4.98 39.875 23.422 1 70.56 27 GLY B N 1
ATOM 2960 C CA . GLY B 1 27 ? -3.818 40.406 24.125 1 70.56 27 GLY B CA 1
ATOM 2961 C C . GLY B 1 27 ? -2.502 39.969 23.516 1 70.56 27 GLY B C 1
ATOM 2962 O O . GLY B 1 27 ? -1.545 39.656 24.25 1 70.56 27 GLY B O 1
ATOM 2963 N N . GLY B 1 28 ? -2.578 39.562 22.281 1 79.25 28 GLY B N 1
ATOM 2964 C CA . GLY B 1 28 ? -1.356 39.188 21.578 1 79.25 28 GLY B CA 1
ATOM 2965 C C . GLY B 1 28 ? -1.061 37.719 21.641 1 79.25 28 GLY B C 1
ATOM 2966 O O . GLY B 1 28 ? -0.007 37.25 21.188 1 79.25 28 GLY B O 1
ATOM 2967 N N . ARG B 1 29 ? -1.978 36.969 22.25 1 91.06 29 ARG B N 1
ATOM 2968 C CA . ARG B 1 29 ? -1.783 35.531 22.391 1 91.06 29 ARG B CA 1
ATOM 2969 C C . ARG B 1 29 ? -2.889 34.75 21.688 1 91.06 29 ARG B C 1
ATOM 2971 O O . ARG B 1 29 ? -3.973 35.281 21.453 1 91.06 29 ARG B O 1
ATOM 2978 N N . TYR B 1 30 ? -2.621 33.531 21.297 1 95.38 30 TYR B N 1
ATOM 2979 C CA . TYR B 1 30 ? -3.592 32.625 20.672 1 95.38 30 TYR B CA 1
ATOM 2980 C C . TYR B 1 30 ? -4.023 31.531 21.641 1 95.38 30 TYR B C 1
ATOM 2982 O O . TYR B 1 30 ? -3.191 30.953 22.328 1 95.38 30 TYR B O 1
ATOM 2990 N N . THR B 1 31 ? -5.32 31.297 21.703 1 96.75 31 THR B N 1
ATOM 2991 C CA . THR B 1 31 ? -5.812 30.125 22.422 1 96.75 31 THR B CA 1
ATOM 2992 C C . THR B 1 31 ? -5.914 28.922 21.469 1 96.75 31 THR B C 1
ATOM 2994 O O . THR B 1 31 ? -6.578 29 20.438 1 96.75 31 THR B O 1
ATOM 2997 N N . VAL B 1 32 ? -5.27 27.875 21.766 1 97.94 32 VAL B N 1
ATOM 2998 C CA . VAL B 1 32 ? -5.23 26.672 20.938 1 97.94 32 VAL B CA 1
ATOM 2999 C C . VAL B 1 32 ? -5.824 25.5 21.703 1 97.94 32 VAL B C 1
ATOM 3001 O O . VAL B 1 32 ? -5.512 25.281 22.875 1 97.94 32 VAL B O 1
ATOM 3004 N N . THR B 1 33 ? -6.734 24.781 21.047 1 97.44 33 THR B N 1
ATOM 3005 C CA . THR B 1 33 ? -7.262 23.547 21.641 1 97.44 33 THR B CA 1
ATOM 3006 C C . THR B 1 33 ? -6.199 22.453 21.641 1 97.44 33 THR B C 1
ATOM 3008 O O . THR B 1 33 ? -5.629 22.141 20.594 1 97.44 33 THR B O 1
ATOM 3011 N N . LEU B 1 34 ? -5.895 21.891 22.797 1 98 34 LEU B N 1
ATOM 3012 C CA . LEU B 1 34 ? -4.953 20.797 22.922 1 98 34 LEU B CA 1
ATOM 3013 C C . LEU B 1 34 ? -5.68 19.5 23.297 1 98 34 LEU B C 1
ATOM 3015 O O . LEU B 1 34 ? -6.379 19.453 24.312 1 98 34 LEU B O 1
ATOM 3019 N N . ILE B 1 35 ? -5.547 18.516 22.438 1 95.38 35 ILE B N 1
ATOM 3020 C CA . ILE B 1 35 ? -6.094 17.188 22.688 1 95.38 35 ILE B CA 1
ATOM 3021 C C . ILE B 1 35 ? -4.965 16.172 22.719 1 95.38 35 ILE B C 1
ATOM 3023 O O . ILE B 1 35 ? -4.547 15.672 21.656 1 95.38 35 ILE B O 1
ATOM 3027 N N . PRO B 1 36 ? -4.516 15.773 23.812 1 94.75 36 PRO B N 1
ATOM 3028 C CA . PRO B 1 36 ? -3.344 14.898 23.906 1 94.75 36 PRO B CA 1
ATOM 3029 C C . PRO B 1 36 ? -3.543 13.578 23.172 1 94.75 36 PRO B C 1
ATOM 3031 O O . PRO B 1 36 ? -2.635 13.109 22.469 1 94.75 36 PRO B O 1
ATOM 3034 N N . GLY B 1 37 ? -4.754 12.977 23.266 1 91.12 37 GLY B N 1
ATOM 3035 C CA . GLY B 1 37 ? -5.031 11.734 22.562 1 91.12 37 GLY B CA 1
ATOM 3036 C C . GLY B 1 37 ? -4.652 10.5 23.359 1 91.12 37 GLY B C 1
ATOM 3037 O O . GLY B 1 37 ? -4.508 10.57 24.578 1 91.12 37 GLY B O 1
ATOM 3038 N N . ASP B 1 38 ? -4.539 9.383 22.703 1 90.88 38 ASP B N 1
ATOM 3039 C CA . ASP B 1 38 ? -4.312 8.086 23.328 1 90.88 38 ASP B CA 1
ATOM 3040 C C . ASP B 1 38 ? -2.852 7.66 23.188 1 90.88 38 ASP B C 1
ATOM 3042 O O . ASP B 1 38 ? -2.074 8.305 22.484 1 90.88 38 ASP B O 1
ATOM 3046 N N . GLY B 1 39 ? -2.525 6.617 23.984 1 93.31 39 GLY B N 1
ATOM 3047 C CA . GLY B 1 39 ? -1.178 6.078 23.875 1 93.31 39 GLY B CA 1
ATOM 3048 C C . GLY B 1 39 ? -0.111 7.055 24.344 1 93.31 39 GLY B C 1
ATOM 3049 O O . GLY B 1 39 ? -0.183 7.582 25.453 1 93.31 39 GLY B O 1
ATOM 3050 N N . VAL B 1 40 ? 0.743 7.371 23.375 1 95.44 40 VAL B N 1
ATOM 3051 C CA . VAL B 1 40 ? 1.87 8.227 23.719 1 95.44 40 VAL B CA 1
ATOM 3052 C C . VAL B 1 40 ? 1.474 9.695 23.547 1 95.44 40 VAL B C 1
ATOM 3054 O O . VAL B 1 40 ? 2.314 10.586 23.672 1 95.44 40 VAL B O 1
ATOM 3057 N N . GLY B 1 41 ? 0.222 9.922 23.297 1 95 41 GLY B N 1
ATOM 3058 C CA . GLY B 1 41 ? -0.259 11.258 23 1 95 41 GLY B CA 1
ATOM 3059 C C . GLY B 1 41 ? 0.11 12.281 24.047 1 95 41 GLY B C 1
ATOM 3060 O O . GLY B 1 41 ? 0.625 13.352 23.734 1 95 41 GLY B O 1
ATOM 3061 N N . LYS B 1 42 ? -0.137 11.953 25.297 1 95.31 42 LYS B N 1
ATOM 3062 C CA . LYS B 1 42 ? 0.168 12.867 26.391 1 95.31 42 LYS B CA 1
ATOM 3063 C C . LYS B 1 42 ? 1.662 13.18 26.453 1 95.31 42 LYS B C 1
ATOM 3065 O O . LYS B 1 42 ? 2.059 14.328 26.625 1 95.31 42 LYS B O 1
ATOM 3070 N N . GLU B 1 43 ? 2.488 12.195 26.297 1 97.62 43 GLU B N 1
ATOM 3071 C CA . GLU B 1 43 ? 3.936 12.359 26.375 1 97.62 43 GLU B CA 1
ATOM 3072 C C . GLU B 1 43 ? 4.449 13.289 25.281 1 97.62 43 GLU B C 1
ATOM 3074 O O . GLU B 1 43 ? 5.234 14.203 25.562 1 97.62 43 GLU B O 1
ATOM 3079 N N . VAL B 1 44 ? 3.936 13.094 24.109 1 97.88 44 VAL B N 1
ATOM 3080 C CA . VAL B 1 44 ? 4.496 13.852 23 1 97.88 44 VAL B CA 1
ATOM 3081 C C . VAL B 1 44 ? 3.902 15.258 22.984 1 97.88 44 VAL B C 1
ATOM 3083 O O . VAL B 1 44 ? 4.578 16.219 22.609 1 97.88 44 VAL B O 1
ATOM 3086 N N . THR B 1 45 ? 2.656 15.438 23.422 1 98.06 45 THR B N 1
ATOM 3087 C CA . THR B 1 45 ? 2.098 16.781 23.5 1 98.06 45 THR B CA 1
ATOM 3088 C C . THR B 1 45 ? 2.723 17.562 24.656 1 98.06 45 THR B C 1
ATOM 3090 O O . THR B 1 45 ? 2.906 18.781 24.578 1 98.06 45 THR B O 1
ATOM 3093 N N . ASP B 1 46 ? 3.055 16.859 25.734 1 98.12 46 ASP B N 1
ATOM 3094 C CA . ASP B 1 46 ? 3.758 17.5 26.844 1 98.12 46 ASP B CA 1
ATOM 3095 C C . ASP B 1 46 ? 5.105 18.062 26.391 1 98.12 46 ASP B C 1
ATOM 3097 O O . ASP B 1 46 ? 5.535 19.109 26.859 1 98.12 46 ASP B O 1
ATOM 3101 N N . SER B 1 47 ? 5.742 17.328 25.531 1 98.75 47 SER B N 1
ATOM 3102 C CA . SER B 1 47 ? 6.996 17.828 24.969 1 98.75 47 SER B CA 1
ATOM 3103 C C . SER B 1 47 ? 6.805 19.172 24.281 1 98.75 47 SER B C 1
ATOM 3105 O O . SER B 1 47 ? 7.602 20.094 24.484 1 98.75 47 SER B O 1
ATOM 3107 N N . VAL B 1 48 ? 5.766 19.297 23.5 1 98.88 48 VAL B N 1
ATOM 3108 C CA . VAL B 1 48 ? 5.488 20.531 22.781 1 98.88 48 VAL B CA 1
ATOM 3109 C C . VAL B 1 48 ? 5.188 21.656 23.766 1 98.88 48 VAL B C 1
ATOM 3111 O O . VAL B 1 48 ? 5.715 22.766 23.641 1 98.88 48 VAL B O 1
ATOM 3114 N N . VAL B 1 49 ? 4.352 21.391 24.75 1 98.75 49 VAL B N 1
ATOM 3115 C CA . VAL B 1 49 ? 3.969 22.391 25.75 1 98.75 49 VAL B CA 1
ATOM 3116 C C . VAL B 1 49 ? 5.211 22.906 26.469 1 98.75 49 VAL B C 1
ATOM 3118 O O . VAL B 1 49 ? 5.375 24.109 26.656 1 98.75 49 VAL B O 1
ATOM 3121 N N . LYS B 1 50 ? 6.055 21.984 26.844 1 98.75 50 LYS B N 1
ATOM 3122 C CA . LYS B 1 50 ? 7.277 22.344 27.547 1 98.75 50 LYS B CA 1
ATOM 3123 C C . LYS B 1 50 ? 8.172 23.234 26.688 1 98.75 50 LYS B C 1
ATOM 3125 O O . LYS B 1 50 ? 8.727 24.234 27.172 1 98.75 50 LYS B O 1
ATOM 3130 N N . ILE B 1 51 ? 8.352 22.875 25.469 1 98.88 51 ILE B N 1
ATOM 3131 C CA . ILE B 1 51 ? 9.164 23.641 24.547 1 98.88 51 ILE B CA 1
ATOM 3132 C C . ILE B 1 51 ? 8.57 25.047 24.375 1 98.88 51 ILE B C 1
ATOM 3134 O O . ILE B 1 51 ? 9.297 26.047 24.422 1 98.88 51 ILE B O 1
ATOM 3138 N N . PHE B 1 52 ? 7.227 25.125 24.188 1 98.75 52 PHE B N 1
ATOM 3139 C CA . PHE B 1 52 ? 6.551 26.406 23.984 1 98.75 52 PHE B CA 1
ATOM 3140 C C . PHE B 1 52 ? 6.703 27.297 25.203 1 98.75 52 PHE B C 1
ATOM 3142 O O . PHE B 1 52 ? 6.906 28.516 25.078 1 98.75 52 PHE B O 1
ATOM 3149 N N . GLU B 1 53 ? 6.605 26.688 26.375 1 98.06 53 GLU B N 1
ATOM 3150 C CA . GLU B 1 53 ? 6.766 27.438 27.625 1 98.06 53 GLU B CA 1
ATOM 3151 C C . GLU B 1 53 ? 8.18 28 27.75 1 98.06 53 GLU B C 1
ATOM 3153 O O . GLU B 1 53 ? 8.359 29.172 28.125 1 98.06 53 GLU B O 1
ATOM 3158 N N . ASN B 1 54 ? 9.102 27.203 27.438 1 97.81 54 ASN B N 1
ATOM 3159 C CA . ASN B 1 54 ? 10.492 27.625 27.547 1 97.81 54 ASN B CA 1
ATOM 3160 C C . ASN B 1 54 ? 10.812 28.75 26.578 1 97.81 54 ASN B C 1
ATOM 3162 O O . ASN B 1 54 ? 11.656 29.609 26.859 1 97.81 54 ASN B O 1
ATOM 3166 N N . GLU B 1 55 ? 10.188 28.797 25.438 1 97.38 55 GLU B N 1
ATOM 3167 C CA . GLU B 1 55 ? 10.422 29.812 24.422 1 97.38 55 GLU B CA 1
ATOM 3168 C C . GLU B 1 55 ? 9.469 30.984 24.578 1 97.38 55 GLU B C 1
ATOM 3170 O O . GLU B 1 55 ? 9.508 31.938 23.797 1 97.38 55 GLU B O 1
ATOM 3175 N N . ASN B 1 56 ? 8.602 30.984 25.578 1 96.44 56 ASN B N 1
ATOM 3176 C CA . ASN B 1 56 ? 7.609 32.031 25.844 1 96.44 56 ASN B CA 1
ATOM 3177 C C . ASN B 1 56 ? 6.77 32.312 24.609 1 96.44 56 ASN B C 1
ATOM 3179 O O . ASN B 1 56 ? 6.625 33.5 24.219 1 96.44 56 ASN B O 1
ATOM 3183 N N . ILE B 1 57 ? 6.355 31.312 23.969 1 97.44 57 ILE B N 1
ATOM 3184 C CA . ILE B 1 57 ? 5.527 31.453 22.766 1 97.44 57 ILE B CA 1
ATOM 3185 C C . ILE B 1 57 ? 4.137 31.938 23.172 1 97.44 57 ILE B C 1
ATOM 3187 O O . ILE B 1 57 ? 3.568 31.469 24.156 1 97.44 57 ILE B O 1
ATOM 3191 N N . PRO B 1 58 ? 3.551 32.906 22.438 1 96.88 58 PRO B N 1
ATOM 3192 C CA . PRO B 1 58 ? 2.262 33.5 22.812 1 96.88 58 PRO B CA 1
ATOM 3193 C C . PRO B 1 58 ? 1.082 32.562 22.5 1 96.88 58 PRO B C 1
ATOM 3195 O O . PRO B 1 58 ? 0.168 32.969 21.766 1 96.88 58 PRO B O 1
ATOM 3198 N N . ILE B 1 59 ? 1.077 31.359 23.141 1 97.44 59 ILE B N 1
ATOM 3199 C CA . ILE B 1 59 ? 0.019 30.375 23 1 97.44 59 ILE B CA 1
ATOM 3200 C C . ILE B 1 59 ? -0.543 30 24.359 1 97.44 59 ILE B C 1
ATOM 3202 O O . ILE B 1 59 ? 0.214 29.703 25.297 1 97.44 59 ILE B O 1
ATOM 3206 N N . ASP B 1 60 ? -1.834 30.125 24.469 1 97.12 60 ASP B N 1
ATOM 3207 C CA . ASP B 1 60 ? -2.562 29.578 25.609 1 97.12 60 ASP B CA 1
ATOM 3208 C C . ASP B 1 60 ? -3.287 28.281 25.234 1 97.12 60 ASP B C 1
ATOM 3210 O O . ASP B 1 60 ? -4.059 28.25 24.281 1 97.12 60 ASP B O 1
ATOM 3214 N N . TRP B 1 61 ? -3.102 27.25 26.016 1 97.44 61 TRP B N 1
ATOM 3215 C CA . TRP B 1 61 ? -3.68 25.953 25.703 1 97.44 61 TRP B CA 1
ATOM 3216 C C . TRP B 1 61 ? -5.031 25.781 26.391 1 97.44 61 TRP B C 1
ATOM 3218 O O . TRP B 1 61 ? -5.168 26.031 27.578 1 97.44 61 TRP B O 1
ATOM 3228 N N . GLU B 1 62 ? -6 25.422 25.656 1 97 62 GLU B N 1
ATOM 3229 C CA . GLU B 1 62 ? -7.211 24.812 26.203 1 97 62 GLU B CA 1
ATOM 3230 C C . GLU B 1 62 ? -7.188 23.297 26.047 1 97 62 GLU B C 1
ATOM 3232 O O . GLU B 1 62 ? -7.52 22.766 24.984 1 97 62 GLU B O 1
ATOM 3237 N N . THR B 1 63 ? -6.938 22.641 27.094 1 96.06 63 THR B N 1
ATOM 3238 C CA . THR B 1 63 ? -6.715 21.188 27.031 1 96.06 63 THR B CA 1
ATOM 3239 C C . THR B 1 63 ? -8.023 20.438 27.234 1 96.06 63 THR B C 1
ATOM 3241 O O . THR B 1 63 ? -8.75 20.688 28.203 1 96.06 63 THR B O 1
ATOM 3244 N N . ILE B 1 64 ? -8.32 19.641 26.328 1 92.88 64 ILE B N 1
ATOM 3245 C CA . ILE B 1 64 ? -9.461 18.734 26.406 1 92.88 64 ILE B CA 1
ATOM 3246 C C . ILE B 1 64 ? -8.977 17.297 26.562 1 92.88 64 ILE B C 1
ATOM 3248 O O . ILE B 1 64 ? -8.555 16.672 25.594 1 92.88 64 ILE B O 1
ATOM 3252 N N . ASP B 1 65 ? -9.117 16.75 27.734 1 85.5 65 ASP B N 1
ATOM 3253 C CA . ASP B 1 65 ? -8.672 15.383 28 1 85.5 65 ASP B CA 1
ATOM 3254 C C . ASP B 1 65 ? -9.773 14.375 27.672 1 85.5 65 ASP B C 1
ATOM 3256 O O . ASP B 1 65 ? -10.812 14.352 28.328 1 85.5 65 ASP B O 1
ATOM 3260 N N . ILE B 1 66 ? -9.641 13.922 26.594 1 74.12 66 ILE B N 1
ATOM 3261 C CA . ILE B 1 66 ? -10.578 12.883 26.188 1 74.12 66 ILE B CA 1
ATOM 3262 C C . ILE B 1 66 ? -9.883 11.523 26.219 1 74.12 66 ILE B C 1
ATOM 3264 O O . ILE B 1 66 ? -8.781 11.359 25.688 1 74.12 66 ILE B O 1
ATOM 3268 N N . SER B 1 67 ? -10.102 10.859 27.391 1 55.47 67 SER B N 1
ATOM 3269 C CA . SER B 1 67 ? -9.602 9.5 27.484 1 55.47 67 SER B CA 1
ATOM 3270 C C . SER B 1 67 ? -10.695 8.484 27.188 1 55.47 67 SER B C 1
ATOM 3272 O O . SER B 1 67 ? -11.875 8.75 27.422 1 55.47 67 SER B O 1
ATOM 3274 N N . GLY B 1 68 ? -10.5 7.32 26.328 1 52.19 68 GLY B N 1
ATOM 3275 C CA . GLY B 1 68 ? -11.297 6.109 26.219 1 52.19 68 GLY B CA 1
ATOM 3276 C C . GLY B 1 68 ? -12.312 6.152 25.094 1 52.19 68 GLY B C 1
ATOM 3277 O O . GLY B 1 68 ? -12.531 7.207 24.5 1 52.19 68 GLY B O 1
ATOM 3278 N N . LEU B 1 69 ? -12.656 4.859 24.641 1 49.22 69 LEU B N 1
ATOM 3279 C CA . LEU B 1 69 ? -13.484 4.367 23.547 1 49.22 69 LEU B CA 1
ATOM 3280 C C . LEU B 1 69 ? -14.812 5.109 23.5 1 49.22 69 LEU B C 1
ATOM 3282 O O . LEU B 1 69 ? -15.516 5.062 22.484 1 49.22 69 LEU B O 1
ATOM 3286 N N . GLU B 1 70 ? -15.492 5.332 24.672 1 50.75 70 GLU B N 1
ATOM 3287 C CA . GLU B 1 70 ? -16.938 5.188 24.656 1 50.75 70 GLU B CA 1
ATOM 3288 C C . GLU B 1 70 ? -17.641 6.543 24.75 1 50.75 70 GLU B C 1
ATOM 3290 O O . GLU B 1 70 ? -18.859 6.613 24.859 1 50.75 70 GLU B O 1
ATOM 3295 N N . ASN B 1 71 ? -16.938 7.793 24.531 1 60.38 71 ASN B N 1
ATOM 3296 C CA . ASN B 1 71 ? -18.031 8.656 24.953 1 60.38 71 ASN B CA 1
ATOM 3297 C C . ASN B 1 71 ? -18.25 9.805 23.969 1 60.38 71 ASN B C 1
ATOM 3299 O O . ASN B 1 71 ? -17.344 10.609 23.734 1 60.38 71 ASN B O 1
ATOM 3303 N N . THR B 1 72 ? -19.25 9.695 23.172 1 64.44 72 THR B N 1
ATOM 3304 C CA . THR B 1 72 ? -19.812 10.719 22.281 1 64.44 72 THR B CA 1
ATOM 3305 C C . THR B 1 72 ? -19.734 12.094 22.953 1 64.44 72 THR B C 1
ATOM 3307 O O . THR B 1 72 ? -19.516 13.102 22.266 1 64.44 72 THR B O 1
ATOM 3310 N N . GLU B 1 73 ? -19.766 12.102 24.234 1 72 73 GLU B N 1
ATOM 3311 C CA . GLU B 1 73 ? -19.75 13.383 24.938 1 72 73 GLU B CA 1
ATOM 3312 C C . GLU B 1 73 ? -18.375 14.023 24.891 1 72 73 GLU B C 1
ATOM 3314 O O . GLU B 1 73 ? -18.25 15.242 24.766 1 72 73 GLU B O 1
ATOM 3319 N N . ASN B 1 74 ? -17.422 13.211 24.859 1 76.38 74 ASN B N 1
ATOM 3320 C CA . ASN B 1 74 ? -16.047 13.727 24.797 1 76.38 74 ASN B CA 1
ATOM 3321 C C . ASN B 1 74 ? -15.719 14.289 23.422 1 76.38 74 ASN B C 1
ATOM 3323 O O . ASN B 1 74 ? -15.062 15.328 23.328 1 76.38 74 ASN B O 1
ATOM 3327 N N . VAL B 1 75 ? -16.297 13.781 22.469 1 81.69 75 VAL B N 1
ATOM 3328 C CA . VAL B 1 75 ? -16.062 14.289 21.109 1 81.69 75 VAL B CA 1
ATOM 3329 C C . VAL B 1 75 ? -16.719 15.656 20.953 1 81.69 75 VAL B C 1
ATOM 3331 O O . VAL B 1 75 ? -16.141 16.547 20.328 1 81.69 75 VAL B O 1
ATOM 3334 N N . GLN B 1 76 ? -17.812 15.797 21.562 1 87.69 76 GLN B N 1
ATOM 3335 C CA . GLN B 1 76 ? -18.531 17.062 21.453 1 87.69 76 GLN B CA 1
ATOM 3336 C C . GLN B 1 76 ? -17.766 18.188 22.141 1 87.69 76 GLN B C 1
ATOM 3338 O O . GLN B 1 76 ? -17.766 19.328 21.672 1 87.69 76 GLN B O 1
ATOM 3343 N N . ARG B 1 77 ? -17.156 17.875 23.234 1 90.06 77 ARG B N 1
ATOM 3344 C CA . ARG B 1 77 ? -16.344 18.875 23.922 1 90.06 77 ARG B CA 1
ATOM 3345 C C . ARG B 1 77 ? -15.172 19.328 23.062 1 90.06 77 ARG B C 1
ATOM 3347 O O . ARG B 1 77 ? -14.852 20.516 23.016 1 90.06 77 ARG B O 1
ATOM 3354 N N . ALA B 1 78 ? -14.57 18.375 22.484 1 91.25 78 ALA B N 1
ATOM 3355 C CA . ALA B 1 78 ? -13.453 18.688 21.594 1 91.25 78 ALA B CA 1
ATOM 3356 C C . ALA B 1 78 ? -13.922 19.547 20.422 1 91.25 78 ALA B C 1
ATOM 3358 O O . ALA B 1 78 ? -13.266 20.516 20.047 1 91.25 78 ALA B O 1
ATOM 3359 N N . VAL B 1 79 ? -15.062 19.188 19.906 1 92.56 79 VAL B N 1
ATOM 3360 C CA . VAL B 1 79 ? -15.633 19.906 18.766 1 92.56 79 VAL B CA 1
ATOM 3361 C C . VAL B 1 79 ? -15.953 21.344 19.156 1 92.56 79 VAL B C 1
ATOM 3363 O O . VAL B 1 79 ? -15.625 22.281 18.422 1 92.56 79 VAL B O 1
ATOM 3366 N N . GLU B 1 80 ? -16.531 21.484 20.234 1 94.31 80 GLU B N 1
ATOM 3367 C CA . GLU B 1 80 ? -16.906 22.812 20.703 1 94.31 80 GLU B CA 1
ATOM 3368 C C . GLU B 1 80 ? -15.672 23.688 20.953 1 94.31 80 GLU B C 1
ATOM 3370 O O . GLU B 1 80 ? -15.656 24.875 20.594 1 94.31 80 GLU B O 1
ATOM 3375 N N . SER B 1 81 ? -14.719 23.109 21.547 1 94.81 81 SER B N 1
ATOM 3376 C CA . SER B 1 81 ? -13.477 23.844 21.781 1 94.81 81 SER B CA 1
ATOM 3377 C C . SER B 1 81 ? -12.836 24.266 20.453 1 94.81 81 SER B C 1
ATOM 3379 O O . SER B 1 81 ? -12.414 25.422 20.312 1 94.81 81 SER B O 1
ATOM 3381 N N . LEU B 1 82 ? -12.805 23.359 19.531 1 95.12 82 LEU B N 1
ATOM 3382 C CA . LEU B 1 82 ? -12.188 23.641 18.234 1 95.12 82 LEU B CA 1
ATOM 3383 C C . LEU B 1 82 ? -13 24.656 17.453 1 95.12 82 LEU B C 1
ATOM 3385 O O . LEU B 1 82 ? -12.438 25.469 16.719 1 95.12 82 LEU B O 1
ATOM 3389 N N . LYS B 1 83 ? -14.305 24.562 17.625 1 94.56 83 LYS B N 1
ATOM 3390 C CA . LYS B 1 83 ? -15.148 25.562 16.969 1 94.56 83 LYS B CA 1
ATOM 3391 C C . LYS B 1 83 ? -14.867 26.969 17.516 1 94.56 83 LYS B C 1
ATOM 3393 O O . LYS B 1 83 ? -14.883 27.953 16.781 1 94.56 83 LYS B O 1
ATOM 3398 N N . ARG B 1 84 ? -14.609 27 18.766 1 94.94 84 ARG B N 1
ATOM 3399 C CA . ARG B 1 84 ? -14.352 28.281 19.422 1 94.94 84 ARG B CA 1
ATOM 3400 C C . ARG B 1 84 ? -12.953 28.797 19.078 1 94.94 84 ARG B C 1
ATOM 3402 O O . ARG B 1 84 ? -12.789 29.953 18.703 1 94.94 84 ARG B O 1
ATOM 3409 N N . ASN B 1 85 ? -11.977 27.953 19.094 1 95.81 85 ASN B N 1
ATOM 3410 C CA . ASN B 1 85 ? -10.586 28.391 18.969 1 95.81 85 ASN B CA 1
ATOM 3411 C C . ASN B 1 85 ? -10.102 28.328 17.531 1 95.81 85 ASN B C 1
ATOM 3413 O O . ASN B 1 85 ? -9.086 28.938 17.188 1 95.81 85 ASN B O 1
ATOM 3417 N N . LYS B 1 86 ? -10.727 27.484 16.672 1 96.56 86 LYS B N 1
ATOM 3418 C CA . LYS B 1 86 ? -10.523 27.359 15.234 1 96.56 86 LYS B CA 1
ATOM 3419 C C . LYS B 1 86 ? -9.219 26.625 14.93 1 96.56 86 LYS B C 1
ATOM 3421 O O . LYS B 1 86 ? -8.984 26.219 13.789 1 96.56 86 LYS B O 1
ATOM 3426 N N . VAL B 1 87 ? -8.352 26.516 15.914 1 97.5 87 VAL B N 1
ATOM 3427 C CA . VAL B 1 87 ? -7.066 25.844 15.75 1 97.5 87 VAL B CA 1
ATOM 3428 C C . VAL B 1 87 ? -6.844 24.844 16.875 1 97.5 87 VAL B C 1
ATOM 3430 O O . VAL B 1 87 ? -7.242 25.094 18.016 1 97.5 87 VAL B O 1
ATOM 3433 N N . GLY B 1 88 ? -6.262 23.734 16.562 1 97.94 88 GLY B N 1
ATOM 3434 C CA . GLY B 1 88 ? -5.996 22.734 17.594 1 97.94 88 GLY B CA 1
ATOM 3435 C C . GLY B 1 88 ? -4.746 21.922 17.312 1 97.94 88 GLY B C 1
ATOM 3436 O O . GLY B 1 88 ? -4.273 21.859 16.172 1 97.94 88 GLY B O 1
ATOM 3437 N N . LEU B 1 89 ? -4.145 21.422 18.344 1 98.31 89 LEU B N 1
ATOM 3438 C CA . LEU B 1 89 ? -3.098 20.406 18.328 1 98.31 89 LEU B CA 1
ATOM 3439 C C . LEU B 1 89 ? -3.588 19.109 18.984 1 98.31 89 LEU B C 1
ATOM 3441 O O . LEU B 1 89 ? -4.086 19.141 20.109 1 98.31 89 LEU B O 1
ATOM 3445 N N . LYS B 1 90 ? -3.467 18.047 18.188 1 95.75 90 LYS B N 1
ATOM 3446 C CA . LYS B 1 90 ? -4.133 16.828 18.609 1 95.75 90 LYS B CA 1
ATOM 3447 C C . LYS B 1 90 ? -3.205 15.617 18.484 1 95.75 90 LYS B C 1
ATOM 3449 O O . LYS B 1 90 ? -2.488 15.484 17.5 1 95.75 90 LYS B O 1
ATOM 3454 N N . GLY B 1 91 ? -3.135 14.82 19.609 1 94.56 91 GLY B N 1
ATOM 3455 C CA . GLY B 1 91 ? -2.572 13.484 19.469 1 94.56 91 GLY B CA 1
ATOM 3456 C C . GLY B 1 91 ? -3.508 12.516 18.766 1 94.56 91 GLY B C 1
ATOM 3457 O O . GLY B 1 91 ? -4.621 12.883 18.391 1 94.56 91 GLY B O 1
ATOM 3458 N N . ILE B 1 92 ? -3.035 11.297 18.594 1 90.06 92 ILE B N 1
ATOM 3459 C CA . ILE B 1 92 ? -3.799 10.312 17.844 1 90.06 92 ILE B CA 1
ATOM 3460 C C . ILE B 1 92 ? -4.781 9.602 18.766 1 90.06 92 ILE B C 1
ATOM 3462 O O . ILE B 1 92 ? -4.445 9.266 19.906 1 90.06 92 ILE B O 1
ATOM 3466 N N . TRP B 1 93 ? -6.02 9.453 18.297 1 87.44 93 TRP B N 1
ATOM 3467 C CA . TRP B 1 93 ? -7 8.625 18.984 1 87.44 93 TRP B CA 1
ATOM 3468 C C . TRP B 1 93 ? -6.949 7.184 18.484 1 87.44 93 TRP B C 1
ATOM 3470 O O . TRP B 1 93 ? -6.863 6.945 17.281 1 87.44 93 TRP B O 1
ATOM 3480 N N . HIS B 1 94 ? -7.027 6.281 19.391 1 83.12 94 HIS B N 1
ATOM 3481 C CA . HIS B 1 94 ? -7.051 4.871 19.031 1 83.12 94 HIS B CA 1
ATOM 3482 C C . HIS B 1 94 ? -8.422 4.453 18.516 1 83.12 94 HIS B C 1
ATOM 3484 O O . HIS B 1 94 ? -9.445 4.832 19.094 1 83.12 94 HIS B O 1
ATOM 3490 N N . THR B 1 95 ? -8.477 3.779 17.375 1 75.38 95 THR B N 1
ATOM 3491 C CA . THR B 1 95 ? -9.703 3.189 16.859 1 75.38 95 THR B CA 1
ATOM 3492 C C . THR B 1 95 ? -9.609 1.667 16.844 1 75.38 95 THR B C 1
ATOM 3494 O O . THR B 1 95 ? -9 1.093 15.93 1 75.38 95 THR B O 1
ATOM 3497 N N . PRO B 1 96 ? -10.281 1.046 17.781 1 71.62 96 PRO B N 1
ATOM 3498 C CA . PRO B 1 96 ? -10.188 -0.416 17.797 1 71.62 96 PRO B CA 1
ATOM 3499 C C . PRO B 1 96 ? -10.953 -1.076 16.656 1 71.62 96 PRO B C 1
ATOM 3501 O O . PRO B 1 96 ? -12.023 -0.599 16.266 1 71.62 96 PRO B O 1
ATOM 3504 N N . ALA B 1 97 ? -10.461 -2.152 16.078 1 64.94 97 ALA B N 1
ATOM 3505 C CA . ALA B 1 97 ? -11.109 -2.896 15.008 1 64.94 97 ALA B CA 1
ATOM 3506 C C . ALA B 1 97 ? -12.383 -3.58 15.508 1 64.94 97 ALA B C 1
ATOM 3508 O O . ALA B 1 97 ? -13.312 -3.807 14.734 1 64.94 97 ALA B O 1
ATOM 3509 N N . ASP B 1 98 ? -12.406 -3.99 16.734 1 60.09 98 ASP B N 1
ATOM 3510 C CA . ASP B 1 98 ? -13.484 -4.801 17.297 1 60.09 98 ASP B CA 1
ATOM 3511 C C . ASP B 1 98 ? -14.617 -3.922 17.828 1 60.09 98 ASP B C 1
ATOM 3513 O O . ASP B 1 98 ? -15.641 -4.43 18.297 1 60.09 98 ASP B O 1
ATOM 3517 N N . GLN B 1 99 ? -14.43 -2.672 17.781 1 54.06 99 GLN B N 1
ATOM 3518 C CA . GLN B 1 99 ? -15.492 -1.843 18.359 1 54.06 99 GLN B CA 1
ATOM 3519 C C . GLN B 1 99 ? -16.734 -1.86 17.484 1 54.06 99 GLN B C 1
ATOM 3521 O O . GLN B 1 99 ? -16.656 -1.582 16.281 1 54.06 99 GLN B O 1
ATOM 3526 N N . THR B 1 100 ? -17.734 -2.586 18.062 1 49.69 100 THR B N 1
ATOM 3527 C CA . THR B 1 100 ? -19.078 -2.664 17.469 1 49.69 100 THR B CA 1
ATOM 3528 C C . THR B 1 100 ? -19.844 -1.365 17.688 1 49.69 100 THR B C 1
ATOM 3530 O O . THR B 1 100 ? -19.688 -0.724 18.734 1 49.69 100 THR B O 1
ATOM 3533 N N . GLY B 1 101 ? -20.422 -0.724 16.688 1 50.28 101 GLY B N 1
ATOM 3534 C CA . GLY B 1 101 ? -21.516 0.222 16.766 1 50.28 101 GLY B CA 1
ATOM 3535 C C . GLY B 1 101 ? -21.078 1.66 16.547 1 5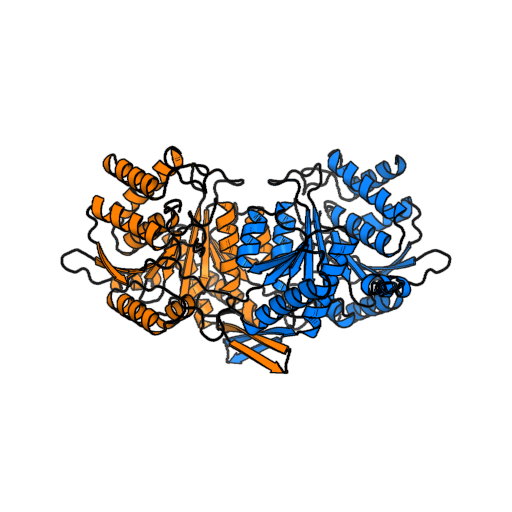0.28 101 GLY B C 1
ATOM 3536 O O . GLY B 1 101 ? -21.875 2.486 16.078 1 50.28 101 GLY B O 1
ATOM 3537 N N . HIS B 1 102 ? -19.938 2.008 17.391 1 55.44 102 HIS B N 1
ATOM 3538 C CA . HIS B 1 102 ? -19.719 3.447 17.312 1 55.44 102 HIS B CA 1
ATOM 3539 C C . HIS B 1 102 ? -18.562 3.777 16.375 1 55.44 102 HIS B C 1
ATOM 3541 O O . HIS B 1 102 ? -17.578 3.031 16.297 1 55.44 102 HIS B O 1
ATOM 3547 N N . GLY B 1 103 ? -18.906 4.508 15.359 1 61.41 103 GLY B N 1
ATOM 3548 C CA . GLY B 1 103 ? -17.938 5.004 14.383 1 61.41 103 GLY B CA 1
ATOM 3549 C C . GLY B 1 103 ? -16.688 5.555 15.023 1 61.41 103 GLY B C 1
ATOM 3550 O O . GLY B 1 103 ? -16.625 5.762 16.234 1 61.41 103 GLY B O 1
ATOM 3551 N N . SER B 1 104 ? -15.57 5.602 14.383 1 73.88 104 SER B N 1
ATOM 3552 C CA . SER B 1 104 ? -14.289 6.172 14.773 1 73.88 104 SER B CA 1
ATOM 3553 C C . SER B 1 104 ? -14.445 7.621 15.234 1 73.88 104 SER B C 1
ATOM 3555 O O . SER B 1 104 ? -15.133 8.414 14.578 1 73.88 104 SER B O 1
ATOM 3557 N N . LEU B 1 105 ? -13.969 7.965 16.484 1 76.88 105 LEU B N 1
ATOM 3558 C CA . LEU B 1 105 ? -13.977 9.328 17 1 76.88 105 LEU B CA 1
ATOM 3559 C C . LEU B 1 105 ? -13.289 10.289 16.031 1 76.88 105 LEU B C 1
ATOM 3561 O O . LEU B 1 105 ? -13.734 11.422 15.867 1 76.88 105 LEU B O 1
ATOM 3565 N N . ASN B 1 106 ? -12.25 9.742 15.398 1 82.88 106 ASN B N 1
ATOM 3566 C CA . ASN B 1 106 ? -11.547 10.555 14.414 1 82.88 106 ASN B CA 1
ATOM 3567 C C . ASN B 1 106 ? -12.445 10.938 13.242 1 82.88 106 ASN B C 1
ATOM 3569 O O . ASN B 1 106 ? -12.453 12.086 12.805 1 82.88 106 ASN B O 1
ATOM 3573 N N . VAL B 1 107 ? -13.188 9.961 12.891 1 79.31 107 VAL B N 1
ATOM 3574 C CA . VAL B 1 107 ? -14.07 10.188 11.75 1 79.31 107 VAL B CA 1
ATOM 3575 C C . VAL B 1 107 ? -15.172 11.18 12.125 1 79.31 107 VAL B C 1
ATOM 3577 O O . VAL B 1 107 ? -15.508 12.07 11.344 1 79.31 107 VAL B O 1
ATOM 3580 N N . ALA B 1 108 ? -15.688 11.078 13.328 1 80.62 108 ALA B N 1
ATOM 3581 C CA . ALA B 1 108 ? -16.734 11.969 13.812 1 80.62 108 ALA B CA 1
ATOM 3582 C C . ALA B 1 108 ? -16.234 13.406 13.906 1 80.62 108 ALA B C 1
ATOM 3584 O O . ALA B 1 108 ? -16.922 14.344 13.492 1 80.62 108 ALA B O 1
ATOM 3585 N N . LEU B 1 109 ? -15.055 13.578 14.391 1 86.69 109 LEU B N 1
ATOM 3586 C CA . LEU B 1 109 ? -14.461 14.898 14.531 1 86.69 109 LEU B CA 1
ATOM 3587 C C . LEU B 1 109 ? -14.273 15.555 13.164 1 86.69 109 LEU B C 1
ATOM 3589 O O . LEU B 1 109 ? -14.617 16.734 12.984 1 86.69 109 LEU B O 1
ATOM 3593 N N . ARG B 1 110 ? -13.797 14.797 12.242 1 87.81 110 ARG B N 1
ATOM 3594 C CA . ARG B 1 110 ? -13.531 15.305 10.898 1 87.81 110 ARG B CA 1
ATOM 3595 C C . ARG B 1 110 ? -14.82 15.68 10.188 1 87.81 110 ARG B C 1
ATOM 3597 O O . ARG B 1 110 ? -14.875 16.688 9.484 1 87.81 110 ARG B O 1
ATOM 3604 N N . LYS B 1 111 ? -15.797 14.883 10.406 1 84.31 111 LYS B N 1
ATOM 3605 C CA . LYS B 1 111 ? -17.078 15.141 9.758 1 84.31 111 LYS B CA 1
ATOM 3606 C C . LYS B 1 111 ? -17.766 16.359 10.359 1 84.31 111 LYS B C 1
ATOM 3608 O O . LYS B 1 111 ? -18.281 17.219 9.641 1 84.31 111 LYS B O 1
ATOM 3613 N N . GLN B 1 112 ? -17.75 16.469 11.672 1 88.06 112 GLN B N 1
ATOM 3614 C CA . GLN B 1 112 ? -18.438 17.562 12.352 1 88.06 112 GLN B CA 1
ATOM 3615 C C . GLN B 1 112 ? -17.766 18.906 12.07 1 88.06 112 GLN B C 1
ATOM 3617 O O . GLN B 1 112 ? -18.438 19.938 11.992 1 88.06 112 GLN B O 1
ATOM 3622 N N . LEU B 1 113 ? -16.484 18.875 11.875 1 93.12 113 LEU B N 1
ATOM 3623 C CA . LEU B 1 113 ? -15.758 20.109 11.633 1 93.12 113 LEU B CA 1
ATOM 3624 C C . LEU B 1 113 ? -15.516 20.312 10.141 1 93.12 113 LEU B C 1
ATOM 3626 O O . LEU B 1 113 ? -14.992 21.359 9.734 1 93.12 113 LEU B O 1
ATOM 3630 N N . ASP B 1 114 ? -15.852 19.312 9.359 1 93.06 114 ASP B N 1
ATOM 3631 C CA . ASP B 1 114 ? -15.625 19.312 7.918 1 93.06 114 ASP B CA 1
ATOM 3632 C C . ASP B 1 114 ? -14.156 19.562 7.594 1 93.06 114 ASP B C 1
ATOM 3634 O O . ASP B 1 114 ? -13.836 20.453 6.809 1 93.06 114 ASP B O 1
ATOM 3638 N N . ILE B 1 115 ? -13.352 18.938 8.305 1 95.12 115 ILE B N 1
ATOM 3639 C CA . ILE B 1 115 ? -11.922 18.891 8.039 1 95.12 115 ILE B CA 1
ATOM 3640 C C . ILE B 1 115 ? -11.633 17.891 6.93 1 95.12 115 ILE B C 1
ATOM 3642 O O . ILE B 1 115 ? -11.414 16.703 7.199 1 95.12 115 ILE B O 1
ATOM 3646 N N . PHE B 1 116 ? -11.492 18.406 5.707 1 96.69 116 PHE B N 1
ATOM 3647 C CA . PHE B 1 116 ? -11.578 17.516 4.551 1 96.69 116 PHE B CA 1
ATOM 3648 C C . PHE B 1 116 ? -10.188 17.203 4.02 1 96.69 116 PHE B C 1
ATOM 3650 O O . PHE B 1 116 ? -10.016 16.234 3.262 1 96.69 116 PHE B O 1
ATOM 3657 N N . ALA B 1 117 ? -9.164 17.969 4.355 1 98.19 117 ALA B N 1
ATOM 3658 C CA . ALA B 1 117 ? -7.836 17.781 3.777 1 98.19 117 ALA B CA 1
ATOM 3659 C C . ALA B 1 117 ? -6.824 17.375 4.844 1 98.19 117 ALA B C 1
ATOM 3661 O O . ALA B 1 117 ? -6.559 18.141 5.777 1 98.19 117 ALA B O 1
ATOM 3662 N N . ASN B 1 118 ? -6.336 16.219 4.773 1 97.81 118 ASN B N 1
ATOM 3663 C CA . ASN B 1 118 ? -5.223 15.766 5.602 1 97.81 118 ASN B CA 1
ATOM 3664 C C . ASN B 1 118 ? -3.889 15.93 4.879 1 97.81 118 ASN B C 1
ATOM 3666 O O . ASN B 1 118 ? -3.736 15.484 3.738 1 97.81 118 ASN B O 1
ATOM 3670 N N . VAL B 1 119 ? -2.965 16.594 5.5 1 98.56 119 VAL B N 1
ATOM 3671 C CA . VAL B 1 119 ? -1.637 16.812 4.938 1 98.56 119 VAL B CA 1
ATOM 3672 C C . VAL B 1 119 ? -0.593 16.078 5.781 1 98.56 119 VAL B C 1
ATOM 3674 O O . VAL B 1 119 ? -0.543 16.25 7 1 98.56 119 VAL B O 1
ATOM 3677 N N . ALA B 1 120 ? 0.169 15.25 5.211 1 98.75 120 ALA B N 1
ATOM 3678 C CA . ALA B 1 120 ? 1.298 14.594 5.859 1 98.75 120 ALA B CA 1
ATOM 3679 C C . ALA B 1 120 ? 2.592 14.828 5.082 1 98.75 120 ALA B C 1
ATOM 3681 O O . ALA B 1 120 ? 2.613 14.711 3.855 1 98.75 120 ALA B O 1
ATOM 3682 N N . LEU B 1 121 ? 3.627 15.211 5.742 1 98.62 121 LEU B N 1
ATOM 3683 C CA . LEU B 1 121 ? 4.906 15.531 5.125 1 98.62 121 LEU B CA 1
ATOM 3684 C C . LEU B 1 121 ? 5.922 14.422 5.367 1 98.62 121 LEU B C 1
ATOM 3686 O O . LEU B 1 121 ? 6.211 14.078 6.516 1 98.62 121 LEU B O 1
ATOM 3690 N N . PHE B 1 122 ? 6.418 13.836 4.336 1 98.5 122 PHE B N 1
ATOM 3691 C CA . PHE B 1 122 ? 7.41 12.773 4.418 1 98.5 122 PHE B CA 1
ATOM 3692 C C . PHE B 1 122 ? 8.758 13.25 3.893 1 98.5 122 PHE B C 1
ATOM 3694 O O . PHE B 1 122 ? 8.992 13.258 2.682 1 98.5 122 PHE B O 1
ATOM 3701 N N . LYS B 1 123 ? 9.57 13.586 4.828 1 98 123 LYS B N 1
ATOM 3702 C CA . LYS B 1 123 ? 10.891 14.109 4.492 1 98 123 LYS B CA 1
ATOM 3703 C C . LYS B 1 123 ? 11.984 13.375 5.258 1 98 123 LYS B C 1
ATOM 3705 O O . LYS B 1 123 ? 11.867 13.156 6.469 1 98 123 LYS B O 1
ATOM 3710 N N . SER B 1 124 ? 13.016 12.938 4.492 1 97.94 124 SER B N 1
ATOM 3711 C CA . SER B 1 124 ? 14.18 12.359 5.148 1 97.94 124 SER B CA 1
ATOM 3712 C C . SER B 1 124 ? 14.836 13.359 6.102 1 97.94 124 SER B C 1
ATOM 3714 O O . SER B 1 124 ? 14.938 14.547 5.785 1 97.94 124 SER B O 1
ATOM 3716 N N . ILE B 1 125 ? 15.164 12.914 7.227 1 97.19 125 ILE B N 1
ATOM 3717 C CA . ILE B 1 125 ? 15.812 13.75 8.234 1 97.19 125 ILE B CA 1
ATOM 3718 C C . ILE B 1 125 ? 17.266 13.312 8.398 1 97.19 125 ILE B C 1
ATOM 3720 O O . ILE B 1 125 ? 17.547 12.156 8.727 1 97.19 125 ILE B O 1
ATOM 3724 N N . PRO B 1 126 ? 18.203 14.258 8.203 1 95.88 126 PRO B N 1
ATOM 3725 C CA . PRO B 1 126 ? 19.594 13.891 8.469 1 95.88 126 PRO B CA 1
ATOM 3726 C C . PRO B 1 126 ? 19.797 13.336 9.875 1 95.88 126 PRO B C 1
ATOM 3728 O O . PRO B 1 126 ? 19.266 13.875 10.844 1 95.88 126 PRO B O 1
ATOM 3731 N N . GLY B 1 127 ? 20.516 12.281 9.977 1 96.06 127 GLY B N 1
ATOM 3732 C CA . GLY B 1 127 ? 20.734 11.641 11.266 1 96.06 127 GLY B CA 1
ATOM 3733 C C . GLY B 1 127 ? 19.906 10.383 11.453 1 96.06 127 GLY B C 1
ATOM 3734 O O . GLY B 1 127 ? 20.234 9.539 12.297 1 96.06 127 GLY B O 1
ATOM 3735 N N . VAL B 1 128 ? 18.859 10.289 10.734 1 97.31 128 VAL B N 1
ATOM 3736 C CA . VAL B 1 128 ? 18.047 9.078 10.773 1 97.31 128 VAL B CA 1
ATOM 3737 C C . VAL B 1 128 ? 18.516 8.102 9.695 1 97.31 128 VAL B C 1
ATOM 3739 O O . VAL B 1 128 ? 18.531 8.445 8.516 1 97.31 128 VAL B O 1
ATOM 3742 N N . LYS B 1 129 ? 18.906 6.945 10.094 1 94.25 129 LYS B N 1
ATOM 3743 C CA . LYS B 1 129 ? 19.375 5.938 9.148 1 94.25 129 LYS B CA 1
ATOM 3744 C C . LYS B 1 129 ? 18.203 5.246 8.453 1 94.25 129 LYS B C 1
ATOM 3746 O O . LYS B 1 129 ? 17.375 4.594 9.109 1 94.25 129 LYS B O 1
ATOM 3751 N N . THR B 1 130 ? 18.094 5.449 7.141 1 94.44 130 THR B N 1
ATOM 3752 C CA . THR B 1 130 ? 17.062 4.805 6.324 1 94.44 130 THR B CA 1
ATOM 3753 C C . THR B 1 130 ? 17.672 4.16 5.09 1 94.44 130 THR B C 1
ATOM 3755 O O . THR B 1 130 ? 18.859 4.383 4.785 1 94.44 130 THR B O 1
ATOM 3758 N N . ARG B 1 131 ? 16.938 3.342 4.48 1 91.25 131 ARG B N 1
ATOM 3759 C CA . ARG B 1 131 ? 17.422 2.631 3.297 1 91.25 131 ARG B CA 1
ATOM 3760 C C . ARG B 1 131 ? 17.5 3.566 2.096 1 91.25 131 ARG B C 1
ATOM 3762 O O . ARG B 1 131 ? 18.328 3.363 1.203 1 91.25 131 ARG B O 1
ATOM 3769 N N . LEU B 1 132 ? 16.609 4.516 2.049 1 93.38 132 LEU B N 1
ATOM 3770 C CA . LEU B 1 132 ? 16.625 5.586 1.056 1 93.38 132 LEU B CA 1
ATOM 3771 C C . LEU B 1 132 ? 16.766 6.949 1.725 1 93.38 132 LEU B C 1
ATOM 3773 O O . LEU B 1 132 ? 16.281 7.152 2.836 1 93.38 132 LEU B O 1
ATOM 3777 N N . ASN B 1 133 ? 17.438 7.82 0.996 1 94.81 133 ASN B N 1
ATOM 3778 C CA . ASN B 1 133 ? 17.641 9.172 1.514 1 94.81 133 ASN B CA 1
ATOM 3779 C C . ASN B 1 133 ? 17.031 10.219 0.583 1 94.81 133 ASN B C 1
ATOM 3781 O O . ASN B 1 133 ? 16.562 9.891 -0.508 1 94.81 133 ASN B O 1
ATOM 3785 N N . ASN B 1 134 ? 16.875 11.352 1.107 1 97.06 134 ASN B N 1
ATOM 3786 C CA . ASN B 1 134 ? 16.469 12.531 0.353 1 97.06 134 ASN B CA 1
ATOM 3787 C C . ASN B 1 134 ? 15.031 12.406 -0.151 1 97.06 134 ASN B C 1
ATOM 3789 O O . ASN B 1 134 ? 14.727 12.82 -1.271 1 97.06 134 ASN B O 1
ATOM 3793 N N . ILE B 1 135 ? 14.281 11.734 0.623 1 97.94 135 ILE B N 1
ATOM 3794 C CA . ILE B 1 135 ? 12.852 11.68 0.324 1 97.94 135 ILE B CA 1
ATOM 3795 C C . ILE B 1 135 ? 12.188 12.984 0.732 1 97.94 135 ILE B C 1
ATOM 3797 O O . ILE B 1 135 ? 12.492 13.547 1.787 1 97.94 135 ILE B O 1
ATOM 3801 N N . ASP B 1 136 ? 11.398 13.547 -0.108 1 98.44 136 ASP B N 1
ATOM 3802 C CA . ASP B 1 136 ? 10.586 14.734 0.159 1 98.44 136 ASP B CA 1
ATOM 3803 C C . ASP B 1 136 ? 9.266 14.672 -0.598 1 98.44 136 ASP B C 1
ATOM 3805 O O . ASP B 1 136 ? 9.156 15.18 -1.717 1 98.44 136 ASP B O 1
ATOM 3809 N N . MET B 1 137 ? 8.273 14.094 -0.003 1 98.06 137 MET B N 1
ATOM 3810 C CA . MET B 1 137 ? 6.961 14.016 -0.648 1 98.06 137 MET B CA 1
ATOM 3811 C C . MET B 1 137 ? 5.852 14.398 0.323 1 98.06 137 MET B C 1
ATOM 3813 O O . MET B 1 137 ? 6.023 14.297 1.54 1 98.06 137 MET B O 1
ATOM 3817 N N . VAL B 1 138 ? 4.793 14.883 -0.198 1 98.81 138 VAL B N 1
ATOM 3818 C CA . VAL B 1 138 ? 3.623 15.305 0.567 1 98.81 138 VAL B CA 1
ATOM 3819 C C . VAL B 1 138 ? 2.4 14.508 0.12 1 98.81 138 VAL B C 1
ATOM 3821 O O . VAL B 1 138 ? 2.199 14.281 -1.077 1 98.81 138 VAL B O 1
ATOM 3824 N N . ILE B 1 139 ? 1.688 14.039 1.035 1 98.81 139 ILE B N 1
ATOM 3825 C CA . ILE B 1 139 ? 0.431 13.367 0.719 1 98.81 139 ILE B CA 1
ATOM 3826 C C . ILE B 1 139 ? -0.739 14.188 1.251 1 98.81 139 ILE B C 1
ATOM 3828 O O . ILE B 1 139 ? -0.786 14.516 2.439 1 98.81 139 ILE B O 1
ATOM 3832 N N . ILE B 1 140 ? -1.578 14.57 0.383 1 98.88 140 ILE B N 1
ATOM 3833 C CA . ILE B 1 140 ? -2.828 15.258 0.694 1 98.88 140 ILE B CA 1
ATOM 3834 C C . ILE B 1 140 ? -4.004 14.305 0.475 1 98.88 140 ILE B C 1
ATOM 3836 O O . ILE B 1 140 ? -4.285 13.906 -0.656 1 98.88 140 ILE B O 1
ATOM 3840 N N . ARG B 1 141 ? -4.672 13.992 1.514 1 98.06 141 ARG B N 1
ATOM 3841 C CA . ARG B 1 141 ? -5.691 12.953 1.527 1 98.06 141 ARG B CA 1
ATOM 3842 C C . ARG B 1 141 ? -7.074 13.539 1.795 1 98.06 141 ARG B C 1
ATOM 3844 O O . ARG B 1 141 ? -7.25 14.32 2.732 1 98.06 141 ARG B O 1
ATOM 3851 N N . GLU B 1 142 ? -8.102 13.188 0.926 1 97.56 142 GLU B N 1
ATOM 3852 C CA . GLU B 1 142 ? -9.5 13.516 1.193 1 97.56 142 GLU B CA 1
ATOM 3853 C C . GLU B 1 142 ? -10.023 12.758 2.408 1 97.56 142 GLU B C 1
ATOM 3855 O O . GLU B 1 142 ? -9.938 11.531 2.463 1 97.56 142 GLU B O 1
ATOM 3860 N N . ASN B 1 143 ? -10.617 13.406 3.363 1 93.19 143 ASN B N 1
ATOM 3861 C CA . ASN B 1 143 ? -10.797 12.812 4.684 1 93.19 143 ASN B CA 1
ATOM 3862 C C . ASN B 1 143 ? -12.273 12.633 5.016 1 93.19 143 ASN B C 1
ATOM 3864 O O . ASN B 1 143 ? -12.617 12.133 6.09 1 93.19 143 ASN B O 1
ATOM 3868 N N . THR B 1 144 ? -13.18 12.969 4.141 1 92.38 144 THR B N 1
ATOM 3869 C CA . THR B 1 144 ? -14.562 13.047 4.594 1 92.38 144 THR B CA 1
ATOM 3870 C C . THR B 1 144 ? -15.43 12.031 3.852 1 92.38 144 THR B C 1
ATOM 3872 O O . THR B 1 144 ? -16.578 11.805 4.23 1 92.38 144 THR B O 1
ATOM 3875 N N . GLU B 1 145 ? -14.906 11.461 2.76 1 92.62 145 GLU B N 1
ATOM 3876 C CA . GLU B 1 145 ? -15.719 10.484 2.045 1 92.62 145 GLU B CA 1
ATOM 3877 C C . GLU B 1 145 ? -14.883 9.281 1.604 1 92.62 145 GLU B C 1
ATOM 3879 O O . GLU B 1 145 ? -13.875 8.953 2.234 1 92.62 145 GLU B O 1
ATOM 3884 N N . GLY B 1 146 ? -15.367 8.5 0.65 1 92.38 146 GLY B N 1
ATOM 3885 C CA . GLY B 1 146 ? -14.734 7.242 0.266 1 92.38 146 GLY B CA 1
ATOM 3886 C C . GLY B 1 146 ? -15.242 6.055 1.058 1 92.38 146 GLY B C 1
ATOM 3887 O O . GLY B 1 146 ? -16.438 5.953 1.339 1 92.38 146 GLY B O 1
ATOM 3888 N N . GLU B 1 147 ? -14.344 5.191 1.373 1 89.12 147 GLU B N 1
ATOM 3889 C CA . GLU B 1 147 ? -14.695 3.992 2.133 1 89.12 147 GLU B CA 1
ATOM 3890 C C . GLU B 1 147 ? -15 4.332 3.588 1 89.12 147 GLU B C 1
ATOM 3892 O O . GLU B 1 147 ? -15.586 3.52 4.309 1 89.12 147 GLU B O 1
ATOM 3897 N N . TYR B 1 148 ? -14.633 5.5 3.982 1 79.94 148 TYR B N 1
ATOM 3898 C CA . TYR B 1 148 ? -14.766 5.898 5.379 1 79.94 148 TYR B CA 1
ATOM 3899 C C . TYR B 1 148 ? -16.125 6.527 5.645 1 79.94 148 TYR B C 1
ATOM 3901 O O . TYR B 1 148 ? -16.375 7.066 6.727 1 79.94 148 TYR B O 1
ATOM 3909 N N . SER B 1 149 ? -16.969 6.441 4.668 1 78.56 149 SER B N 1
ATOM 3910 C CA . SER B 1 149 ? -18.328 6.934 4.828 1 78.56 149 SER B CA 1
ATOM 3911 C C . SER B 1 149 ? -19.109 6.078 5.82 1 78.56 149 SER B C 1
ATOM 3913 O O . SER B 1 149 ? -20.156 6.504 6.324 1 78.56 149 SER B O 1
ATOM 3915 N N . GLY B 1 150 ? -18.625 4.883 6.062 1 75.06 150 GLY B N 1
ATOM 3916 C CA . GLY B 1 150 ? -19.219 4.008 7.062 1 75.06 150 GLY B CA 1
ATOM 3917 C C . GLY B 1 150 ? -20.547 3.42 6.625 1 75.06 150 GLY B C 1
ATOM 3918 O O . GLY B 1 150 ? -21.375 3.047 7.465 1 75.06 150 GLY B O 1
ATOM 3919 N N . LEU B 1 151 ? -20.734 3.352 5.359 1 85.25 151 LEU B N 1
ATOM 3920 C CA . LEU B 1 151 ? -21.984 2.828 4.836 1 85.25 151 LEU B CA 1
ATOM 3921 C C . LEU B 1 151 ? -21.844 1.365 4.426 1 85.25 151 LEU B C 1
ATOM 3923 O O . LEU B 1 151 ? -21.312 1.066 3.354 1 85.25 151 LEU B O 1
ATOM 3927 N N . GLU B 1 152 ? -22.188 0.521 5.387 1 91.12 152 GLU B N 1
ATOM 3928 C CA . GLU B 1 152 ? -22.141 -0.92 5.152 1 91.12 152 GLU B CA 1
ATOM 3929 C C . GLU B 1 152 ? -23.484 -1.567 5.492 1 91.12 152 GLU B C 1
ATOM 3931 O O . GLU B 1 152 ? -24.188 -1.124 6.406 1 91.12 152 GLU B O 1
ATOM 3936 N N . HIS B 1 153 ? -23.844 -2.518 4.777 1 91.44 153 HIS B N 1
ATOM 3937 C CA . HIS B 1 153 ? -25.078 -3.248 5.047 1 91.44 153 HIS B CA 1
ATOM 3938 C C . HIS B 1 153 ? -24.922 -4.734 4.75 1 91.44 153 HIS B C 1
ATOM 3940 O O . HIS B 1 153 ? -24.172 -5.113 3.848 1 91.44 153 HIS B O 1
ATOM 3946 N N . GLU B 1 154 ? -25.484 -5.473 5.598 1 90.56 154 GLU B N 1
ATOM 3947 C CA . GLU B 1 154 ? -25.609 -6.906 5.34 1 90.56 154 GLU B CA 1
ATOM 3948 C C . GLU B 1 154 ? -26.984 -7.258 4.805 1 90.56 154 GLU B C 1
ATOM 3950 O O . GLU B 1 154 ? -27.938 -7.387 5.574 1 90.56 154 GLU B O 1
ATOM 3955 N N . SER B 1 155 ? -27.141 -7.512 3.541 1 83.25 155 SER B N 1
ATOM 3956 C CA . SER B 1 155 ? -28.422 -7.746 2.891 1 83.25 155 SER B CA 1
ATOM 3957 C C . SER B 1 155 ? -29 -9.109 3.268 1 83.25 155 SER B C 1
ATOM 3959 O O . SER B 1 155 ? -30.203 -9.242 3.48 1 83.25 155 SER B O 1
ATOM 3961 N N . VAL B 1 156 ? -28.188 -10.109 3.244 1 88.25 156 VAL B N 1
ATOM 3962 C CA . VAL B 1 156 ? -28.453 -11.453 3.73 1 88.25 156 VAL B CA 1
ATOM 3963 C C . VAL B 1 156 ? -27.281 -11.961 4.551 1 88.25 156 VAL B C 1
ATOM 3965 O O . VAL B 1 156 ? -26.141 -11.484 4.379 1 88.25 156 VAL B O 1
ATOM 3968 N N . PRO B 1 157 ? -27.594 -12.789 5.391 1 89.25 157 PRO B N 1
ATOM 3969 C CA . PRO B 1 157 ? -26.484 -13.266 6.223 1 89.25 157 PRO B CA 1
ATOM 3970 C C . PRO B 1 157 ? -25.281 -13.734 5.402 1 89.25 157 PRO B C 1
ATOM 3972 O O . PRO B 1 157 ? -25.438 -14.539 4.477 1 89.25 157 PRO B O 1
ATOM 3975 N N . GLY B 1 158 ? -24.203 -13.133 5.73 1 92.69 158 GLY B N 1
ATOM 3976 C CA . GLY B 1 158 ? -22.984 -13.578 5.086 1 92.69 158 GLY B CA 1
ATOM 3977 C C . GLY B 1 158 ? -22.656 -12.797 3.82 1 92.69 158 GLY B C 1
ATOM 3978 O O . GLY B 1 158 ? -21.672 -13.094 3.139 1 92.69 158 GLY B O 1
ATOM 3979 N N . VAL B 1 159 ? -23.453 -11.914 3.473 1 94.06 159 VAL B N 1
ATOM 3980 C CA . VAL B 1 159 ? -23.188 -11.062 2.318 1 94.06 159 VAL B CA 1
ATOM 3981 C C . VAL B 1 159 ? -23.203 -9.594 2.748 1 94.06 159 VAL B C 1
ATOM 3983 O O . VAL B 1 159 ? -24.25 -9.039 3.07 1 94.06 159 VAL B O 1
ATOM 3986 N N . VAL B 1 160 ? -22.016 -9 2.729 1 94.56 160 VAL B N 1
ATOM 3987 C CA . VAL B 1 160 ? -21.891 -7.621 3.184 1 94.56 160 VAL B CA 1
ATOM 3988 C C . VAL B 1 160 ? -21.547 -6.715 2.004 1 94.56 160 VAL B C 1
ATOM 3990 O O . VAL B 1 160 ? -20.719 -7.074 1.163 1 94.56 160 VAL B O 1
ATOM 3993 N N . GLU B 1 161 ? -22.219 -5.621 1.931 1 93.75 161 GLU B N 1
ATOM 3994 C CA . GLU B 1 161 ? -21.938 -4.57 0.954 1 93.75 161 GLU B CA 1
ATOM 3995 C C . GLU B 1 161 ? -21.438 -3.303 1.635 1 93.75 161 GLU B C 1
ATOM 3997 O O . GLU B 1 161 ? -22.062 -2.805 2.574 1 93.75 161 GLU B O 1
ATOM 4002 N N . SER B 1 162 ? -20.266 -2.879 1.234 1 92.69 162 SER B N 1
ATOM 4003 C CA . SER B 1 162 ? -19.703 -1.614 1.703 1 92.69 162 SER B CA 1
ATOM 4004 C C . SER B 1 162 ? -19.688 -0.572 0.59 1 92.69 162 SER B C 1
ATOM 4006 O O . SER B 1 162 ? -19.25 -0.856 -0.526 1 92.69 162 SER B O 1
ATOM 4008 N N . LEU B 1 163 ? -20.125 0.587 0.879 1 92 163 LEU B N 1
ATOM 4009 C CA . LEU B 1 163 ? -20.234 1.632 -0.134 1 92 163 LEU B CA 1
ATOM 4010 C C . LEU B 1 163 ? -19.047 2.576 -0.066 1 92 163 LEU B C 1
ATOM 4012 O O . LEU B 1 163 ? -18.641 2.998 1.021 1 92 163 LEU B O 1
ATOM 4016 N N . LYS B 1 164 ? -18.438 2.775 -1.109 1 93.94 164 LYS B N 1
ATOM 4017 C CA . LYS B 1 164 ? -17.469 3.859 -1.32 1 93.94 164 LYS B CA 1
ATOM 4018 C C . LYS B 1 164 ? -18.125 5.023 -2.068 1 93.94 164 LYS B C 1
ATOM 4020 O O . LYS B 1 164 ? -18.609 4.855 -3.189 1 93.94 164 LYS B O 1
ATOM 4025 N N . ILE B 1 165 ? -18.141 6.195 -1.467 1 94.19 165 ILE B N 1
ATOM 4026 C CA . ILE B 1 165 ? -18.781 7.352 -2.08 1 94.19 165 ILE B CA 1
ATOM 4027 C C . ILE B 1 165 ? -17.719 8.328 -2.572 1 94.19 165 ILE B C 1
ATOM 4029 O O . ILE B 1 165 ? -16.75 8.609 -1.864 1 94.19 165 ILE B O 1
ATOM 4033 N N . MET B 1 166 ? -17.875 8.773 -3.787 1 96 166 MET B N 1
ATOM 4034 C CA . MET B 1 166 ? -17.062 9.828 -4.375 1 96 166 MET B CA 1
ATOM 4035 C C . MET B 1 166 ? -17.922 10.914 -4.992 1 96 166 MET B C 1
ATOM 4037 O O . MET B 1 166 ? -18.828 10.625 -5.781 1 96 166 MET B O 1
ATOM 4041 N N . THR B 1 167 ? -17.719 12.164 -4.625 1 97 167 THR B N 1
ATOM 4042 C CA . THR B 1 167 ? -18.5 13.258 -5.184 1 97 167 THR B CA 1
ATOM 4043 C C . THR B 1 167 ? -17.609 14.266 -5.898 1 97 167 THR B C 1
ATOM 4045 O O . THR B 1 167 ? -16.453 14.461 -5.512 1 97 167 THR B O 1
ATOM 4048 N N . ARG B 1 168 ? -18.172 14.844 -6.871 1 97.81 168 ARG B N 1
ATOM 4049 C CA . ARG B 1 168 ? -17.438 15.883 -7.605 1 97.81 168 ARG B CA 1
ATOM 4050 C C . ARG B 1 168 ? -17.078 17.047 -6.691 1 97.81 168 ARG B C 1
ATOM 4052 O O . ARG B 1 168 ? -15.961 17.562 -6.742 1 97.81 168 ARG B O 1
ATOM 4059 N N . ALA B 1 169 ? -18.016 17.469 -5.902 1 97.19 169 ALA B N 1
ATOM 4060 C CA . ALA B 1 169 ? -17.828 18.625 -5.02 1 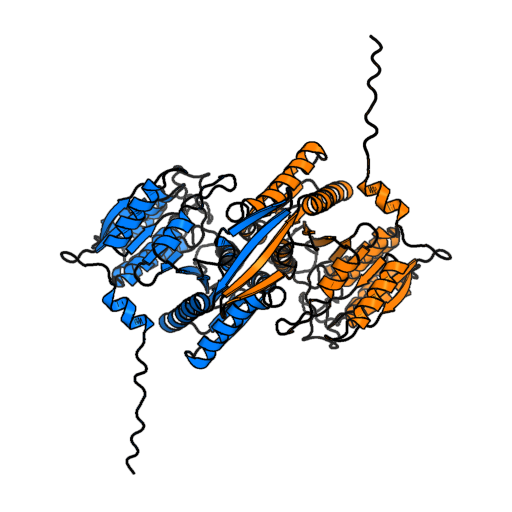97.19 169 ALA B CA 1
ATOM 4061 C C . ALA B 1 169 ? -16.641 18.406 -4.094 1 97.19 169 ALA B C 1
ATOM 4063 O O . ALA B 1 169 ? -15.797 19.297 -3.941 1 97.19 169 ALA B O 1
ATOM 4064 N N . LYS B 1 170 ? -16.547 17.266 -3.482 1 97 170 LYS B N 1
ATOM 4065 C CA . LYS B 1 170 ? -15.469 17 -2.527 1 97 170 LYS B CA 1
ATOM 4066 C C . LYS B 1 170 ? -14.156 16.719 -3.242 1 97 170 LYS B C 1
ATOM 4068 O O . LYS B 1 170 ? -13.078 17.016 -2.725 1 97 170 LYS B O 1
ATOM 4073 N N . SER B 1 171 ? -14.211 16.109 -4.461 1 98.5 171 SER B N 1
ATOM 4074 C CA . SER B 1 171 ? -13.016 15.938 -5.285 1 98.5 171 SER B CA 1
ATOM 4075 C C . SER B 1 171 ? -12.453 17.281 -5.73 1 98.5 171 SER B C 1
ATOM 4077 O O . SER B 1 171 ? -11.234 17.469 -5.758 1 98.5 171 SER B O 1
ATOM 4079 N N . GLU B 1 172 ? -13.344 18.234 -6.035 1 98.56 172 GLU B N 1
ATOM 4080 C CA . GLU B 1 172 ? -12.914 19.562 -6.473 1 98.56 172 GLU B CA 1
ATOM 4081 C C . GLU B 1 172 ? -12.188 20.297 -5.352 1 98.56 172 GLU B C 1
ATOM 4083 O O . GLU B 1 172 ? -11.133 20.891 -5.574 1 98.56 172 GLU B O 1
ATOM 4088 N N . ARG B 1 173 ? -12.773 20.344 -4.215 1 97.94 173 ARG B N 1
ATOM 4089 C CA . ARG B 1 173 ? -12.203 21.125 -3.127 1 97.94 173 ARG B CA 1
ATOM 4090 C C . ARG B 1 173 ? -10.844 20.562 -2.703 1 97.94 173 ARG B C 1
ATOM 4092 O O . ARG B 1 173 ? -9.914 21.328 -2.418 1 97.94 173 ARG B O 1
ATOM 4099 N N . ILE B 1 174 ? -10.703 19.172 -2.648 1 98.62 174 ILE B N 1
ATOM 4100 C CA . ILE B 1 174 ? -9.414 18.609 -2.25 1 98.62 174 ILE B CA 1
ATOM 4101 C C . ILE B 1 174 ? -8.383 18.859 -3.346 1 98.62 174 ILE B C 1
ATOM 4103 O O . ILE B 1 174 ? -7.199 19.031 -3.059 1 98.62 174 ILE B O 1
ATOM 4107 N N . ALA B 1 175 ? -8.812 18.812 -4.605 1 98.81 175 ALA B N 1
ATOM 4108 C CA . ALA B 1 175 ? -7.91 19.125 -5.711 1 98.81 175 ALA B CA 1
ATOM 4109 C C . ALA B 1 175 ? -7.371 20.547 -5.602 1 98.81 175 ALA B C 1
ATOM 4111 O O . ALA B 1 175 ? -6.16 20.766 -5.664 1 98.81 175 ALA B O 1
ATOM 4112 N N . ARG B 1 176 ? -8.242 21.484 -5.422 1 98.69 176 ARG B N 1
ATOM 4113 C CA . ARG B 1 176 ? -7.828 22.875 -5.305 1 98.69 176 ARG B CA 1
ATOM 4114 C C . ARG B 1 176 ? -6.914 23.078 -4.102 1 98.69 176 ARG B C 1
ATOM 4116 O O . ARG B 1 176 ? -5.93 23.812 -4.176 1 98.69 176 ARG B O 1
ATOM 4123 N N . PHE B 1 177 ? -7.285 22.438 -3.033 1 98.56 177 PHE B N 1
ATOM 4124 C CA . PHE B 1 177 ? -6.422 22.5 -1.86 1 98.56 177 PHE B CA 1
ATOM 4125 C C . PHE B 1 177 ? -5.016 22.031 -2.191 1 98.56 177 PHE B C 1
ATOM 4127 O O . PHE B 1 177 ? -4.031 22.672 -1.821 1 98.56 177 PHE B O 1
ATOM 4134 N N . ALA B 1 178 ? -4.898 20.844 -2.844 1 98.88 178 ALA B N 1
ATOM 4135 C CA . ALA B 1 178 ? -3.607 20.25 -3.174 1 98.88 178 ALA B CA 1
ATOM 4136 C C . ALA B 1 178 ? -2.799 21.172 -4.086 1 98.88 178 ALA B C 1
ATOM 4138 O O . ALA B 1 178 ? -1.596 21.359 -3.883 1 98.88 178 ALA B O 1
ATOM 4139 N N . PHE B 1 179 ? -3.443 21.75 -5.086 1 98.81 179 PHE B N 1
ATOM 4140 C CA . PHE B 1 179 ? -2.752 22.641 -6.02 1 98.81 179 PHE B CA 1
ATOM 4141 C C . PHE B 1 179 ? -2.332 23.938 -5.324 1 98.81 179 PHE B C 1
ATOM 4143 O O . PHE B 1 179 ? -1.23 24.438 -5.555 1 98.81 179 PHE B O 1
ATOM 4150 N N . ASP B 1 180 ? -3.211 24.484 -4.504 1 98.31 180 ASP B N 1
ATOM 4151 C CA . ASP B 1 180 ? -2.859 25.672 -3.727 1 98.31 180 ASP B CA 1
ATOM 4152 C C . ASP B 1 180 ? -1.659 25.391 -2.822 1 98.31 180 ASP B C 1
ATOM 4154 O O . ASP B 1 180 ? -0.746 26.219 -2.727 1 98.31 180 ASP B O 1
ATOM 4158 N N . PHE B 1 181 ? -1.726 24.281 -2.191 1 97.75 181 PHE B N 1
ATOM 4159 C CA . PHE B 1 181 ? -0.611 23.891 -1.34 1 97.75 181 PHE B CA 1
ATOM 4160 C C . PHE B 1 181 ? 0.686 23.828 -2.139 1 97.75 181 PHE B C 1
ATOM 4162 O O . PHE B 1 181 ? 1.724 24.312 -1.684 1 97.75 181 PHE B O 1
ATOM 4169 N N . ALA B 1 182 ? 0.624 23.125 -3.25 1 98.56 182 ALA B N 1
ATOM 4170 C CA . ALA B 1 182 ? 1.805 22.984 -4.098 1 98.56 182 ALA B CA 1
ATOM 4171 C C . ALA B 1 182 ? 2.389 24.344 -4.473 1 98.56 182 ALA B C 1
ATOM 4173 O O . ALA B 1 182 ? 3.596 24.562 -4.348 1 98.56 182 ALA B O 1
ATOM 4174 N N . LEU B 1 183 ? 1.57 25.266 -4.859 1 97.62 183 LEU B N 1
ATOM 4175 C CA . LEU B 1 183 ? 2.027 26.594 -5.246 1 97.62 183 LEU B CA 1
ATOM 4176 C C . LEU B 1 183 ? 2.635 27.328 -4.059 1 97.62 183 LEU B C 1
ATOM 4178 O O . LEU B 1 183 ? 3.725 27.906 -4.164 1 97.62 183 LEU B O 1
ATOM 4182 N N . LYS B 1 184 ? 1.936 27.297 -2.953 1 95.56 184 LYS B N 1
ATOM 4183 C CA . LYS B 1 184 ? 2.355 28.031 -1.763 1 95.56 184 LYS B CA 1
ATOM 4184 C C . LYS B 1 184 ? 3.684 27.5 -1.229 1 95.56 184 LYS B C 1
ATOM 4186 O O . LYS B 1 184 ? 4.445 28.234 -0.606 1 95.56 184 LYS B O 1
ATOM 4191 N N . ASN B 1 185 ? 3.963 26.25 -1.471 1 96.44 185 ASN B N 1
ATOM 4192 C CA . ASN B 1 185 ? 5.156 25.625 -0.903 1 96.44 185 ASN B CA 1
ATOM 4193 C C . ASN B 1 185 ? 6.199 25.328 -1.978 1 96.44 185 ASN B C 1
ATOM 4195 O O . ASN B 1 185 ? 7.062 24.469 -1.787 1 96.44 185 ASN B O 1
ATOM 4199 N N . ASN B 1 186 ? 6.105 25.938 -3.16 1 96.88 186 ASN B N 1
ATOM 4200 C CA . ASN B 1 186 ? 7.062 25.875 -4.262 1 96.88 186 ASN B CA 1
ATOM 4201 C C . ASN B 1 186 ? 7.273 24.453 -4.738 1 96.88 186 ASN B C 1
ATOM 4203 O O . ASN B 1 186 ? 8.414 24.016 -4.941 1 96.88 186 ASN B O 1
ATOM 4207 N N . ARG B 1 187 ? 6.184 23.703 -4.727 1 98.25 187 ARG B N 1
ATOM 4208 C CA . ARG B 1 187 ? 6.191 22.375 -5.332 1 98.25 187 ARG B CA 1
ATOM 4209 C C . ARG B 1 187 ? 5.953 22.453 -6.836 1 98.25 187 ARG B C 1
ATOM 4211 O O . ARG B 1 187 ? 5.539 23.5 -7.348 1 98.25 187 ARG B O 1
ATOM 4218 N N . LYS B 1 188 ? 6.215 21.312 -7.543 1 98.25 188 LYS B N 1
ATOM 4219 C CA . LYS B 1 188 ? 6.23 21.391 -9 1 98.25 188 LYS B CA 1
ATOM 4220 C C . LYS B 1 188 ? 5.117 20.547 -9.609 1 98.25 188 LYS B C 1
ATOM 4222 O O . LYS B 1 188 ? 4.719 20.766 -10.758 1 98.25 188 LYS B O 1
ATOM 4227 N N . SER B 1 189 ? 4.652 19.594 -8.883 1 98.69 189 SER B N 1
ATOM 4228 C CA . SER B 1 189 ? 3.689 18.672 -9.492 1 98.69 189 SER B CA 1
ATOM 4229 C C . SER B 1 189 ? 2.721 18.125 -8.453 1 98.69 189 SER B C 1
ATOM 4231 O O . SER B 1 189 ? 3.055 18.047 -7.27 1 98.69 189 SER B O 1
ATOM 4233 N N . VAL B 1 190 ? 1.493 17.844 -8.883 1 98.88 190 VAL B N 1
ATOM 4234 C CA . VAL B 1 190 ? 0.465 17.156 -8.109 1 98.88 190 VAL B CA 1
ATOM 4235 C C . VAL B 1 190 ? 0.036 15.891 -8.852 1 98.88 190 VAL B C 1
ATOM 4237 O O . VAL B 1 190 ? -0.321 15.945 -10.031 1 98.88 190 VAL B O 1
ATOM 4240 N N . CYS B 1 191 ? 0.109 14.797 -8.195 1 98.88 191 CYS B N 1
ATOM 4241 C CA . CYS B 1 191 ? -0.235 13.508 -8.781 1 98.88 191 CYS B CA 1
ATOM 4242 C C . CYS B 1 191 ? -1.501 12.938 -8.148 1 98.88 191 CYS B C 1
ATOM 4244 O O . CYS B 1 191 ? -1.538 12.688 -6.945 1 98.88 191 CYS B O 1
ATOM 4246 N N . ALA B 1 192 ? -2.537 12.727 -8.977 1 98.88 192 ALA B N 1
ATOM 4247 C CA . ALA B 1 192 ? -3.775 12.117 -8.508 1 98.88 192 ALA B CA 1
ATOM 4248 C C . ALA B 1 192 ? -3.633 10.602 -8.414 1 98.88 192 ALA B C 1
ATOM 4250 O O . ALA B 1 192 ? -3.316 9.938 -9.406 1 98.88 192 ALA B O 1
ATOM 4251 N N . VAL B 1 193 ? -3.838 10.078 -7.27 1 98.81 193 VAL B N 1
ATOM 4252 C CA . VAL B 1 193 ? -3.805 8.633 -7.047 1 98.81 193 VAL B CA 1
ATOM 4253 C C . VAL B 1 193 ? -5.223 8.07 -7.105 1 98.81 193 VAL B C 1
ATOM 4255 O O . VAL B 1 193 ? -6.137 8.594 -6.465 1 98.81 193 VAL B O 1
ATOM 4258 N N . HIS B 1 194 ? -5.414 7.027 -7.832 1 97.75 194 HIS B N 1
ATOM 4259 C CA . HIS B 1 194 ? -6.75 6.488 -8.062 1 97.75 194 HIS B CA 1
ATOM 4260 C C . HIS B 1 194 ? -6.691 5.016 -8.445 1 97.75 194 HIS B C 1
ATOM 4262 O O . HIS B 1 194 ? -5.617 4.414 -8.461 1 97.75 194 HIS B O 1
ATOM 4268 N N . LYS B 1 195 ? -7.785 4.414 -8.586 1 95.62 195 LYS B N 1
ATOM 4269 C CA . LYS B 1 195 ? -7.949 3.072 -9.133 1 95.62 195 LYS B CA 1
ATOM 4270 C C . LYS B 1 195 ? -8.992 3.053 -10.242 1 95.62 195 LYS B C 1
ATOM 4272 O O . LYS B 1 195 ? -9.867 2.188 -10.266 1 95.62 195 LYS B O 1
ATOM 4277 N N . ALA B 1 196 ? -8.883 3.881 -11.203 1 93.81 196 ALA B N 1
ATOM 4278 C CA . ALA B 1 196 ? -9.914 4.125 -12.211 1 93.81 196 ALA B CA 1
ATOM 4279 C C . ALA B 1 196 ? -9.961 2.996 -13.234 1 93.81 196 ALA B C 1
ATOM 4281 O O . ALA B 1 196 ? -10.93 2.877 -13.992 1 93.81 196 ALA B O 1
ATOM 4282 N N . ASN B 1 197 ? -8.961 2.109 -13.297 1 87.31 197 ASN B N 1
ATOM 4283 C CA . ASN B 1 197 ? -9.016 0.974 -14.211 1 87.31 197 ASN B CA 1
ATOM 4284 C C . ASN B 1 197 ? -10.023 -0.074 -13.742 1 87.31 197 ASN B C 1
ATOM 4286 O O . ASN B 1 197 ? -10.516 -0.87 -14.539 1 87.31 197 ASN B O 1
ATOM 4290 N N . ILE B 1 198 ? -10.273 -0.028 -12.461 1 88 198 ILE B N 1
ATOM 4291 C CA . ILE B 1 198 ? -11.242 -0.975 -11.906 1 88 198 ILE B CA 1
ATOM 4292 C C . ILE B 1 198 ? -12.523 -0.241 -11.523 1 88 198 ILE B C 1
ATOM 4294 O O . ILE B 1 198 ? -13.617 -0.67 -11.883 1 88 198 ILE B O 1
ATOM 4298 N N . MET B 1 199 ? -12.383 0.807 -10.742 1 92.19 199 MET B N 1
ATOM 4299 C CA . MET B 1 199 ? -13.523 1.645 -10.383 1 92.19 199 MET B CA 1
ATOM 4300 C C . MET B 1 199 ? -13.625 2.848 -11.312 1 92.19 199 MET B C 1
ATOM 4302 O O . MET B 1 199 ? -13.219 3.955 -10.953 1 92.19 199 MET B O 1
ATOM 4306 N N . LYS B 1 200 ? -14.242 2.676 -12.391 1 91.25 200 LYS B N 1
ATOM 4307 C CA . LYS B 1 200 ? -14.219 3.594 -13.523 1 91.25 200 LYS B CA 1
ATOM 4308 C C . LYS B 1 200 ? -15.031 4.852 -13.219 1 91.25 200 LYS B C 1
ATOM 4310 O O . LYS B 1 200 ? -14.641 5.953 -13.617 1 91.25 200 LYS B O 1
ATOM 4315 N N . LEU B 1 201 ? -16.141 4.672 -12.492 1 93 201 LEU B N 1
ATOM 4316 C CA . LEU B 1 201 ? -16.984 5.828 -12.234 1 93 201 LEU B CA 1
ATOM 4317 C C . LEU B 1 201 ? -16.484 6.609 -11.023 1 93 201 LEU B C 1
ATOM 4319 O O . LEU B 1 201 ? -16.219 7.809 -11.125 1 93 201 LEU B O 1
ATOM 4323 N N . GLY B 1 202 ? -16.344 5.906 -9.914 1 94.19 202 GLY B N 1
ATOM 4324 C CA . GLY B 1 202 ? -15.93 6.582 -8.688 1 94.19 202 GLY B CA 1
ATOM 4325 C C . GLY B 1 202 ? -14.539 7.176 -8.766 1 94.19 202 GLY B C 1
ATOM 4326 O O . GLY B 1 202 ? -14.375 8.398 -8.719 1 94.19 202 GLY B O 1
ATOM 4327 N N . ASP B 1 203 ? -13.547 6.348 -8.945 1 96.19 203 ASP B N 1
ATOM 4328 C CA . ASP B 1 203 ? -12.172 6.812 -9.039 1 96.19 203 ASP B CA 1
ATOM 4329 C C . ASP B 1 203 ? -11.945 7.594 -10.328 1 96.19 203 ASP B C 1
ATOM 4331 O O . ASP B 1 203 ? -11.102 8.492 -10.383 1 96.19 203 ASP B O 1
ATOM 4335 N N . GLY B 1 204 ? -12.695 7.184 -11.375 1 95.56 204 GLY B N 1
ATOM 4336 C CA . GLY B 1 204 ? -12.648 7.996 -12.586 1 95.56 204 GLY B CA 1
ATOM 4337 C C . GLY B 1 204 ? -13.062 9.438 -12.352 1 95.56 204 GLY B C 1
ATOM 4338 O O . GLY B 1 204 ? -12.438 10.359 -12.867 1 95.56 204 GLY B O 1
ATOM 4339 N N . LEU B 1 205 ? -14.133 9.617 -11.57 1 96.75 205 LEU B N 1
ATOM 4340 C CA . LEU B 1 205 ? -14.602 10.953 -11.219 1 96.75 205 LEU B CA 1
ATOM 4341 C C . LEU B 1 205 ? -13.508 11.734 -10.5 1 96.75 205 LEU B C 1
ATOM 4343 O O . LEU B 1 205 ? -13.273 12.906 -10.812 1 96.75 205 LEU B O 1
ATOM 4347 N N . PHE B 1 206 ? -12.859 11.125 -9.555 1 98.19 206 PHE B N 1
ATOM 4348 C CA . PHE B 1 206 ? -11.797 11.766 -8.789 1 98.19 206 PHE B CA 1
ATOM 4349 C C . PHE B 1 206 ? -10.648 12.18 -9.703 1 98.19 206 PHE B C 1
ATOM 4351 O O . PHE B 1 206 ? -10.242 13.344 -9.703 1 98.19 206 PHE B O 1
ATOM 4358 N N . ARG B 1 207 ? -10.141 11.227 -10.453 1 98.19 207 ARG B N 1
ATOM 4359 C CA . ARG B 1 207 ? -9.031 11.453 -11.383 1 98.19 207 ARG B CA 1
ATOM 4360 C C . ARG B 1 207 ? -9.359 12.586 -12.352 1 98.19 207 ARG B C 1
ATOM 4362 O O . ARG B 1 207 ? -8.562 13.508 -12.523 1 98.19 207 ARG B O 1
ATOM 4369 N N . ASN B 1 208 ? -10.508 12.508 -12.992 1 97.69 208 ASN B N 1
ATOM 4370 C CA . ASN B 1 208 ? -10.898 13.492 -14.008 1 97.69 208 ASN B CA 1
ATOM 4371 C C . ASN B 1 208 ? -11.062 14.883 -13.406 1 97.69 208 ASN B C 1
ATOM 4373 O O . ASN B 1 208 ? -10.695 15.883 -14.023 1 97.69 208 ASN B O 1
ATOM 4377 N N . THR B 1 209 ? -11.664 14.914 -12.234 1 98.5 209 THR B N 1
ATOM 4378 C CA . THR B 1 209 ? -11.883 16.188 -11.562 1 98.5 209 THR B CA 1
ATOM 4379 C C . THR B 1 209 ? -10.547 16.859 -11.242 1 98.5 209 THR B C 1
ATOM 4381 O O . THR B 1 209 ? -10.367 18.047 -11.5 1 98.5 209 THR B O 1
ATOM 4384 N N . VAL B 1 210 ? -9.578 16.156 -10.68 1 98.75 210 VAL B N 1
ATOM 4385 C CA . VAL B 1 210 ? -8.266 16.688 -10.344 1 98.75 210 VAL B CA 1
ATOM 4386 C C . VAL B 1 210 ? -7.574 17.188 -11.609 1 98.75 210 VAL B C 1
ATOM 4388 O O . VAL B 1 210 ? -7.004 18.281 -11.625 1 98.75 210 VAL B O 1
ATOM 4391 N N . ASN B 1 211 ? -7.629 16.375 -12.672 1 98.56 211 ASN B N 1
ATOM 4392 C CA . ASN B 1 211 ? -7.008 16.75 -13.938 1 98.56 211 ASN B CA 1
ATOM 4393 C C . ASN B 1 211 ? -7.609 18.047 -14.492 1 98.56 211 ASN B C 1
ATOM 4395 O O . ASN B 1 211 ? -6.879 18.922 -14.953 1 98.56 211 ASN B O 1
ATOM 4399 N N . GLU B 1 212 ? -8.922 18.109 -14.453 1 98.5 212 GLU B N 1
ATOM 4400 C CA . GLU B 1 212 ? -9.633 19.266 -14.977 1 98.5 212 GLU B CA 1
ATOM 4401 C C . GLU B 1 212 ? -9.258 20.531 -14.211 1 98.5 212 GLU B C 1
ATOM 4403 O O . GLU B 1 212 ? -8.953 21.562 -14.812 1 98.5 212 GLU B O 1
ATOM 4408 N N . ILE B 1 213 ? -9.273 20.453 -12.938 1 98.69 213 ILE B N 1
ATOM 4409 C CA . ILE B 1 213 ? -8.945 21.594 -12.102 1 98.69 213 ILE B CA 1
ATOM 4410 C C . ILE B 1 213 ? -7.488 22 -12.336 1 98.69 213 ILE B C 1
ATOM 4412 O O . ILE B 1 213 ? -7.188 23.188 -12.492 1 98.69 213 ILE B O 1
ATOM 4416 N N . GLY B 1 214 ? -6.559 21.016 -12.359 1 98.56 214 GLY B N 1
ATOM 4417 C CA . GLY B 1 214 ? -5.152 21.297 -12.594 1 98.56 214 GLY B CA 1
ATOM 4418 C C . GLY B 1 214 ? -4.898 22 -13.922 1 98.56 214 GLY B C 1
ATOM 4419 O O . GLY B 1 214 ? -4.195 23 -13.984 1 98.56 214 GLY B O 1
ATOM 4420 N N . ALA B 1 215 ? -5.5 21.516 -14.992 1 97.94 215 ALA B N 1
ATOM 4421 C CA . ALA B 1 215 ? -5.293 22.047 -16.344 1 97.94 215 ALA B CA 1
ATOM 4422 C C . ALA B 1 215 ? -5.891 23.438 -16.484 1 97.94 215 ALA B C 1
ATOM 4424 O O . ALA B 1 215 ? -5.301 24.312 -17.125 1 97.94 215 ALA B O 1
ATOM 4425 N N . ASN B 1 216 ? -7.023 23.688 -15.859 1 98.19 216 ASN B N 1
ATOM 4426 C CA . ASN B 1 216 ? -7.777 24.922 -16.094 1 98.19 216 ASN B CA 1
ATOM 4427 C C . ASN B 1 216 ? -7.387 26.016 -15.117 1 98.19 216 ASN B C 1
ATOM 4429 O O . ASN B 1 216 ? -7.414 27.203 -15.461 1 98.19 216 ASN B O 1
ATOM 4433 N N . GLU B 1 217 ? -7.09 25.609 -13.938 1 98.31 217 GLU B N 1
ATOM 4434 C CA . GLU B 1 217 ? -6.945 26.625 -12.891 1 98.31 217 GLU B CA 1
ATOM 4435 C C . GLU B 1 217 ? -5.492 26.75 -12.445 1 98.31 217 GLU B C 1
ATOM 4437 O O . GLU B 1 217 ? -5.102 27.766 -11.875 1 98.31 217 GLU B O 1
ATOM 4442 N N . TYR B 1 218 ? -4.672 25.75 -12.742 1 98.31 218 TYR B N 1
ATOM 4443 C CA . TYR B 1 218 ? -3.293 25.75 -12.273 1 98.31 218 TYR B CA 1
ATOM 4444 C C . TYR B 1 218 ? -2.336 25.312 -13.375 1 98.31 218 TYR B C 1
ATOM 4446 O O . TYR B 1 218 ? -1.557 24.375 -13.188 1 98.31 218 TYR B O 1
ATOM 4454 N N . PRO B 1 219 ? -2.189 25.984 -14.438 1 97.06 219 PRO B N 1
ATOM 4455 C CA . PRO B 1 219 ? -1.392 25.562 -15.594 1 97.06 219 PRO B CA 1
ATOM 4456 C C . PRO B 1 219 ? 0.107 25.547 -15.305 1 97.06 219 PRO B C 1
ATOM 4458 O O . PRO B 1 219 ? 0.876 24.922 -16.047 1 97.06 219 PRO B O 1
ATOM 4461 N N . GLU B 1 220 ? 0.555 26.203 -14.258 1 97.19 220 GLU B N 1
ATOM 4462 C CA . GLU B 1 220 ? 1.977 26.281 -13.93 1 97.19 220 GLU B CA 1
ATOM 4463 C C . GLU B 1 220 ? 2.467 25 -13.281 1 97.19 220 GLU B C 1
ATOM 4465 O O . GLU B 1 220 ? 3.674 24.766 -13.18 1 97.19 220 GLU B O 1
ATOM 4470 N N . LEU B 1 221 ? 1.576 24.141 -12.805 1 98.38 221 LEU B N 1
ATOM 4471 C CA . LEU B 1 221 ? 1.936 22.891 -12.141 1 98.38 221 LEU B CA 1
ATOM 4472 C C . LEU B 1 221 ? 1.762 21.703 -13.078 1 98.38 221 LEU B C 1
ATOM 4474 O O . LEU B 1 221 ? 0.857 21.703 -13.914 1 98.38 221 LEU B O 1
ATOM 4478 N N . ASP B 1 222 ? 2.609 20.734 -12.93 1 98.5 222 ASP B N 1
ATOM 4479 C CA . ASP B 1 222 ? 2.436 19.469 -13.641 1 98.5 222 ASP B CA 1
ATOM 4480 C C . ASP B 1 222 ? 1.391 18.594 -12.953 1 98.5 222 ASP B C 1
ATOM 4482 O O . ASP B 1 222 ? 1.458 18.375 -11.742 1 98.5 222 ASP B O 1
ATOM 4486 N N . VAL B 1 223 ? 0.387 18.156 -13.758 1 98.56 223 VAL B N 1
ATOM 4487 C CA . VAL B 1 223 ? -0.63 17.25 -13.234 1 98.56 223 VAL B CA 1
ATOM 4488 C C . VAL B 1 223 ? -0.33 15.82 -13.688 1 98.56 223 VAL B C 1
ATOM 4490 O O . VAL B 1 223 ? -0.176 15.555 -14.883 1 98.56 223 VAL B O 1
ATOM 4493 N N . LYS B 1 224 ? -0.233 14.898 -12.82 1 98.25 224 LYS B N 1
ATOM 4494 C CA . LYS B 1 224 ? 0.073 13.5 -13.094 1 98.25 224 LYS B CA 1
ATOM 4495 C C . LYS B 1 224 ? -1.001 12.578 -12.523 1 98.25 224 LYS B C 1
ATOM 4497 O O . LYS B 1 224 ? -1.831 13.008 -11.719 1 98.25 224 LYS B O 1
ATOM 4502 N N . ASN B 1 225 ? -1.037 11.375 -13.023 1 97.94 225 ASN B N 1
ATOM 4503 C CA . ASN B 1 225 ? -1.954 10.336 -12.57 1 97.94 225 ASN B CA 1
ATOM 4504 C C . ASN B 1 225 ? -1.23 9.016 -12.336 1 97.94 225 ASN B C 1
ATOM 4506 O O . ASN B 1 225 ? -0.287 8.68 -13.055 1 97.94 225 ASN B O 1
ATOM 4510 N N . ILE B 1 226 ? -1.736 8.281 -11.375 1 97.44 226 ILE B N 1
ATOM 4511 C CA . ILE B 1 226 ? -1.154 6.965 -11.117 1 97.44 226 ILE B CA 1
ATOM 4512 C C . ILE B 1 226 ? -2.162 6.09 -10.375 1 97.44 226 ILE B C 1
ATOM 4514 O O . ILE B 1 226 ? -2.895 6.57 -9.508 1 97.44 226 ILE B O 1
ATOM 4518 N N . ILE B 1 227 ? -2.229 4.84 -10.688 1 95.88 227 ILE B N 1
ATOM 4519 C CA . ILE B 1 227 ? -3.105 3.928 -9.961 1 95.88 227 ILE B CA 1
ATOM 4520 C C . ILE B 1 227 ? -2.469 3.545 -8.633 1 95.88 227 ILE B C 1
ATOM 4522 O O . ILE B 1 227 ? -1.247 3.396 -8.539 1 95.88 227 ILE B O 1
ATOM 4526 N N . VAL B 1 228 ? -3.24 3.314 -7.629 1 97.75 228 VAL B N 1
ATOM 4527 C CA . VAL B 1 228 ? -2.801 3.209 -6.242 1 97.75 228 VAL B CA 1
ATOM 4528 C C . VAL B 1 228 ? -1.826 2.043 -6.098 1 97.75 228 VAL B C 1
ATOM 4530 O O . VAL B 1 228 ? -0.865 2.121 -5.328 1 97.75 228 VAL B O 1
ATOM 4533 N N . ASP B 1 229 ? -2.047 0.915 -6.793 1 95.81 229 ASP B N 1
ATOM 4534 C CA . ASP B 1 229 ? -1.126 -0.212 -6.672 1 95.81 229 ASP B CA 1
ATOM 4535 C C . ASP B 1 229 ? 0.254 0.146 -7.219 1 95.81 229 ASP B C 1
ATOM 4537 O O . ASP B 1 229 ? 1.272 -0.163 -6.598 1 95.81 229 ASP B O 1
ATOM 4541 N N . ASN B 1 230 ? 0.245 0.784 -8.398 1 95.94 230 ASN B N 1
ATOM 4542 C CA . ASN B 1 230 ? 1.529 1.217 -8.938 1 95.94 230 ASN B CA 1
ATOM 4543 C C . ASN B 1 230 ? 2.143 2.336 -8.102 1 95.94 230 ASN B C 1
ATOM 4545 O O . ASN B 1 230 ? 3.365 2.436 -7.992 1 95.94 230 ASN B O 1
ATOM 4549 N N . ALA B 1 231 ? 1.303 3.254 -7.59 1 98.38 231 ALA B N 1
ATOM 4550 C CA . ALA B 1 231 ? 1.801 4.285 -6.684 1 98.38 231 ALA B CA 1
ATOM 4551 C C . ALA B 1 231 ? 2.547 3.668 -5.504 1 98.38 231 ALA B C 1
ATOM 4553 O O . ALA B 1 231 ? 3.602 4.164 -5.102 1 98.38 231 ALA B O 1
ATOM 4554 N N . SER B 1 232 ? 1.986 2.625 -4.992 1 98.25 232 SER B N 1
ATOM 4555 C CA . SER B 1 232 ? 2.611 1.933 -3.869 1 98.25 232 SER B CA 1
ATOM 4556 C C . SER B 1 232 ? 3.945 1.314 -4.273 1 98.25 232 SER B C 1
ATOM 4558 O O . SER B 1 232 ? 4.922 1.39 -3.525 1 98.25 232 SER B O 1
ATOM 4560 N N . MET B 1 233 ? 3.961 0.7 -5.445 1 97.38 233 MET B N 1
ATOM 4561 C CA . MET B 1 233 ? 5.211 0.143 -5.953 1 97.38 233 MET B CA 1
ATOM 4562 C C . MET B 1 233 ? 6.266 1.23 -6.109 1 97.38 233 MET B C 1
ATOM 4564 O O . MET B 1 233 ? 7.398 1.072 -5.648 1 97.38 233 MET B O 1
ATOM 4568 N N . GLN B 1 234 ? 5.918 2.34 -6.734 1 97.44 234 GLN B N 1
ATOM 4569 C CA . GLN B 1 234 ? 6.848 3.42 -7.047 1 97.44 234 GLN B CA 1
ATOM 4570 C C . GLN B 1 234 ? 7.309 4.133 -5.777 1 97.44 234 GLN B C 1
ATOM 4572 O O . GLN B 1 234 ? 8.453 4.59 -5.699 1 97.44 234 GLN B O 1
ATOM 4577 N N . ALA B 1 235 ? 6.387 4.238 -4.844 1 98.25 235 ALA B N 1
ATOM 4578 C CA . ALA B 1 235 ? 6.773 4.852 -3.574 1 98.25 235 ALA B CA 1
ATOM 4579 C C . ALA B 1 235 ? 7.914 4.074 -2.918 1 98.25 235 ALA B C 1
ATOM 4581 O O . ALA B 1 235 ? 8.797 4.668 -2.299 1 98.25 235 ALA B O 1
ATOM 4582 N N . VAL B 1 236 ? 7.906 2.783 -3.057 1 97.38 236 VAL B N 1
ATOM 4583 C CA . VAL B 1 236 ? 8.93 1.937 -2.447 1 97.38 236 VAL B CA 1
ATOM 4584 C C . VAL B 1 236 ? 10.18 1.93 -3.318 1 97.38 236 VAL B C 1
ATOM 4586 O O . VAL B 1 236 ? 11.297 2.029 -2.809 1 97.38 236 VAL B O 1
ATOM 4589 N N . ALA B 1 237 ? 9.992 1.899 -4.641 1 95.75 237 ALA B N 1
ATOM 4590 C CA . ALA B 1 237 ? 11.109 1.721 -5.562 1 95.75 237 ALA B CA 1
ATOM 4591 C C . ALA B 1 237 ? 11.781 3.055 -5.871 1 95.75 237 ALA B C 1
ATOM 4593 O O . ALA B 1 237 ? 13.016 3.152 -5.875 1 95.75 237 ALA B O 1
ATOM 4594 N N . LYS B 1 238 ? 10.961 4.07 -6.188 1 96.44 238 LYS B N 1
ATOM 4595 C CA . LYS B 1 238 ? 11.461 5.359 -6.652 1 96.44 238 LYS B CA 1
ATOM 4596 C C . LYS B 1 238 ? 10.641 6.508 -6.074 1 96.44 238 LYS B C 1
ATOM 4598 O O . LYS B 1 238 ? 10.086 7.316 -6.82 1 96.44 238 LYS B O 1
ATOM 4603 N N . PRO B 1 239 ? 10.719 6.68 -4.777 1 97.56 239 PRO B N 1
ATOM 4604 C CA . PRO B 1 239 ? 9.867 7.684 -4.133 1 97.56 239 PRO B CA 1
ATOM 4605 C C . PRO B 1 239 ? 10.219 9.109 -4.551 1 97.56 239 PRO B C 1
ATOM 4607 O O . PRO B 1 239 ? 9.391 10.016 -4.441 1 97.56 239 PRO B O 1
ATOM 4610 N N . HIS B 1 240 ? 11.43 9.406 -5.098 1 97.88 240 HIS B N 1
ATOM 4611 C CA . HIS B 1 240 ? 11.914 10.734 -5.438 1 97.88 240 HIS B CA 1
ATOM 4612 C C . HIS B 1 240 ? 11.109 11.336 -6.59 1 97.88 240 HIS B C 1
ATOM 4614 O O . HIS B 1 240 ? 11.141 12.547 -6.809 1 97.88 240 HIS B O 1
ATOM 4620 N N . GLN B 1 241 ? 10.438 10.5 -7.309 1 97.81 241 GLN B N 1
ATOM 4621 C CA . GLN B 1 241 ? 9.656 11 -8.438 1 97.81 241 GLN B CA 1
ATOM 4622 C C . GLN B 1 241 ? 8.406 11.734 -7.965 1 97.81 241 GLN B C 1
ATOM 4624 O O . GLN B 1 241 ? 7.789 12.477 -8.734 1 97.81 241 GLN B O 1
ATOM 4629 N N . PHE B 1 242 ? 8.023 11.484 -6.699 1 98.31 242 PHE B N 1
ATOM 4630 C CA . PHE B 1 242 ? 6.789 12.07 -6.184 1 98.31 242 PHE B CA 1
ATOM 4631 C C . PHE B 1 242 ? 7.062 13.422 -5.527 1 98.31 242 PHE B C 1
ATOM 4633 O O . PHE B 1 242 ? 8.094 13.602 -4.871 1 98.31 242 PHE B O 1
ATOM 4640 N N . ASP B 1 243 ? 6.211 14.336 -5.742 1 98.69 243 ASP B N 1
ATOM 4641 C CA . ASP B 1 243 ? 6.203 15.656 -5.125 1 98.69 243 ASP B CA 1
ATOM 4642 C C . ASP B 1 243 ? 4.992 15.828 -4.215 1 98.69 243 ASP B C 1
ATOM 4644 O O . ASP B 1 243 ? 5.012 15.398 -3.059 1 98.69 243 ASP B O 1
ATOM 4648 N N . VAL B 1 244 ? 3.832 16.141 -4.734 1 98.88 244 VAL B N 1
ATOM 4649 C CA . VAL B 1 244 ? 2.582 16.156 -3.986 1 98.88 244 VAL B CA 1
ATOM 4650 C C . VAL B 1 244 ? 1.633 15.094 -4.535 1 98.88 244 VAL B C 1
ATOM 4652 O O . VAL B 1 244 ? 1.367 15.055 -5.742 1 98.88 244 VAL B O 1
ATOM 4655 N N . LEU B 1 245 ? 1.168 14.227 -3.682 1 98.94 245 LEU B N 1
ATOM 4656 C CA . LEU B 1 245 ? 0.136 13.266 -4.043 1 98.94 245 LEU B CA 1
ATOM 4657 C C . LEU B 1 245 ? -1.211 13.656 -3.449 1 98.94 245 LEU B C 1
ATOM 4659 O O . LEU B 1 245 ? -1.303 13.969 -2.258 1 98.94 245 LEU B O 1
ATOM 4663 N N . VAL B 1 246 ? -2.223 13.727 -4.262 1 98.94 246 VAL B N 1
ATOM 4664 C CA . VAL B 1 246 ? -3.59 13.922 -3.785 1 98.94 246 VAL B CA 1
ATOM 4665 C C . VAL B 1 246 ? -4.379 12.625 -3.934 1 98.94 246 VAL B C 1
ATOM 4667 O O . VAL B 1 246 ? -4.324 11.977 -4.98 1 98.94 246 VAL B O 1
ATOM 4670 N N . THR B 1 247 ? -5.031 12.234 -2.852 1 98.88 247 THR B N 1
ATOM 4671 C CA . THR B 1 247 ? -5.57 10.875 -2.807 1 98.88 247 THR B CA 1
ATOM 4672 C C . THR B 1 247 ? -6.953 10.867 -2.164 1 98.88 247 THR B C 1
ATOM 4674 O O . THR B 1 247 ? -7.258 11.711 -1.321 1 98.88 247 THR B O 1
ATOM 4677 N N . PRO B 1 248 ? -7.789 9.844 -2.547 1 97.94 248 PRO B N 1
ATOM 4678 C CA . PRO B 1 248 ? -8.914 9.492 -1.683 1 97.94 248 PRO B CA 1
ATOM 4679 C C . PRO B 1 248 ? -8.469 8.953 -0.323 1 97.94 248 PRO B C 1
ATOM 4681 O O . PRO B 1 248 ? -7.281 8.703 -0.114 1 97.94 248 PRO B O 1
ATOM 4684 N N . ASN B 1 249 ? -9.398 8.75 0.543 1 95.69 249 ASN B N 1
ATOM 4685 C CA . ASN B 1 249 ? -9.18 8.484 1.962 1 95.69 249 ASN B CA 1
ATOM 4686 C C . ASN B 1 249 ? -8.336 7.234 2.174 1 95.69 249 ASN B C 1
ATOM 4688 O O . ASN B 1 249 ? -7.242 7.309 2.732 1 95.69 249 ASN B O 1
ATOM 4692 N N . LEU B 1 250 ? -8.75 6.133 1.638 1 96.5 250 LEU B N 1
ATOM 4693 C CA . LEU B 1 250 ? -8.078 4.859 1.876 1 96.5 250 LEU B CA 1
ATOM 4694 C C . LEU B 1 250 ? -6.688 4.848 1.251 1 96.5 250 LEU B C 1
ATOM 4696 O O . LEU B 1 250 ? -5.73 4.375 1.866 1 96.5 250 LEU B O 1
ATOM 4700 N N . TYR B 1 251 ? -6.566 5.359 0.042 1 98.31 251 TYR B N 1
ATOM 4701 C CA . TYR B 1 251 ? -5.301 5.34 -0.683 1 98.31 251 TYR B CA 1
ATOM 4702 C C . TYR B 1 251 ? -4.254 6.184 0.029 1 98.31 251 TYR B C 1
ATOM 4704 O O . TYR B 1 251 ? -3.092 5.785 0.133 1 98.31 251 TYR B O 1
ATOM 4712 N N . GLY B 1 252 ? -4.719 7.316 0.532 1 98.12 252 GLY B N 1
ATOM 4713 C CA . GLY B 1 252 ? -3.814 8.164 1.289 1 98.12 252 GLY B CA 1
ATOM 4714 C C . GLY B 1 252 ? -3.312 7.516 2.564 1 98.12 252 GLY B C 1
ATOM 4715 O O . GLY B 1 252 ? -2.15 7.684 2.938 1 98.12 252 GLY B O 1
ATOM 4716 N N . SER B 1 253 ? -4.207 6.832 3.217 1 96.44 253 SER B N 1
ATOM 4717 C CA . SER B 1 253 ? -3.816 6.121 4.43 1 96.44 253 SER B CA 1
ATOM 4718 C C . SER B 1 253 ? -2.738 5.082 4.137 1 96.44 253 SER B C 1
ATOM 4720 O O . SER B 1 253 ? -1.744 4.988 4.863 1 96.44 253 SER B O 1
ATOM 4722 N N . ILE B 1 254 ? -2.893 4.355 3.086 1 98.06 254 ILE B N 1
ATOM 4723 C CA . ILE B 1 254 ? -1.955 3.299 2.727 1 98.06 254 ILE B CA 1
ATOM 4724 C C . ILE B 1 254 ? -0.618 3.91 2.314 1 98.06 254 ILE B C 1
ATOM 4726 O O . ILE B 1 254 ? 0.431 3.541 2.85 1 98.06 254 ILE B O 1
ATOM 4730 N N . LEU B 1 255 ? -0.649 4.895 1.439 1 98.75 255 LEU B N 1
ATOM 4731 C CA . LEU B 1 255 ? 0.573 5.527 0.955 1 98.75 255 LEU B CA 1
ATOM 4732 C C . LEU B 1 255 ? 1.278 6.277 2.08 1 98.75 255 LEU B C 1
ATOM 4734 O O . LEU B 1 255 ? 2.51 6.348 2.109 1 98.75 255 LEU B O 1
ATOM 4738 N N . GLY B 1 256 ? 0.479 6.875 2.969 1 98.38 256 GLY B N 1
ATOM 4739 C CA . GLY B 1 256 ? 1.07 7.531 4.121 1 98.38 256 GLY B CA 1
ATOM 4740 C C . GLY B 1 256 ? 1.88 6.594 4.996 1 98.38 256 GLY B C 1
ATOM 4741 O O . GLY B 1 256 ? 2.957 6.953 5.473 1 98.38 256 GLY B O 1
ATOM 4742 N N . ASN B 1 257 ? 1.381 5.422 5.195 1 98.06 257 ASN B N 1
ATOM 4743 C CA . ASN B 1 257 ? 2.104 4.434 5.988 1 98.06 257 ASN B CA 1
ATOM 4744 C C . ASN B 1 257 ? 3.363 3.955 5.277 1 98.06 257 ASN B C 1
ATOM 4746 O O . ASN B 1 257 ? 4.391 3.715 5.918 1 98.06 257 ASN B O 1
ATOM 4750 N N . ILE B 1 258 ? 3.273 3.803 3.963 1 98.38 258 ILE B N 1
ATOM 4751 C CA . ILE B 1 258 ? 4.469 3.498 3.184 1 98.38 258 ILE B CA 1
ATOM 4752 C C . ILE B 1 258 ? 5.504 4.605 3.373 1 98.38 258 ILE B C 1
ATOM 4754 O O . ILE B 1 258 ? 6.668 4.328 3.664 1 98.38 258 ILE B O 1
ATOM 4758 N N . GLY B 1 259 ? 5.066 5.875 3.256 1 98.19 259 GLY B N 1
ATOM 4759 C CA . GLY B 1 259 ? 5.953 7.008 3.463 1 98.19 259 GLY B CA 1
ATOM 4760 C C . GLY B 1 259 ? 6.617 7.008 4.824 1 98.19 259 GLY B C 1
ATOM 4761 O O . GLY B 1 259 ? 7.809 7.297 4.941 1 98.19 259 GLY B O 1
ATOM 4762 N N . SER B 1 260 ? 5.832 6.691 5.844 1 97.88 260 SER B N 1
ATOM 4763 C CA . SER B 1 260 ? 6.359 6.637 7.203 1 97.88 260 SER B CA 1
ATOM 4764 C C . SER B 1 260 ? 7.508 5.637 7.312 1 97.88 260 SER B C 1
ATOM 4766 O O . SER B 1 260 ? 8.531 5.926 7.934 1 97.88 260 SER B O 1
ATOM 4768 N N . ALA B 1 261 ? 7.305 4.484 6.711 1 97.19 261 ALA B N 1
ATOM 4769 C CA . ALA B 1 261 ? 8.336 3.451 6.754 1 97.19 261 ALA B CA 1
ATOM 4770 C C . ALA B 1 261 ? 9.594 3.902 6.02 1 97.19 261 ALA B C 1
ATOM 4772 O O . ALA B 1 261 ? 10.711 3.584 6.438 1 97.19 261 ALA B O 1
ATOM 4773 N N . LEU B 1 262 ? 9.438 4.664 4.945 1 97.38 262 LEU B N 1
ATOM 4774 C CA . LEU B 1 262 ? 10.547 5.07 4.094 1 97.38 262 LEU B CA 1
ATOM 4775 C C . LEU B 1 262 ? 11.453 6.062 4.816 1 97.38 262 LEU B C 1
ATOM 4777 O O . LEU B 1 262 ? 12.664 6.07 4.605 1 97.38 262 LEU B O 1
ATOM 4781 N N . ILE B 1 263 ? 10.891 6.879 5.691 1 97.44 263 ILE B N 1
ATOM 4782 C CA . ILE B 1 263 ? 11.703 7.961 6.234 1 97.44 263 ILE B CA 1
ATOM 4783 C C . ILE B 1 263 ? 12.18 7.594 7.637 1 97.44 263 ILE B C 1
ATOM 4785 O O . ILE B 1 263 ? 12.836 8.391 8.305 1 97.44 263 ILE B O 1
ATOM 4789 N N . GLY B 1 264 ? 11.75 6.48 8.125 1 96.06 264 GLY B N 1
ATOM 4790 C CA . GLY B 1 264 ? 12.344 6.023 9.375 1 96.06 264 GLY B CA 1
ATOM 4791 C C . GLY B 1 264 ? 11.32 5.637 10.422 1 96.06 264 GLY B C 1
ATOM 4792 O O . GLY B 1 264 ? 11.656 5.012 11.43 1 96.06 264 GLY B O 1
ATOM 4793 N N . GLY B 1 265 ? 10.07 6.074 10.203 1 95.75 265 GLY B N 1
ATOM 4794 C CA . GLY B 1 265 ? 9.047 5.648 11.148 1 95.75 265 GLY B CA 1
ATOM 4795 C C . GLY B 1 265 ? 7.945 6.676 11.336 1 95.75 265 GLY B C 1
ATOM 4796 O O . GLY B 1 265 ? 8.086 7.828 10.922 1 95.75 265 GLY B O 1
ATOM 4797 N N . PRO B 1 266 ? 6.914 6.227 11.992 1 94.94 266 PRO B N 1
ATOM 4798 C CA . PRO B 1 266 ? 5.754 7.102 12.164 1 94.94 266 PRO B CA 1
ATOM 4799 C C . PRO B 1 266 ? 6.031 8.281 13.094 1 94.94 266 PRO B C 1
ATOM 4801 O O . PRO B 1 266 ? 5.359 9.312 13.008 1 94.94 266 PRO B O 1
ATOM 4804 N N . GLY B 1 267 ? 7.012 8.188 14 1 96.38 267 GLY B N 1
ATOM 4805 C CA . GLY B 1 267 ? 7.328 9.25 14.945 1 96.38 267 GLY B CA 1
ATOM 4806 C C . GLY B 1 267 ? 7.992 10.453 14.297 1 96.38 267 GLY B C 1
ATOM 4807 O O . GLY B 1 267 ? 8.25 11.453 14.961 1 96.38 267 GLY B O 1
ATOM 4808 N N . LEU B 1 268 ? 8.141 10.43 12.992 1 98.06 268 LEU B N 1
ATOM 4809 C CA . LEU B 1 268 ? 8.914 11.469 12.328 1 98.06 268 LEU B CA 1
ATOM 4810 C C . LEU B 1 268 ? 8.031 12.281 11.383 1 98.06 268 LEU B C 1
ATOM 4812 O O . LEU B 1 268 ? 8.484 13.258 10.789 1 98.06 268 LEU B O 1
ATOM 4816 N N . VAL B 1 269 ? 6.758 11.945 11.266 1 98.44 269 VAL B N 1
ATOM 4817 C CA . VAL B 1 269 ? 5.938 12.469 10.172 1 98.44 269 VAL B CA 1
ATOM 4818 C C . VAL B 1 269 ? 5.008 13.562 10.711 1 98.44 269 VAL B C 1
ATOM 4820 O O . VAL B 1 269 ? 3.977 13.266 11.312 1 98.44 269 VAL B O 1
ATOM 4823 N N . PRO B 1 270 ? 5.277 14.828 10.422 1 98.62 270 PRO B N 1
ATOM 4824 C CA . PRO B 1 270 ? 4.32 15.867 10.805 1 98.62 270 PRO B CA 1
ATOM 4825 C C . PRO B 1 270 ? 3.088 15.898 9.898 1 98.62 270 PRO B C 1
ATOM 4827 O O . PRO B 1 270 ? 3.139 15.414 8.766 1 98.62 270 PRO B O 1
ATOM 4830 N N . GLY B 1 271 ? 2.01 16.422 10.43 1 98.25 271 GLY B N 1
ATOM 4831 C CA . GLY B 1 271 ? 0.781 16.484 9.656 1 98.25 271 GLY B CA 1
ATOM 4832 C C . GLY B 1 271 ? -0.18 17.547 10.156 1 98.25 271 GLY B C 1
ATOM 4833 O O . GLY B 1 271 ? 0.095 18.219 11.148 1 98.25 271 GLY B O 1
ATOM 4834 N N . ALA B 1 272 ? -1.197 17.734 9.43 1 98.06 272 ALA B N 1
ATOM 4835 C CA . ALA B 1 272 ? -2.258 18.703 9.711 1 98.06 272 ALA B CA 1
ATOM 4836 C C . ALA B 1 272 ? -3.545 18.328 8.984 1 98.06 272 ALA B C 1
ATOM 4838 O O . ALA B 1 272 ? -3.512 17.625 7.969 1 98.06 272 ALA B O 1
ATOM 4839 N N . ASN B 1 273 ? -4.602 18.688 9.523 1 97.19 273 ASN B N 1
ATOM 4840 C CA . ASN B 1 273 ? -5.934 18.578 8.938 1 97.19 273 ASN B CA 1
ATOM 4841 C C . ASN B 1 273 ? -6.594 19.938 8.773 1 97.19 273 ASN B C 1
ATOM 4843 O O . ASN B 1 273 ? -6.633 20.734 9.719 1 97.19 273 ASN B O 1
ATOM 4847 N N . PHE B 1 274 ? -7.098 20.141 7.602 1 97.56 274 PHE B N 1
ATOM 4848 C CA . PHE B 1 274 ? -7.648 21.453 7.301 1 97.56 274 PHE B CA 1
ATOM 4849 C C . PHE B 1 274 ? -9.102 21.344 6.84 1 97.56 274 PHE B C 1
ATOM 4851 O O . PHE B 1 274 ? -9.453 20.406 6.113 1 97.56 274 PHE B O 1
ATOM 4858 N N . GLY B 1 275 ? -9.875 22.203 7.32 1 95.38 275 GLY B N 1
ATOM 4859 C CA . GLY B 1 275 ? -11.18 22.531 6.766 1 95.38 275 GLY B CA 1
ATOM 4860 C C . GLY B 1 275 ? -11.273 23.969 6.277 1 95.38 275 GLY B C 1
ATOM 4861 O O . GLY B 1 275 ? -10.258 24.625 6.078 1 95.38 275 GLY B O 1
ATOM 4862 N N . ARG B 1 276 ? -12.453 24.359 6.012 1 91.62 276 ARG B N 1
ATOM 4863 C CA . ARG B 1 276 ? -12.656 25.734 5.578 1 91.62 276 ARG B CA 1
ATOM 4864 C C . ARG B 1 276 ? -12.422 26.703 6.723 1 91.62 276 ARG B C 1
ATOM 4866 O O . ARG B 1 276 ? -11.875 27.797 6.516 1 91.62 276 ARG B O 1
ATOM 4873 N N . GLU B 1 277 ? -12.773 26.234 7.918 1 93.75 277 GLU B N 1
ATOM 4874 C CA . GLU B 1 277 ? -12.773 27.172 9.039 1 93.75 277 GLU B CA 1
ATOM 4875 C C . GLU B 1 277 ? -11.805 26.734 10.125 1 93.75 277 GLU B C 1
ATOM 4877 O O . GLU B 1 277 ? -11.43 27.531 10.992 1 93.75 277 GLU B O 1
ATOM 4882 N N . TYR B 1 278 ? -11.438 25.547 10.078 1 95.56 278 TYR B N 1
ATOM 4883 C CA . TYR B 1 278 ? -10.703 24.984 11.203 1 95.56 278 TYR B CA 1
ATOM 4884 C C . TYR B 1 278 ? -9.414 24.312 10.734 1 95.56 278 TYR B C 1
ATOM 4886 O O . TYR B 1 278 ? -9.344 23.812 9.609 1 95.56 278 TYR B O 1
ATOM 4894 N N . ALA B 1 279 ? -8.414 24.297 11.547 1 97.56 279 ALA B N 1
ATOM 4895 C CA . ALA B 1 279 ? -7.156 23.594 11.312 1 97.56 279 ALA B CA 1
ATOM 4896 C C . ALA B 1 279 ? -6.734 22.812 12.555 1 97.56 279 ALA B C 1
ATOM 4898 O O . ALA B 1 279 ? -6.699 23.344 13.656 1 97.56 279 ALA B O 1
ATOM 4899 N N . VAL B 1 280 ? -6.504 21.578 12.367 1 97.44 280 VAL B N 1
ATOM 4900 C CA . VAL B 1 280 ? -6.059 20.719 13.453 1 97.44 280 VAL B CA 1
ATOM 4901 C C . VAL B 1 280 ? -4.73 20.062 13.086 1 97.44 280 VAL B C 1
ATOM 4903 O O . VAL B 1 280 ? -4.637 19.344 12.086 1 97.44 280 VAL B O 1
ATOM 4906 N N . PHE B 1 281 ? -3.748 20.312 13.852 1 98.19 281 PHE B N 1
ATOM 4907 C CA . PHE B 1 281 ? -2.412 19.781 13.594 1 98.19 281 PHE B CA 1
ATOM 4908 C C . PHE B 1 281 ? -2.174 18.516 14.406 1 98.19 281 PHE B C 1
ATOM 4910 O O . PHE B 1 281 ? -2.521 18.453 15.586 1 98.19 281 PHE B O 1
ATOM 4917 N N . GLU B 1 282 ? -1.703 17.531 13.734 1 97.19 282 GLU B N 1
ATOM 4918 C CA . GLU B 1 282 ? -1.498 16.203 14.305 1 97.19 282 GLU B CA 1
ATOM 4919 C C . GLU B 1 282 ? -0.412 15.445 13.547 1 97.19 282 GLU B C 1
ATOM 4921 O O . GLU B 1 282 ? -0.174 15.703 12.367 1 97.19 282 GLU B O 1
ATOM 4926 N N . PRO B 1 283 ? 0.273 14.484 14.273 1 97.5 283 PRO B N 1
ATOM 4927 C CA . PRO B 1 283 ? 1.228 13.656 13.523 1 97.5 283 PRO B CA 1
ATOM 4928 C C . PRO B 1 283 ? 0.618 13.039 12.273 1 97.5 283 PRO B C 1
ATOM 4930 O O . PRO B 1 283 ? -0.549 12.641 12.281 1 97.5 283 PRO B O 1
ATOM 4933 N N . GLY B 1 284 ? 1.409 12.938 11.25 1 95.75 284 GLY B N 1
ATOM 4934 C CA . GLY B 1 284 ? 0.928 12.508 9.945 1 95.75 284 GLY B CA 1
ATOM 4935 C C . GLY B 1 284 ? 0.664 11.016 9.875 1 95.75 284 GLY B C 1
ATOM 4936 O O . GLY B 1 284 ? -0.085 10.555 9.016 1 95.75 284 GLY B O 1
ATOM 4937 N N . SER B 1 285 ? 1.314 10.266 10.625 1 90.44 285 SER B N 1
ATOM 4938 C CA . SER B 1 285 ? 1.059 8.836 10.711 1 90.44 285 SER B CA 1
ATOM 4939 C C . SER B 1 285 ? 0.229 8.492 11.945 1 90.44 285 SER B C 1
ATOM 4941 O O . SER B 1 285 ? 0.575 8.883 13.062 1 90.44 285 SER B O 1
ATOM 4943 N N . ARG B 1 286 ? -0.754 7.77 11.828 1 83.31 286 ARG B N 1
ATOM 4944 C CA . ARG B 1 286 ? -1.745 7.578 12.883 1 83.31 286 ARG B CA 1
ATOM 4945 C C . ARG B 1 286 ? -1.438 6.328 13.695 1 83.31 286 ARG B C 1
ATOM 4947 O O . ARG B 1 286 ? -2.316 5.488 13.914 1 83.31 286 ARG B O 1
ATOM 4954 N N . HIS B 1 287 ? -0.277 6.305 14.195 1 86.88 287 HIS B N 1
ATOM 4955 C CA . HIS B 1 287 ? 0.125 5.266 15.141 1 86.88 287 HIS B CA 1
ATOM 4956 C C . HIS B 1 287 ? 0.077 5.77 16.578 1 86.88 287 HIS B C 1
ATOM 4958 O O . HIS B 1 287 ? 0.818 6.688 16.938 1 86.88 287 HIS B O 1
ATOM 4964 N N . VAL B 1 288 ? -0.607 5.117 17.391 1 87.69 288 VAL B N 1
ATOM 4965 C CA . VAL B 1 288 ? -0.97 5.621 18.719 1 87.69 288 VAL B CA 1
ATOM 4966 C C . VAL B 1 288 ? 0.099 5.227 19.734 1 87.69 288 VAL B C 1
ATOM 4968 O O . VAL B 1 288 ? 0.224 5.855 20.781 1 87.69 288 VAL B O 1
ATOM 4971 N N . GLY B 1 289 ? 0.797 4.16 19.5 1 90.19 289 GLY B N 1
ATOM 4972 C CA . GLY B 1 289 ? 1.854 3.717 20.406 1 90.19 289 GLY B CA 1
ATOM 4973 C C . GLY B 1 289 ? 1.336 3.242 21.75 1 90.19 289 GLY B C 1
ATOM 4974 O O . GLY B 1 289 ? 1.853 3.641 22.797 1 90.19 289 GLY B O 1
ATOM 4975 N N . LEU B 1 290 ? 0.332 2.471 21.703 1 89.31 290 LEU B N 1
ATOM 4976 C CA . LEU B 1 290 ? -0.285 1.971 22.938 1 89.31 290 LEU B CA 1
ATOM 4977 C C . LEU B 1 290 ? 0.698 1.12 23.734 1 89.31 290 LEU B C 1
ATOM 4979 O O . LEU B 1 290 ? 0.689 1.144 24.969 1 89.31 290 LEU B O 1
ATOM 4983 N N . ASP B 1 291 ? 1.553 0.442 23.078 1 90.38 291 ASP B N 1
ATOM 4984 C CA . ASP B 1 291 ? 2.465 -0.516 23.688 1 90.38 291 ASP B CA 1
ATOM 4985 C C . ASP B 1 291 ? 3.561 0.199 24.484 1 90.38 291 ASP B C 1
ATOM 4987 O O . ASP B 1 291 ? 4.176 -0.391 25.375 1 90.38 291 ASP B O 1
ATOM 4991 N N . ILE B 1 292 ? 3.773 1.437 24.219 1 94.19 292 ILE B N 1
ATOM 4992 C CA . ILE B 1 292 ? 4.855 2.133 24.906 1 94.19 292 ILE B CA 1
ATOM 4993 C C . ILE B 1 292 ? 4.293 3.305 25.703 1 94.19 292 ILE B C 1
ATOM 4995 O O . ILE B 1 292 ? 5.043 4.16 26.172 1 94.19 292 ILE B O 1
ATOM 4999 N N . LYS B 1 293 ? 2.998 3.307 25.859 1 94.31 293 LYS B N 1
ATOM 5000 C CA . LYS B 1 293 ? 2.35 4.363 26.625 1 94.31 293 LYS B CA 1
ATOM 5001 C C . LYS B 1 293 ? 2.969 4.488 28.016 1 94.31 293 LYS B C 1
ATOM 5003 O O . LYS B 1 293 ? 3.133 3.49 28.719 1 94.31 293 LYS B O 1
ATOM 5008 N N . GLY B 1 294 ? 3.303 5.703 28.328 1 94.81 294 GLY B N 1
ATOM 5009 C CA . GLY B 1 294 ? 3.738 5.984 29.688 1 94.81 294 GLY B CA 1
ATOM 5010 C C . GLY B 1 294 ? 5.156 5.527 29.969 1 94.81 294 GLY B C 1
ATOM 5011 O O . GLY B 1 294 ? 5.629 5.605 31.094 1 94.81 294 GLY B O 1
ATOM 5012 N N . GLN B 1 295 ? 5.871 5.117 28.953 1 97.25 295 GLN B N 1
ATOM 5013 C CA . GLN B 1 295 ? 7.199 4.555 29.156 1 97.25 295 GLN B CA 1
ATOM 5014 C C . GLN B 1 295 ? 8.289 5.59 28.891 1 97.25 295 GLN B C 1
ATOM 5016 O O . GLN B 1 295 ? 9.477 5.316 29.078 1 97.25 295 GLN B O 1
ATOM 5021 N N . ASN B 1 296 ? 7.906 6.746 28.484 1 98.06 296 ASN B N 1
ATOM 5022 C CA . ASN B 1 296 ? 8.859 7.828 28.25 1 98.06 296 ASN B CA 1
ATOM 5023 C C . ASN B 1 296 ? 9.891 7.453 27.188 1 98.06 296 ASN B C 1
ATOM 5025 O O . ASN B 1 296 ? 11.07 7.758 27.344 1 98.06 296 ASN B O 1
ATOM 5029 N N . VAL B 1 297 ? 9.469 6.703 26.156 1 97.81 297 VAL B N 1
ATOM 5030 C CA . VAL B 1 297 ? 10.398 6.285 25.109 1 97.81 297 VAL B CA 1
ATOM 5031 C C . VAL B 1 297 ? 9.898 6.754 23.75 1 97.81 297 VAL B C 1
ATOM 5033 O O . VAL B 1 297 ? 10.555 6.547 22.719 1 97.81 297 VAL B O 1
ATOM 5036 N N . ALA B 1 298 ? 8.734 7.426 23.672 1 97.69 298 ALA B N 1
ATOM 5037 C CA . ALA B 1 298 ? 8.117 7.867 22.422 1 97.69 298 ALA B CA 1
ATOM 5038 C C . ALA B 1 298 ? 8.938 8.977 21.766 1 97.69 298 ALA B C 1
ATOM 5040 O O . ALA B 1 298 ? 9.469 9.852 22.453 1 97.69 298 ALA B O 1
ATOM 5041 N N . ASN B 1 299 ? 9.086 8.953 20.516 1 98.06 299 ASN B N 1
ATOM 5042 C CA . ASN B 1 299 ? 9.703 10.016 19.719 1 98.06 299 ASN B CA 1
ATOM 5043 C C . ASN B 1 299 ? 8.742 11.18 19.516 1 98.06 299 ASN B C 1
ATOM 5045 O O . ASN B 1 299 ? 7.742 11.055 18.812 1 98.06 299 ASN B O 1
ATOM 5049 N N . PRO B 1 300 ? 9.031 12.312 20.062 1 98.44 300 PRO B N 1
ATOM 5050 C CA . PRO B 1 300 ? 8.062 13.414 19.969 1 98.44 300 PRO B CA 1
ATOM 5051 C C . PRO B 1 300 ? 8.25 14.258 18.719 1 98.44 300 PRO B C 1
ATOM 5053 O O . PRO B 1 300 ? 7.574 15.266 18.531 1 98.44 300 PRO B O 1
ATOM 5056 N N . THR B 1 301 ? 9.117 13.867 17.797 1 98.69 301 THR B N 1
ATOM 5057 C CA . THR B 1 301 ? 9.516 14.664 16.641 1 98.69 301 THR B CA 1
ATOM 5058 C C . THR B 1 301 ? 8.312 15.023 15.789 1 98.69 301 THR B C 1
ATOM 5060 O O . THR B 1 301 ? 8.125 16.188 15.422 1 98.69 301 THR B O 1
ATOM 5063 N N . ALA B 1 302 ? 7.492 14.031 15.469 1 98.62 302 ALA B N 1
ATOM 5064 C CA . ALA B 1 302 ? 6.332 14.281 14.617 1 98.62 302 ALA B CA 1
ATOM 5065 C C . ALA B 1 302 ? 5.414 15.336 15.234 1 98.62 302 ALA B C 1
ATOM 5067 O O . ALA B 1 302 ? 4.922 16.219 14.531 1 98.62 302 ALA B O 1
ATOM 5068 N N . MET B 1 303 ? 5.172 15.25 16.516 1 98.62 303 MET B N 1
ATOM 5069 C CA . MET B 1 303 ? 4.301 16.203 17.203 1 98.62 303 MET B CA 1
ATOM 5070 C C . MET B 1 303 ? 4.938 17.578 17.25 1 98.62 303 MET B C 1
ATOM 5072 O O . MET B 1 303 ? 4.262 18.594 17.016 1 98.62 303 MET B O 1
ATOM 5076 N N . ILE B 1 304 ? 6.223 17.672 17.547 1 98.88 304 ILE B N 1
ATOM 5077 C CA . ILE B 1 304 ? 6.938 18.938 17.578 1 98.88 304 ILE B CA 1
ATOM 5078 C C . ILE B 1 304 ? 6.867 19.609 16.203 1 98.88 304 ILE B C 1
ATOM 5080 O O . ILE B 1 304 ? 6.516 20.797 16.109 1 98.88 304 ILE B O 1
ATOM 5084 N N . LEU B 1 305 ? 7.16 18.812 15.203 1 98.81 305 LEU B N 1
ATOM 5085 C CA . LEU B 1 305 ? 7.156 19.391 13.859 1 98.81 305 LEU B CA 1
ATOM 5086 C C . LEU B 1 305 ? 5.738 19.766 13.43 1 98.81 305 LEU B C 1
ATOM 5088 O O . LEU B 1 305 ? 5.539 20.734 12.711 1 98.81 305 LEU B O 1
ATOM 5092 N N . SER B 1 306 ? 4.699 18.984 13.844 1 98.75 306 SER B N 1
ATOM 5093 C CA . SER B 1 306 ? 3.314 19.359 13.594 1 98.75 306 SER B CA 1
ATOM 5094 C C . SER B 1 306 ? 2.98 20.688 14.281 1 98.75 306 SER B C 1
ATOM 5096 O O . SER B 1 306 ? 2.24 21.5 13.727 1 98.75 306 SER B O 1
ATOM 5098 N N . SER B 1 307 ? 3.494 20.891 15.453 1 98.81 307 SER B N 1
ATOM 5099 C CA . SER B 1 307 ? 3.264 22.156 16.156 1 98.81 307 SER B CA 1
ATOM 5100 C C . SER B 1 307 ? 3.924 23.312 15.438 1 98.81 307 SER B C 1
ATOM 5102 O O . SER B 1 307 ? 3.432 24.453 15.484 1 98.81 307 SER B O 1
ATOM 5104 N N . THR B 1 308 ? 5.055 23.094 14.758 1 98.69 308 THR B N 1
ATOM 5105 C CA . THR B 1 308 ? 5.676 24.156 13.977 1 98.69 308 THR B CA 1
ATOM 5106 C C . THR B 1 308 ? 4.805 24.516 12.773 1 98.69 308 THR B C 1
ATOM 5108 O O . THR B 1 308 ? 4.758 25.688 12.367 1 98.69 308 THR B O 1
ATOM 5111 N N . LEU B 1 309 ? 4.137 23.469 12.219 1 98.38 309 LEU B N 1
ATOM 5112 C CA . LEU B 1 309 ? 3.152 23.781 11.18 1 98.38 309 LEU B CA 1
ATOM 5113 C C . LEU B 1 309 ? 2.039 24.656 11.727 1 98.38 309 LEU B C 1
ATOM 5115 O O . LEU B 1 309 ? 1.578 25.578 11.039 1 98.38 309 LEU B O 1
ATOM 5119 N N . MET B 1 310 ? 1.605 24.375 12.922 1 98.56 310 MET B N 1
ATOM 5120 C CA . MET B 1 310 ? 0.576 25.172 13.586 1 98.56 310 MET B CA 1
ATOM 5121 C C . MET B 1 310 ? 1.036 26.625 13.773 1 98.56 310 MET B C 1
ATOM 5123 O O . MET B 1 310 ? 0.288 27.562 13.484 1 98.56 310 MET B O 1
ATOM 5127 N N . LEU B 1 311 ? 2.266 26.828 14.203 1 98.31 311 LEU B N 1
ATOM 5128 C CA . LEU B 1 311 ? 2.816 28.172 14.406 1 98.31 311 LEU B CA 1
ATOM 5129 C C . LEU B 1 311 ? 2.863 28.938 13.086 1 98.31 311 LEU B C 1
ATOM 5131 O O . LEU B 1 311 ? 2.551 30.125 13.047 1 98.31 311 LEU B O 1
ATOM 5135 N N . ARG B 1 312 ? 3.273 28.25 12.031 1 97.06 312 ARG B N 1
ATOM 5136 C CA . ARG B 1 312 ? 3.289 28.891 10.727 1 97.06 312 ARG B CA 1
ATOM 5137 C C . ARG B 1 312 ? 1.882 29.312 10.305 1 97.06 312 ARG B C 1
ATOM 5139 O O . ARG B 1 312 ? 1.696 30.359 9.688 1 97.06 312 ARG B O 1
ATOM 5146 N N . HIS B 1 313 ? 0.94 28.438 10.602 1 96.19 313 HIS B N 1
ATOM 5147 C CA . HIS B 1 313 ? -0.457 28.734 10.305 1 96.19 313 HIS B CA 1
ATOM 5148 C C . HIS B 1 313 ? -0.917 30 11.039 1 96.19 313 HIS B C 1
ATOM 5150 O O . HIS B 1 313 ? -1.732 30.766 10.523 1 96.19 313 HIS B O 1
ATOM 5156 N N . LEU B 1 314 ? -0.354 30.266 12.18 1 96.12 314 LEU B N 1
ATOM 5157 C CA . LEU B 1 314 ? -0.734 31.391 13.008 1 96.12 314 LEU B CA 1
ATOM 5158 C C . LEU B 1 314 ? 0.13 32.625 12.703 1 96.12 314 LEU B C 1
ATOM 5160 O O . LEU B 1 314 ? -0.002 33.656 13.352 1 96.12 314 LEU B O 1
ATOM 5164 N N . GLY B 1 315 ? 1.085 32.5 11.797 1 94.88 315 GLY B N 1
ATOM 5165 C CA . GLY B 1 315 ? 1.95 33.594 11.414 1 94.88 315 GLY B CA 1
ATOM 5166 C C . GLY B 1 315 ? 3.15 33.75 12.328 1 94.88 315 GLY B C 1
ATOM 5167 O O . GLY B 1 315 ? 3.84 34.781 12.281 1 94.88 315 GLY B O 1
ATOM 5168 N N . LEU B 1 316 ? 3.328 32.812 13.172 1 96.88 316 LEU B N 1
ATOM 5169 C C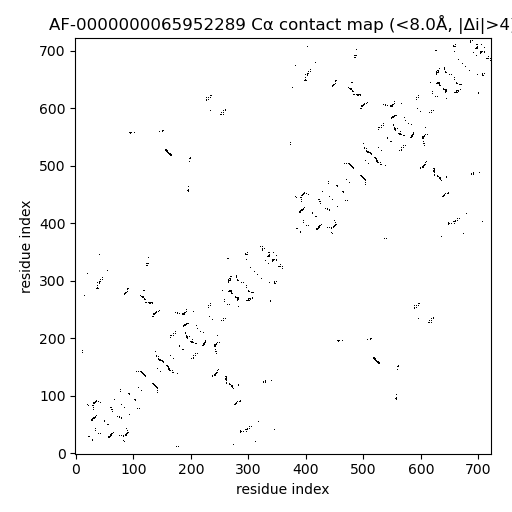A . LEU B 1 316 ? 4.453 32.844 14.102 1 96.88 316 LEU B CA 1
ATOM 5170 C C . LEU B 1 316 ? 5.656 32.094 13.523 1 96.88 316 LEU B C 1
ATOM 5172 O O . LEU B 1 316 ? 6.211 31.219 14.164 1 96.88 316 LEU B O 1
ATOM 5176 N N . ASN B 1 317 ? 6.176 32.562 12.398 1 97.38 317 ASN B N 1
ATOM 5177 C CA . ASN B 1 317 ? 7.152 31.859 11.562 1 97.38 317 ASN B CA 1
ATOM 5178 C C . ASN B 1 317 ? 8.516 31.781 12.242 1 97.38 317 ASN B C 1
ATOM 5180 O O . ASN B 1 317 ? 9.211 30.766 12.125 1 97.38 317 ASN B O 1
ATOM 5184 N N . ALA B 1 318 ? 8.875 32.812 12.914 1 97.69 318 ALA B N 1
ATOM 5185 C CA . ALA B 1 318 ? 10.195 32.844 13.539 1 97.69 318 ALA B CA 1
ATOM 5186 C C . ALA B 1 318 ? 10.32 31.75 14.602 1 97.69 318 ALA B C 1
ATOM 5188 O O . ALA B 1 318 ? 11.352 31.078 14.68 1 97.69 318 ALA B O 1
ATOM 5189 N N . TYR B 1 319 ? 9.234 31.641 15.414 1 98 319 TYR B N 1
ATOM 5190 C CA . TYR B 1 319 ? 9.227 30.578 16.422 1 98 319 TYR B CA 1
ATOM 5191 C C . TYR B 1 319 ? 9.273 29.203 15.758 1 98 319 TYR B C 1
ATOM 5193 O O . TYR B 1 319 ? 10.008 28.312 16.203 1 98 319 TYR B O 1
ATOM 5201 N N . ALA B 1 320 ? 8.484 29.016 14.695 1 98.56 320 ALA B N 1
ATOM 5202 C CA . ALA B 1 320 ? 8.422 27.75 13.969 1 98.56 320 ALA B CA 1
ATOM 5203 C C . ALA B 1 320 ? 9.789 27.375 13.414 1 98.56 320 ALA B C 1
ATOM 5205 O O . ALA B 1 320 ? 10.227 26.234 13.547 1 98.56 320 ALA B O 1
ATOM 5206 N N . ASP B 1 321 ? 10.5 28.312 12.82 1 98.25 321 ASP B N 1
ATOM 5207 C CA . ASP B 1 321 ? 11.805 28.062 12.219 1 98.25 321 ASP B CA 1
ATOM 5208 C C . ASP B 1 321 ? 12.828 27.656 13.273 1 98.25 321 ASP B C 1
ATOM 5210 O O . ASP B 1 321 ? 13.617 26.734 13.055 1 98.25 321 ASP B O 1
ATOM 5214 N N . ARG B 1 322 ? 12.797 28.359 14.422 1 98.38 322 ARG B N 1
ATOM 5215 C CA . ARG B 1 322 ? 13.734 28.078 15.5 1 98.38 322 ARG B CA 1
ATOM 5216 C C . ARG B 1 322 ? 13.531 26.656 16.047 1 98.38 322 ARG B C 1
ATOM 5218 O O . ARG B 1 322 ? 14.484 25.906 16.203 1 98.38 322 ARG B O 1
ATOM 5225 N N . ILE B 1 323 ? 12.32 26.344 16.281 1 98.81 323 ILE B N 1
ATOM 5226 C CA . ILE B 1 323 ? 12.008 25.047 16.875 1 98.81 323 ILE B CA 1
ATOM 5227 C C . ILE B 1 323 ? 12.336 23.938 15.883 1 98.81 323 ILE B C 1
ATOM 5229 O O . ILE B 1 323 ? 12.922 22.906 16.25 1 98.81 323 ILE B O 1
ATOM 5233 N N . SER B 1 324 ? 11.922 24.078 14.633 1 98.5 324 SER B N 1
ATOM 5234 C CA . SER B 1 324 ? 12.227 23.078 13.609 1 98.5 324 SER B CA 1
ATOM 5235 C C . SER B 1 324 ? 13.734 22.875 13.469 1 98.5 324 SER B C 1
ATOM 5237 O O . SER B 1 324 ? 14.203 21.734 13.438 1 98.5 324 SER B O 1
ATOM 5239 N N . LYS B 1 325 ? 14.453 23.953 13.406 1 98.44 325 LYS B N 1
ATOM 5240 C CA . LYS B 1 325 ? 15.906 23.875 13.273 1 98.44 325 LYS B CA 1
ATOM 5241 C C . LYS B 1 325 ? 16.516 23.141 14.461 1 98.44 325 LYS B C 1
ATOM 5243 O O . LYS B 1 325 ? 17.359 22.266 14.281 1 98.44 325 LYS B O 1
ATOM 5248 N N . ALA B 1 326 ? 16.109 23.516 15.648 1 98.81 326 ALA B N 1
ATOM 5249 C CA . ALA B 1 326 ? 16.641 22.875 16.859 1 98.81 326 ALA B CA 1
ATOM 5250 C C . ALA B 1 326 ? 16.344 21.375 16.859 1 98.81 326 ALA B C 1
ATOM 5252 O O . ALA B 1 326 ? 17.203 20.578 17.234 1 98.81 326 ALA B O 1
ATOM 5253 N N . THR B 1 327 ? 15.156 21.031 16.484 1 98.81 327 THR B N 1
ATOM 5254 C CA . THR B 1 327 ? 14.75 19.625 16.438 1 98.81 327 THR B CA 1
ATOM 5255 C C . THR B 1 327 ? 15.602 18.828 15.453 1 98.81 327 THR B C 1
ATOM 5257 O O . THR B 1 327 ? 16.125 17.766 15.781 1 98.81 327 THR B O 1
ATOM 5260 N N . TYR B 1 328 ? 15.75 19.375 14.234 1 98.44 328 TYR B N 1
ATOM 5261 C CA . TYR B 1 328 ? 16.562 18.719 13.211 1 98.44 328 TYR B CA 1
ATOM 5262 C C . TYR B 1 328 ? 18.016 18.609 13.648 1 98.44 328 TYR B C 1
ATOM 5264 O O . TYR B 1 328 ? 18.672 17.609 13.391 1 98.44 328 TYR B O 1
ATOM 5272 N N . ASP B 1 329 ? 18.516 19.641 14.289 1 98.38 329 ASP B N 1
ATOM 5273 C CA . ASP B 1 329 ? 19.891 19.625 14.758 1 98.38 329 ASP B CA 1
ATOM 5274 C C . ASP B 1 329 ? 20.125 18.531 15.789 1 98.38 329 ASP B C 1
ATOM 5276 O O . ASP B 1 329 ? 21.141 17.828 15.75 1 98.38 329 ASP B O 1
ATOM 5280 N N . VAL B 1 330 ? 19.219 18.422 16.719 1 98.62 330 VAL B N 1
ATOM 5281 C CA . VAL B 1 330 ? 19.344 17.406 17.766 1 98.62 330 VAL B CA 1
ATOM 5282 C C . VAL B 1 330 ? 19.375 16.016 17.109 1 98.62 330 VAL B C 1
ATOM 5284 O O . VAL B 1 330 ? 20.188 15.172 17.5 1 98.62 330 VAL B O 1
ATOM 5287 N N . ILE B 1 331 ? 18.531 15.789 16.125 1 98.56 331 ILE B N 1
ATOM 5288 C CA . ILE B 1 331 ? 18.469 14.5 15.445 1 98.56 331 ILE B CA 1
ATOM 5289 C C . ILE B 1 331 ? 19.766 14.266 14.656 1 98.56 331 ILE B C 1
ATOM 5291 O O . ILE B 1 331 ? 20.328 13.18 14.695 1 98.56 331 ILE B O 1
ATOM 5295 N N . SER B 1 332 ? 20.219 15.266 13.977 1 97.56 332 SER B N 1
ATOM 5296 C CA . SER B 1 332 ? 21.406 15.164 13.148 1 97.56 332 SER B CA 1
ATOM 5297 C C . SER B 1 332 ? 22.641 14.867 13.984 1 97.56 332 SER B C 1
ATOM 5299 O O . SER B 1 332 ? 23.531 14.133 13.555 1 97.56 332 SER B O 1
ATOM 5301 N N . GLU B 1 333 ? 22.703 15.438 15.164 1 96.88 333 GLU B N 1
ATOM 5302 C CA . GLU B 1 333 ? 23.844 15.211 16.062 1 96.88 333 GLU B CA 1
ATOM 5303 C C . GLU B 1 333 ? 23.828 13.789 16.609 1 96.88 333 GLU B C 1
ATOM 5305 O O . GLU B 1 333 ? 24.891 13.219 16.875 1 96.88 333 GLU B O 1
ATOM 5310 N N . GLY B 1 334 ? 22.641 13.219 16.906 1 96.88 334 GLY B N 1
ATOM 5311 C CA . GLY B 1 334 ? 22.5 11.797 17.203 1 96.88 334 GLY B CA 1
ATOM 5312 C C . GLY B 1 334 ? 22.781 11.469 18.656 1 96.88 334 GLY B C 1
ATOM 5313 O O . GLY B 1 334 ? 22.734 10.305 19.047 1 96.88 334 GLY B O 1
ATOM 5314 N N . LYS B 1 335 ? 22.969 12.445 19.5 1 96.5 335 LYS B N 1
ATOM 5315 C CA . LYS B 1 335 ? 23.375 12.211 20.891 1 96.5 335 LYS B CA 1
ATOM 5316 C C . LYS B 1 335 ? 22.172 11.898 21.766 1 96.5 335 LYS B C 1
ATOM 5318 O O . LYS B 1 335 ? 22.297 11.164 22.75 1 96.5 335 LYS B O 1
ATOM 5323 N N . SER B 1 336 ? 21.062 12.492 21.5 1 97.81 336 SER B N 1
ATOM 5324 C CA . SER B 1 336 ? 19.891 12.375 22.344 1 97.81 336 SER B CA 1
ATOM 5325 C C . SER B 1 336 ? 18.656 11.969 21.531 1 97.81 336 SER B C 1
ATOM 5327 O O . SER B 1 336 ? 17.609 12.594 21.625 1 97.81 336 SER B O 1
ATOM 5329 N N . THR B 1 337 ? 18.844 10.953 20.688 1 98 337 THR B N 1
ATOM 5330 C CA . THR B 1 337 ? 17.719 10.484 19.891 1 98 337 THR B CA 1
ATOM 5331 C C . THR B 1 337 ? 17.062 9.266 20.531 1 98 337 THR B C 1
ATOM 5333 O O . THR B 1 337 ? 17.688 8.586 21.344 1 98 337 THR B O 1
ATOM 5336 N N . THR B 1 338 ? 15.82 9.078 20.234 1 98.12 338 THR B N 1
ATOM 5337 C CA . THR B 1 338 ? 15.039 8.008 20.844 1 98.12 338 THR B CA 1
ATOM 5338 C C . THR B 1 338 ? 15.336 6.676 20.172 1 98.12 338 THR B C 1
ATOM 5340 O O . THR B 1 338 ? 16.016 6.629 19.141 1 98.12 338 THR B O 1
ATOM 5343 N N . ARG B 1 339 ? 14.844 5.586 20.734 1 96.06 339 ARG B N 1
ATOM 5344 C CA . ARG B 1 339 ? 15.18 4.219 20.359 1 96.06 339 ARG B CA 1
ATOM 5345 C C . ARG B 1 339 ? 14.688 3.902 18.953 1 96.06 339 ARG B C 1
ATOM 5347 O O . ARG B 1 339 ? 15.336 3.156 18.219 1 96.06 339 ARG B O 1
ATOM 5354 N N . ASP B 1 340 ? 13.578 4.445 18.547 1 95.19 340 ASP B N 1
ATOM 5355 C CA . ASP B 1 340 ? 12.984 4.125 17.25 1 95.19 340 ASP B CA 1
ATOM 5356 C C . ASP B 1 340 ? 13.898 4.543 16.094 1 95.19 340 ASP B C 1
ATOM 5358 O O . ASP B 1 340 ? 13.82 3.98 15.008 1 95.19 340 ASP B O 1
ATOM 5362 N N . ILE B 1 341 ? 14.742 5.48 16.375 1 96.94 341 ILE B N 1
ATOM 5363 C CA . ILE B 1 341 ? 15.633 5.906 15.297 1 96.94 341 ILE B CA 1
ATOM 5364 C C . ILE B 1 341 ? 17.078 5.637 15.695 1 96.94 341 ILE B C 1
ATOM 5366 O O . ILE B 1 341 ? 18 6.359 15.273 1 96.94 341 ILE B O 1
ATOM 5370 N N . GLY B 1 342 ? 17.297 4.695 16.625 1 95.12 342 GLY B N 1
ATOM 5371 C CA . GLY B 1 342 ? 18.625 4.145 16.859 1 95.12 342 GLY B CA 1
ATOM 5372 C C . GLY B 1 342 ? 19.266 4.684 18.125 1 95.12 342 GLY B C 1
ATOM 5373 O O . GLY B 1 342 ? 20.422 4.348 18.422 1 95.12 342 GLY B O 1
ATOM 5374 N N . GLY B 1 343 ? 18.594 5.527 18.828 1 97.25 343 GLY B N 1
ATOM 5375 C CA . GLY B 1 343 ? 19.172 6.09 20.047 1 97.25 343 GLY B CA 1
ATOM 5376 C C . GLY B 1 343 ? 18.688 5.395 21.312 1 97.25 343 GLY B C 1
ATOM 5377 O O . GLY B 1 343 ? 18.188 4.27 21.25 1 97.25 343 GLY B O 1
ATOM 5378 N N . SER B 1 344 ? 18.969 6.078 22.438 1 97.81 344 SER B N 1
ATOM 5379 C CA . SER B 1 344 ? 18.578 5.504 23.719 1 97.81 344 SER B CA 1
ATOM 5380 C C . SER B 1 344 ? 17.938 6.551 24.625 1 97.81 344 SER B C 1
ATOM 5382 O O . SER B 1 344 ? 17.531 6.242 25.75 1 97.81 344 SER B O 1
ATOM 5384 N N . ALA B 1 345 ? 17.766 7.711 24.109 1 98.5 345 ALA B N 1
ATOM 5385 C CA . ALA B 1 345 ? 17.219 8.797 24.906 1 98.5 345 ALA B CA 1
ATOM 5386 C C . ALA B 1 345 ? 15.727 8.578 25.172 1 98.5 345 ALA B C 1
ATOM 5388 O O . ALA B 1 345 ? 15.023 7.984 24.344 1 98.5 345 ALA B O 1
ATOM 5389 N N . SER B 1 346 ? 15.281 9.039 26.266 1 98.62 346 SER B N 1
ATOM 5390 C CA . SER B 1 346 ? 13.859 9.078 26.578 1 98.62 346 SER B CA 1
ATOM 5391 C C . SER B 1 346 ? 13.172 10.25 25.859 1 98.62 346 SER B C 1
ATOM 5393 O O . SER B 1 346 ? 13.844 11.109 25.297 1 98.62 346 SER B O 1
ATOM 5395 N N . THR B 1 347 ? 11.844 10.211 25.906 1 98.62 347 THR B N 1
ATOM 5396 C CA . THR B 1 347 ? 11.078 11.336 25.359 1 98.62 347 THR B CA 1
ATOM 5397 C C . THR B 1 347 ? 11.492 12.641 26.031 1 98.62 347 THR B C 1
ATOM 5399 O O . THR B 1 347 ? 11.703 13.648 25.344 1 98.62 347 THR B O 1
ATOM 5402 N N . SER B 1 348 ? 11.664 12.578 27.344 1 98.62 348 SER B N 1
ATOM 5403 C CA . SER B 1 348 ? 12.016 13.766 28.125 1 98.62 348 SER B CA 1
ATOM 54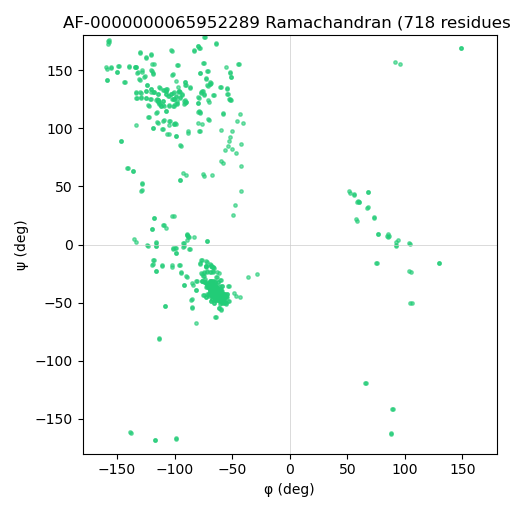04 C C . SER B 1 348 ? 13.43 14.234 27.797 1 98.62 348 SER B C 1
ATOM 5406 O O . SER B 1 348 ? 13.688 15.438 27.703 1 98.62 348 SER B O 1
ATOM 5408 N N . GLU B 1 349 ? 14.312 13.273 27.641 1 98.75 349 GLU B N 1
ATOM 5409 C CA . GLU B 1 349 ? 15.688 13.633 27.297 1 98.75 349 GLU B CA 1
ATOM 5410 C C . GLU B 1 349 ? 15.766 14.289 25.922 1 98.75 349 GLU B C 1
ATOM 5412 O O . GLU B 1 349 ? 16.5 15.258 25.734 1 98.75 349 GLU B O 1
ATOM 5417 N N . PHE B 1 350 ? 15.062 13.766 25.016 1 98.81 350 PHE B N 1
ATOM 5418 C CA . PHE B 1 350 ? 15.008 14.367 23.688 1 98.81 350 PHE B CA 1
ATOM 5419 C C . PHE B 1 350 ? 14.445 15.781 23.75 1 98.81 350 PHE B C 1
ATOM 5421 O O . PHE B 1 350 ? 15 16.703 23.156 1 98.81 350 PHE B O 1
ATOM 5428 N N . THR B 1 351 ? 13.359 15.969 24.453 1 98.88 351 THR B N 1
ATOM 5429 C CA . THR B 1 351 ? 12.711 17.266 24.625 1 98.88 351 THR B CA 1
ATOM 5430 C C . THR B 1 351 ? 13.672 18.281 25.234 1 98.88 351 THR B C 1
ATOM 5432 O O . THR B 1 351 ? 13.781 19.406 24.75 1 98.88 351 THR B O 1
ATOM 5435 N N . ASN B 1 352 ? 14.352 17.859 26.25 1 98.81 352 ASN B N 1
ATOM 5436 C CA . ASN B 1 352 ? 15.312 18.734 26.906 1 98.81 352 ASN B CA 1
ATOM 5437 C C . ASN B 1 352 ? 16.453 19.109 25.969 1 98.81 352 ASN B C 1
ATOM 5439 O O . ASN B 1 352 ? 16.953 20.234 26.016 1 98.81 352 ASN B O 1
ATOM 5443 N N . ALA B 1 353 ? 16.875 18.156 25.172 1 98.81 353 ALA B N 1
ATOM 5444 C CA . ALA B 1 353 ? 17.922 18.438 24.203 1 98.81 353 ALA B CA 1
ATOM 5445 C C . ALA B 1 353 ? 17.484 19.516 23.219 1 98.81 353 ALA B C 1
ATOM 5447 O O . ALA B 1 353 ? 18.281 20.359 22.828 1 98.81 353 ALA B O 1
ATOM 5448 N N . VAL B 1 354 ? 16.266 19.438 22.781 1 98.88 354 VAL B N 1
ATOM 5449 C CA . VAL B 1 354 ? 15.727 20.438 21.875 1 98.88 354 VAL B CA 1
ATOM 5450 C C . VAL B 1 354 ? 15.727 21.812 22.547 1 98.88 354 VAL B C 1
ATOM 5452 O O . VAL B 1 354 ? 16.125 22.812 21.953 1 98.88 354 VAL B O 1
ATOM 5455 N N . ILE B 1 355 ? 15.312 21.859 23.812 1 98.81 355 ILE B N 1
ATOM 5456 C CA . ILE B 1 355 ? 15.25 23.094 24.578 1 98.81 355 ILE B CA 1
ATOM 5457 C C . ILE B 1 355 ? 16.656 23.672 24.734 1 98.81 355 ILE B C 1
ATOM 5459 O O . ILE B 1 355 ? 16.859 24.891 24.594 1 98.81 355 ILE B O 1
ATOM 5463 N N . GLU B 1 356 ? 17.594 22.781 25.031 1 98.5 356 GLU B N 1
ATOM 5464 C CA . GLU B 1 356 ? 18.984 23.219 25.156 1 98.5 356 GLU B CA 1
ATOM 5465 C C . GLU B 1 356 ? 19.516 23.797 23.844 1 98.5 356 GLU B C 1
ATOM 5467 O O . GLU B 1 356 ? 20.234 24.797 23.844 1 98.5 356 GLU B O 1
ATOM 5472 N N . LYS B 1 357 ? 19.156 23.125 22.812 1 98.31 357 LYS B N 1
ATOM 5473 C CA . LYS B 1 357 ? 19.578 23.609 21.484 1 98.31 357 LYS B CA 1
ATOM 5474 C C . LYS B 1 357 ? 18.969 24.984 21.203 1 98.31 357 LYS B C 1
ATOM 5476 O O . LYS B 1 357 ? 19.625 25.844 20.625 1 98.31 357 LYS B O 1
ATOM 5481 N N . LEU B 1 358 ? 17.734 25.172 21.547 1 98.44 358 LEU B N 1
ATOM 5482 C CA . LEU B 1 358 ? 17.031 26.438 21.344 1 98.44 358 LEU B CA 1
ATOM 5483 C C . LEU B 1 358 ? 17.703 27.578 22.094 1 98.44 358 LEU B C 1
ATOM 5485 O O . LEU B 1 358 ? 17.797 28.688 21.594 1 98.44 358 LEU B O 1
ATOM 5489 N N . ALA B 1 359 ? 18.219 27.281 23.234 1 97.06 359 ALA B N 1
ATOM 5490 C CA . ALA B 1 359 ? 18.891 28.281 24.062 1 97.06 359 ALA B CA 1
ATOM 5491 C C . ALA B 1 359 ? 20.172 28.766 23.391 1 97.06 359 ALA B C 1
ATOM 5493 O O . ALA B 1 359 ? 20.625 29.891 23.656 1 97.06 359 ALA B O 1
ATOM 5494 N N . LYS B 1 360 ? 20.688 27.953 22.547 1 94.75 360 LYS B N 1
ATOM 5495 C CA . LYS B 1 360 ? 21.969 28.266 21.906 1 94.75 360 LYS B CA 1
ATOM 5496 C C . LYS B 1 360 ? 21.75 28.922 20.531 1 94.75 360 LYS B C 1
ATOM 5498 O O . LYS B 1 360 ? 22.688 29.438 19.938 1 94.75 360 LYS B O 1
ATOM 5503 N N . LEU B 1 361 ? 20.594 28.781 20.016 1 91.25 361 LEU B N 1
ATOM 5504 C CA . LEU B 1 361 ? 20.266 29.391 18.734 1 91.25 361 LEU B CA 1
ATOM 5505 C C . LEU B 1 361 ? 19.938 30.875 18.906 1 91.25 361 LEU B C 1
ATOM 5507 O O . LEU B 1 361 ? 19.297 31.266 19.891 1 91.25 361 LEU B O 1
#

Sequence (722 aa):
MLRQGIAAQKKSFATLAAEQLLPKKYGGRYTVTLIPGDGVGKEVTDSVVKIFENENIPIDWETIDISGLENTENVQRAVESLKRNKVGLKGIWHTPADQTGHGSLNVALRKQLDIFANVALFKSIPGVKTRLNNIDMVIIRENTEGEYSGLEHESVPGVVESLKIMTRAKSERIARFAFDFALKNNRKSVCAVHKANIMKLGDGLFRNTVNEIGANEYPELDVKNIIVDNASMQAVAKPHQFDVLVTPNLYGSILGNIGSALIGGPGLVPGANFGREYAVFEPGSRHVGLDIKGQNVANPTAMILSSTLMLRHLGLNAYADRISKATYDVISEGKSTTRDIGGSASTSEFTNAVIEKLAKLMLRQGIAAQKKSFATLAAEQLLPKKYGGRYTVTLIPGDGVGKEVTDSVVKIFENENIPIDWETIDISGLENTENVQRAVESLKRNKVGLKGIWHTPADQTGHGSLNVALRKQLDIFANVALFKSIPGVKTRLNNIDMVIIRENTEGEYSGLEHESVPGVVESLKIMTRAKSERIARFAFDFALKNNRKSVCAVHKANIMKLGDGLFRNTVNEIGANEYPELDVKNIIVDNASMQAVAKPHQFDVLVTPNLYGSILGNIGSALIGGPGLVPGANFGREYAVFEPGSRHVGLDIKGQNVANPTAMILSSTLMLRHLGLNAYADRISKATYDVISEGKSTTRDIGGSASTSEFTNAVIEKLAKL

InterPro domains:
  IPR004434 Isocitrate dehydrogenase NAD-dependent [TIGR00175] (27-358)
  IPR019818 Isocitrate/isopropylmalate dehydrogenase, conserved site [PS00470] (249-268)
  IPR024084 Isopropylmalate dehydrogenase-like domain [PF00180] (31-354)
  IPR024084 Isopropylmalate dehydrogenase-like domain [SM01329] (31-354)

Radius of gyration: 27.45 Å; Cα contacts (8 Å, |Δi|>4): 1617; chains: 2; bounding box: 55×104×61 Å

Nearest PDB structures (foldseek):
  3blv-assembly1_C  TM=9.783E-01  e=2.939E-56  Saccharomyces cerevisiae
  3blx-assembly4_E  TM=9.620E-01  e=1.704E-54  Saccharomyces cerevisiae
  3blx-assembly5_I  TM=9.635E-01  e=1.585E-53  Saccharomyces cerevisiae
  5grf-assembly1_B  TM=9.789E-01  e=1.508E-46  Homo sapiens
  8grh-assembly1_B  TM=9.789E-01  e=3.927E-45  Homo sapiens

Solvent-accessible surface area (backbone atoms only — not comparable to full-atom values): 36698 Å² total; per-residue (Å²): 137,76,88,75,78,82,78,78,78,82,74,61,60,75,62,58,56,53,67,73,56,52,56,70,66,58,95,77,24,36,52,32,25,32,30,31,36,31,44,33,14,48,62,27,47,48,43,42,53,52,48,38,59,74,67,64,51,59,64,43,76,48,73,45,89,52,79,84,90,77,59,71,62,50,55,49,52,50,48,51,44,31,68,71,27,26,27,32,42,36,39,38,71,79,65,60,49,79,59,75,90,61,74,47,67,67,56,50,53,26,56,76,57,46,30,37,37,34,39,27,46,37,51,47,48,68,57,51,80,48,94,57,73,78,39,58,32,33,45,35,19,31,56,65,42,23,60,70,57,61,48,63,47,68,86,46,94,54,35,21,41,31,38,27,42,37,41,48,70,63,33,43,54,46,34,50,49,48,52,49,49,31,59,78,67,75,50,61,38,44,30,36,44,29,48,22,55,60,37,48,64,36,30,30,47,42,46,50,42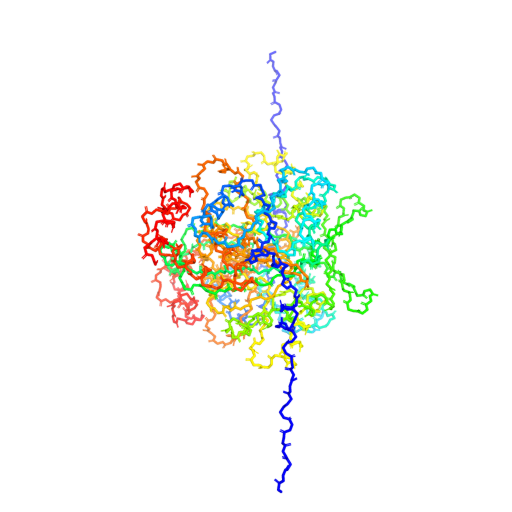,36,50,51,49,34,62,74,74,35,70,88,45,46,73,45,76,42,41,47,32,57,45,41,15,37,52,70,63,50,44,70,78,46,45,33,37,36,25,48,29,65,58,30,49,31,49,44,29,37,43,23,36,49,48,48,31,51,44,61,18,22,15,34,32,33,30,88,63,34,39,40,19,23,44,41,36,87,72,34,48,65,91,49,40,88,62,51,46,53,55,36,52,5,44,42,47,9,49,28,53,49,28,45,73,71,68,40,46,69,63,21,52,49,51,49,51,22,47,49,49,42,37,45,68,49,81,44,26,26,48,82,62,75,31,79,26,31,30,64,51,30,44,51,48,29,47,55,41,45,73,73,100,138,80,82,76,78,85,79,83,82,77,82,62,54,75,63,57,54,54,68,74,54,51,56,71,65,57,97,76,24,36,52,31,26,32,29,33,38,31,44,35,13,49,64,27,46,47,41,42,51,52,48,38,59,75,67,65,50,60,65,42,76,46,73,46,85,52,80,80,91,78,48,74,66,49,54,50,53,50,48,53,44,30,68,73,25,25,28,31,42,36,38,39,70,76,65,60,50,79,59,75,89,60,75,46,67,67,56,50,53,28,55,76,58,47,30,35,36,34,40,27,45,37,52,46,47,68,56,50,81,48,94,56,74,76,39,57,34,33,44,35,19,32,56,64,42,24,58,71,58,62,48,65,46,66,86,46,94,55,36,21,40,29,38,27,41,38,39,48,71,63,33,43,54,46,36,51,50,46,53,47,48,29,59,76,67,74,51,61,37,43,30,36,42,28,47,23,56,60,36,47,63,36,31,29,47,42,46,51,39,35,50,50,48,34,63,74,76,35,71,89,44,45,73,46,76,42,41,48,33,58,46,39,16,37,51,71,62,50,44,71,79,44,44,33,34,38,25,49,30,65,58,29,48,30,51,44,29,37,43,25,37,49,47,48,31,49,45,61,18,22,15,36,32,33,30,88,63,33,38,39,20,23,43,40,37,88,72,34,49,65,91,49,39,87,62,52,46,55,53,37,52,5,44,44,46,8,49,29,53,48,29,44,73,71,67,40,45,69,62,21,52,49,52,48,49,22,46,49,47,41,37,44,69,49,81,44,25,26,49,82,62,74,32,79,25,32,30,64,50,29,43,50,47,28,48,55,40,46,72,73,102

pLDDT: mean 89.62, std 17.44, range [18.92, 98.94]